Protein AF-A0A1M6FGX9-F1 (afdb_monomer_lite)

Radius of gyration: 89.73 Å; chains: 1; bounding box: 169×57×245 Å

Foldseek 3Di:
DKDKDFDDPVCLLVVLCVQLVVDDPPDDPPQPQFAPVCQVVKDFPLVPALNDSVRLNVLLVVVQVQAAEDPDPPAGFKMKMKFWFAPQFDPVCVVVLLNLLQQLVQVLAPVGPSQWSTWMWDFRGFDADPVRHFDADPVRHGHTRTMIITMGQRWDADDDDPSHRTHGDPCVSPPPVNVVVSQVSSVVSCVVVVTPTRSDDDDPDPPDFDPDDPVRQVVVCVVPVDHDPDGAHPVNVVVVVVVVVVVVVVVVVVVVVVVVVVVVVVVVVVVVVVVVVVVVVVVVVVVVVVVVVVVVVVVVVVVVVVVVVVVVVVVVVVVVVVVVVVVVVVVVVVVVVVVVVVVVVVVVVVVVVVVVVVVVVVVVVVVVVVVVVVVVVVVVVVVVVVVVVVVVVVVPPDDDDDDDDDDDDDDDDDDDDDDDDDDDDDDDD

Secondary structure (DSSP, 8-state):
-EEEEEE-HHHHHHHHHHHTT-PPTT---S-TTB-TTTGGG-EESSTTSS-SHHHHHHHHHHHGGGSB----TT---EEEEEEEPPTTS-GGGHHHHHHHHHHHHHHHSTTGGGGEEEEEEE--BB-B-TTSPBPB-TTSPBPB--EEEEEE--EEE-SSSTT-SEEE-HHHHS-HHHHHHHHHHHHHHHHHTT----S--PPPSS--B----HHHHHHHHHHHS---SSPPBHHHHHHHHHHHHHHHHHHHHHHHHHHHHHHHHHHHHHHHHHHHHHHHHHHHHHHHHHHHHHHHHHHHHHHHHHHHHHHHHHHHHHHHHHHHHHHHHHHHHHHHHHHHHHHHHHHHHHHHHHHHHHHHHHHHHHHHHHHHHHHHHHHHHHHHHHHHHHHHHHTTSS-------------------------------

Organism: NCBI:txid1121131

Structure (mmCIF, N/CA/C/O backbone):
data_AF-A0A1M6FGX9-F1
#
_entry.id   AF-A0A1M6FGX9-F1
#
loop_
_atom_site.group_PDB
_atom_site.id
_atom_site.type_symbol
_atom_site.label_atom_id
_atom_site.label_alt_id
_atom_site.label_comp_id
_atom_site.label_asym_id
_atom_site.label_entity_id
_atom_site.label_seq_id
_atom_site.pdbx_PDB_ins_code
_atom_site.Cartn_x
_atom_site.Cartn_y
_atom_site.Cartn_z
_atom_site.occupancy
_atom_site.B_iso_or_equiv
_atom_site.auth_seq_id
_atom_site.auth_comp_id
_atom_site.auth_asym_id
_atom_site.auth_atom_id
_atom_site.pdbx_PDB_model_num
ATOM 1 N N . MET A 1 1 ? -21.298 1.691 23.369 1.00 72.31 1 MET A N 1
ATOM 2 C CA . MET A 1 1 ? -20.827 0.720 24.398 1.00 72.31 1 MET A CA 1
ATOM 3 C C . MET A 1 1 ? -21.339 1.198 25.751 1.00 72.31 1 MET A C 1
ATOM 5 O O . MET A 1 1 ? -21.417 2.409 25.903 1.00 72.31 1 MET A O 1
ATOM 9 N N . ALA A 1 2 ? -21.702 0.314 26.689 1.00 86.81 2 ALA A N 1
ATOM 10 C CA . ALA A 1 2 ? -22.163 0.730 28.020 1.00 86.81 2 ALA A CA 1
ATOM 11 C C . ALA A 1 2 ? -21.261 0.222 29.161 1.00 86.81 2 ALA A C 1
ATOM 13 O O . ALA A 1 2 ? -20.915 -0.962 29.198 1.00 86.81 2 ALA A O 1
ATOM 14 N N . GLU A 1 3 ? -20.931 1.111 30.097 1.00 91.06 3 GLU A N 1
ATOM 15 C CA . GLU A 1 3 ? -20.174 0.844 31.327 1.00 91.06 3 GLU A CA 1
ATOM 16 C C . GLU A 1 3 ? -21.039 1.140 32.563 1.00 91.06 3 GLU A C 1
ATOM 18 O O . GLU A 1 3 ? -21.970 1.942 32.493 1.00 91.06 3 GLU A O 1
ATOM 23 N N . ILE A 1 4 ? -20.779 0.450 33.683 1.00 93.19 4 ILE A N 1
ATOM 24 C CA . ILE A 1 4 ? -21.537 0.619 34.930 1.00 93.19 4 ILE A CA 1
ATOM 25 C C . ILE A 1 4 ? -20.596 0.708 36.128 1.00 93.19 4 ILE A C 1
ATOM 27 O O . ILE A 1 4 ? -19.939 -0.278 36.481 1.00 93.19 4 ILE A O 1
ATOM 31 N N . THR A 1 5 ? -20.634 1.848 36.813 1.00 94.75 5 THR A N 1
ATOM 32 C CA . THR A 1 5 ? -19.782 2.157 37.968 1.00 94.75 5 THR A CA 1
ATOM 33 C C . THR A 1 5 ? -20.619 2.265 39.245 1.00 94.75 5 THR A C 1
ATOM 35 O O . THR A 1 5 ? -21.816 2.554 39.217 1.00 94.75 5 THR A O 1
ATOM 38 N N . LYS A 1 6 ? -20.014 1.951 40.395 1.00 95.88 6 LYS A N 1
ATOM 39 C CA . LYS A 1 6 ? -20.665 1.924 41.715 1.00 95.88 6 LYS A CA 1
ATOM 40 C C . LYS A 1 6 ? -19.880 2.795 42.679 1.00 95.88 6 LYS A C 1
ATOM 42 O O . LYS A 1 6 ? -18.701 2.531 42.884 1.00 95.88 6 LYS A O 1
ATOM 47 N N . PHE A 1 7 ? -20.552 3.738 43.331 1.00 95.31 7 PHE A N 1
ATOM 48 C CA . PHE A 1 7 ? -19.904 4.722 44.195 1.00 95.31 7 PHE A CA 1
ATOM 49 C C . PHE A 1 7 ? -20.358 4.626 45.649 1.00 95.31 7 PHE A C 1
ATOM 51 O O . PHE A 1 7 ? -21.548 4.501 45.956 1.00 95.31 7 PHE A O 1
ATOM 58 N N . SER A 1 8 ? -19.396 4.725 46.560 1.00 93.75 8 SER A N 1
ATOM 59 C CA . SER A 1 8 ? -19.616 4.997 47.980 1.00 93.75 8 SER A CA 1
ATOM 60 C C . SER A 1 8 ? -19.939 6.479 48.214 1.00 93.75 8 SER A C 1
ATOM 62 O O . SER A 1 8 ? -19.690 7.329 47.359 1.00 93.75 8 SER A O 1
ATOM 64 N N . ALA A 1 9 ? -20.476 6.814 49.393 1.00 89.06 9 ALA A N 1
ATOM 65 C CA . ALA A 1 9 ? -20.940 8.169 49.719 1.00 89.06 9 ALA A CA 1
ATOM 66 C C . ALA A 1 9 ? -19.892 9.284 49.514 1.00 89.06 9 ALA A C 1
ATOM 68 O O . ALA A 1 9 ? -20.265 10.415 49.201 1.00 89.06 9 ALA A O 1
ATOM 69 N N . SER A 1 10 ? -18.603 8.980 49.702 1.00 89.38 10 SER A N 1
ATOM 70 C CA . SER A 1 10 ? -17.493 9.928 49.534 1.00 89.38 10 SER A CA 1
ATOM 71 C C . SER A 1 10 ? -17.133 10.206 48.075 1.00 89.38 10 SER A C 1
ATOM 73 O O . SER A 1 10 ? -16.608 11.275 47.782 1.00 89.38 10 SER A O 1
ATOM 75 N N . GLU A 1 11 ? -17.410 9.269 47.168 1.00 91.06 11 GLU A N 1
ATOM 76 C CA . GLU A 1 11 ? -17.031 9.370 45.752 1.00 91.06 11 GLU A CA 1
ATOM 77 C C . GLU A 1 11 ? -18.085 10.144 44.948 1.00 91.06 11 GLU A C 1
ATOM 79 O O . GLU A 1 11 ? -17.731 10.939 44.080 1.00 91.06 11 GLU A O 1
ATOM 84 N N . VAL A 1 12 ? -19.376 9.993 45.283 1.00 92.44 12 VAL A N 1
ATOM 85 C CA . VAL A 1 12 ? -20.490 10.547 44.485 1.00 92.44 12 VAL A CA 1
ATOM 86 C C . VAL A 1 12 ? -20.333 12.044 44.190 1.00 92.44 12 VAL A C 1
ATOM 88 O O . VAL A 1 12 ? -20.498 12.473 43.055 1.00 92.44 12 VAL A O 1
ATOM 91 N N . ALA A 1 13 ? -19.979 12.855 45.192 1.00 90.81 13 ALA A N 1
ATOM 92 C CA . ALA A 1 13 ? -19.884 14.309 45.028 1.00 90.81 13 ALA A CA 1
ATOM 93 C C . ALA A 1 13 ? -18.703 14.766 44.147 1.00 90.81 13 ALA A C 1
ATOM 95 O O . ALA A 1 13 ? -18.704 15.907 43.688 1.00 90.81 13 ALA A O 1
ATOM 96 N N . TYR A 1 14 ? -17.700 13.909 43.929 1.00 89.12 14 TYR A N 1
ATOM 97 C CA . TYR A 1 14 ? -16.619 14.166 42.977 1.00 89.12 14 TYR A CA 1
ATOM 98 C C . TYR A 1 14 ? -17.060 13.836 41.546 1.00 89.12 14 TYR A C 1
ATOM 100 O O . TYR A 1 14 ? -16.832 14.642 40.648 1.00 89.12 14 TYR A O 1
ATOM 108 N N . HIS A 1 15 ? -17.749 12.706 41.355 1.00 90.00 15 HIS A N 1
ATOM 109 C CA . HIS A 1 15 ? -18.236 12.285 40.039 1.00 90.00 15 HIS A CA 1
ATOM 110 C C . HIS A 1 15 ? -19.342 13.200 39.497 1.00 90.00 15 HIS A C 1
ATOM 112 O O . HIS A 1 15 ? -19.201 13.683 38.384 1.00 90.00 15 HIS A O 1
ATOM 118 N N . ILE A 1 16 ? -20.323 13.610 40.315 1.00 92.38 16 ILE A N 1
ATOM 119 C CA . ILE A 1 16 ? -21.334 14.606 39.893 1.00 92.38 16 ILE A CA 1
ATOM 120 C C . ILE A 1 16 ? -20.676 15.873 39.305 1.00 92.38 16 ILE A C 1
ATOM 122 O O . ILE A 1 16 ? -21.154 16.414 38.314 1.00 92.38 16 ILE A O 1
ATOM 126 N N . LYS A 1 17 ? -19.570 16.354 39.895 1.00 90.25 17 LYS A N 1
ATOM 127 C CA . LYS A 1 17 ? -18.838 17.526 39.381 1.00 90.25 17 LYS A CA 1
ATOM 128 C C . LYS A 1 17 ? -18.118 17.256 38.064 1.00 90.25 17 LYS A C 1
ATOM 130 O O . LYS A 1 17 ? -17.980 18.170 37.261 1.00 90.25 17 LYS A O 1
ATOM 135 N N . HIS A 1 18 ? -17.645 16.029 37.860 1.00 87.56 18 HIS A N 1
ATOM 136 C CA . HIS A 1 18 ? -17.028 15.615 36.605 1.00 87.56 18 HIS A CA 1
ATOM 137 C C . HIS A 1 18 ? -18.043 15.598 35.464 1.00 87.56 18 HIS A C 1
ATOM 139 O O . HIS A 1 18 ? -17.746 16.092 34.374 1.00 87.56 18 HIS A O 1
ATOM 145 N N . ASP A 1 19 ? -19.236 15.085 35.743 1.00 89.06 19 ASP A N 1
ATOM 146 C CA . ASP A 1 19 ? -20.291 14.915 34.751 1.00 89.06 19 ASP A CA 1
ATOM 147 C C . ASP A 1 19 ? -20.931 16.276 34.426 1.00 89.06 19 ASP A C 1
ATOM 149 O O . ASP A 1 19 ? -20.982 16.690 33.279 1.00 89.06 19 ASP A O 1
ATOM 153 N N . LEU A 1 20 ? -21.267 17.086 35.436 1.00 90.00 20 LEU A N 1
ATOM 154 C CA . LEU A 1 20 ? -21.782 18.450 35.220 1.00 90.00 20 LEU A CA 1
ATOM 155 C C . LEU A 1 20 ? -20.690 19.483 34.858 1.00 90.00 20 LEU A C 1
ATOM 157 O O . LEU A 1 20 ? -20.951 20.683 34.843 1.00 90.00 20 LEU A O 1
ATOM 161 N N . ARG A 1 21 ? -19.447 19.040 34.608 1.00 87.06 21 ARG A N 1
ATOM 162 C CA . ARG A 1 21 ? -18.263 19.873 34.299 1.00 87.06 21 ARG A CA 1
ATOM 163 C C . ARG A 1 21 ? -17.975 21.011 35.316 1.00 87.06 21 ARG A C 1
ATOM 165 O O . ARG A 1 21 ? -17.214 21.932 35.020 1.00 87.06 21 ARG A O 1
ATOM 172 N N . GLU A 1 22 ? -18.491 20.921 36.545 1.00 83.81 22 GLU A N 1
ATOM 173 C CA . GLU A 1 22 ? -18.315 21.893 37.642 1.00 83.81 22 GLU A CA 1
ATOM 174 C C . GLU A 1 22 ? -16.980 21.721 38.398 1.00 83.81 22 GLU A C 1
ATOM 176 O O . GLU A 1 22 ? -16.915 21.364 39.586 1.00 83.81 22 GLU A O 1
ATOM 181 N N . ILE A 1 23 ? -15.877 21.992 37.702 1.00 69.50 23 ILE A N 1
ATOM 182 C CA . ILE A 1 23 ? -14.528 21.951 38.278 1.00 69.50 23 ILE A CA 1
ATOM 183 C C . ILE A 1 23 ? -14.242 23.242 39.066 1.00 69.50 23 ILE A C 1
ATOM 185 O O . ILE A 1 23 ? -14.502 24.328 38.556 1.00 69.50 23 ILE A O 1
ATOM 189 N N . PRO A 1 24 ? -13.641 23.176 40.271 1.00 62.91 24 PRO A N 1
ATOM 190 C CA . PRO A 1 24 ? -13.050 24.355 40.904 1.00 62.91 24 PRO A CA 1
ATOM 191 C C . PRO A 1 24 ? -11.959 24.989 40.029 1.00 62.91 24 PRO A C 1
ATOM 193 O O . PRO A 1 24 ? -11.134 24.267 39.459 1.00 62.91 24 PRO A O 1
ATOM 196 N N . ASP A 1 25 ? -11.910 26.323 39.996 1.00 51.41 25 ASP A N 1
ATOM 197 C CA . ASP A 1 25 ? -10.925 27.090 39.225 1.00 51.41 25 ASP A CA 1
ATOM 198 C C . ASP A 1 25 ? -9.483 26.601 39.436 1.00 51.41 25 ASP A C 1
ATOM 200 O O . ASP A 1 25 ? -9.044 26.303 40.551 1.00 51.41 25 ASP A O 1
ATOM 204 N N . GLY A 1 26 ? -8.731 26.519 38.336 1.00 55.38 26 GLY A N 1
ATOM 205 C CA . GLY A 1 26 ? -7.331 26.089 38.340 1.00 55.38 26 GLY A CA 1
ATOM 206 C C . GLY A 1 26 ? -7.103 24.578 38.469 1.00 55.38 26 GLY A C 1
ATOM 207 O O . GLY A 1 26 ? -5.949 24.157 38.542 1.00 55.38 26 GLY A O 1
ATOM 208 N N . LYS A 1 27 ? -8.155 23.747 38.474 1.00 58.41 27 LYS A N 1
ATOM 209 C CA . LYS A 1 27 ? -8.030 22.285 38.355 1.00 58.41 27 LYS A CA 1
ATOM 210 C C . LYS A 1 27 ? -8.425 21.788 36.965 1.00 58.41 27 LYS A C 1
ATOM 212 O O . LYS A 1 27 ? -9.177 22.423 36.224 1.00 58.41 27 LYS A O 1
ATOM 217 N N . ASP A 1 28 ? -7.894 20.625 36.622 1.00 57.09 28 ASP A N 1
ATOM 218 C CA . ASP A 1 28 ? -8.209 19.897 35.400 1.00 57.09 28 ASP A CA 1
ATOM 219 C C . ASP A 1 28 ? -8.372 18.413 35.736 1.00 57.09 28 ASP A C 1
ATOM 221 O O . ASP A 1 28 ? -7.719 17.918 36.658 1.00 57.09 28 ASP A O 1
ATOM 225 N N . TYR A 1 29 ? -9.228 17.693 35.008 1.00 54.34 29 TYR A N 1
ATOM 226 C CA . TYR A 1 29 ? -9.453 16.262 35.265 1.00 54.34 29 TYR A CA 1
ATOM 227 C C . TYR A 1 29 ? -8.314 15.365 34.759 1.00 54.34 29 TYR A C 1
ATOM 229 O O . TYR A 1 29 ? -8.380 14.147 34.905 1.00 54.34 29 TYR A O 1
ATOM 237 N N . GLY A 1 30 ? -7.276 15.943 34.143 1.00 50.12 30 GLY A N 1
ATOM 238 C CA . GLY A 1 30 ? -6.172 15.204 33.524 1.00 50.12 30 GLY A CA 1
ATOM 239 C C . GLY A 1 30 ? -6.577 14.423 32.267 1.00 50.12 30 GLY A C 1
ATOM 240 O O . GLY A 1 30 ? -5.734 13.772 31.656 1.00 50.12 30 GLY A O 1
ATOM 241 N N . ASN A 1 31 ? -7.849 14.486 31.860 1.00 59.56 31 ASN A N 1
ATOM 242 C CA . ASN A 1 31 ? -8.331 13.902 30.618 1.00 59.56 31 ASN A CA 1
ATOM 243 C C . ASN A 1 31 ? -8.095 14.888 29.469 1.00 59.56 31 ASN A C 1
ATOM 245 O O . ASN A 1 31 ? -8.950 15.712 29.148 1.00 59.56 31 ASN A O 1
ATOM 249 N N . GLU A 1 32 ? -6.945 14.757 28.808 1.00 57.75 32 GLU A N 1
ATOM 250 C CA . GLU A 1 32 ? -6.561 15.558 27.637 1.00 57.75 32 GLU A CA 1
ATOM 251 C C . GLU A 1 32 ? -7.524 15.447 26.430 1.00 57.75 32 GLU A C 1
ATOM 253 O O . GLU A 1 32 ? -7.261 16.033 25.376 1.00 57.75 32 GLU A O 1
ATOM 258 N N . SER A 1 33 ? -8.571 14.620 26.526 1.00 60.06 33 SER A N 1
ATOM 259 C CA . SER A 1 33 ? -9.569 14.381 25.477 1.00 60.06 33 SER A CA 1
ATOM 260 C C . SER A 1 33 ? -10.750 15.359 25.529 1.00 60.06 33 SER A C 1
ATOM 262 O O . SER A 1 33 ? -11.494 15.427 24.550 1.00 60.06 33 SER A O 1
ATOM 264 N N . ILE A 1 34 ? -10.931 16.093 26.637 1.00 70.50 34 ILE A N 1
ATOM 265 C CA . ILE A 1 34 ? -12.016 17.072 26.817 1.00 70.50 34 ILE A CA 1
ATOM 266 C C . ILE A 1 34 ? -11.656 18.371 26.090 1.00 70.50 34 ILE A C 1
ATOM 268 O O . ILE A 1 34 ? -10.699 19.060 26.450 1.00 70.50 34 ILE A O 1
ATOM 272 N N . ASN A 1 35 ? -12.452 18.752 25.093 1.00 69.62 35 ASN A N 1
ATOM 273 C CA . ASN A 1 35 ? -12.319 20.038 24.424 1.00 69.62 35 ASN A CA 1
ATOM 274 C C . ASN A 1 35 ? -13.221 21.092 25.086 1.00 69.62 35 ASN A C 1
ATOM 276 O O . ASN A 1 35 ? -14.404 21.201 24.770 1.00 69.62 35 ASN A O 1
ATOM 280 N N . ARG A 1 36 ? -12.638 21.914 25.968 1.00 72.00 36 ARG A N 1
ATOM 281 C CA . ARG A 1 36 ? -13.355 22.927 26.768 1.00 72.00 36 ARG A CA 1
ATOM 282 C C . ARG A 1 36 ? -14.178 23.936 25.951 1.00 72.00 36 ARG A C 1
ATOM 284 O O . ARG A 1 36 ? -15.127 24.494 26.489 1.00 72.00 36 ARG A O 1
ATOM 291 N N . SER A 1 37 ? -13.860 24.174 24.673 1.00 71.62 37 SER A N 1
ATOM 292 C CA . SER A 1 37 ? -14.674 25.054 23.812 1.00 71.62 37 SER A CA 1
ATOM 293 C C . SER A 1 37 ? -16.004 24.431 23.372 1.00 71.62 37 SER A C 1
ATOM 295 O O . SER A 1 37 ? -16.869 25.141 22.867 1.00 71.62 37 SER A O 1
ATOM 297 N N . LEU A 1 38 ? -16.174 23.121 23.572 1.00 73.69 38 LEU A N 1
ATOM 298 C CA . LEU A 1 38 ? -17.368 22.358 23.215 1.00 73.69 38 LEU A CA 1
ATOM 299 C C . LEU A 1 38 ? -18.198 21.930 24.427 1.00 73.69 38 LEU A C 1
ATOM 301 O O . LEU A 1 38 ? -19.329 21.503 24.235 1.00 73.69 38 LEU A O 1
ATOM 305 N N . SER A 1 39 ? -17.692 22.077 25.657 1.00 78.25 39 SER A N 1
ATOM 306 C CA . SER A 1 39 ? -18.433 21.713 26.876 1.00 78.25 39 SER A CA 1
ATOM 307 C C . SER A 1 39 ? -19.732 22.511 27.052 1.00 78.25 39 SER A C 1
ATOM 309 O O . SER A 1 39 ? -20.656 22.025 27.689 1.00 78.25 39 SER A O 1
ATOM 311 N N . GLY A 1 40 ? -19.850 23.692 26.431 1.00 78.44 40 GLY A N 1
ATOM 312 C CA . GLY A 1 40 ? -21.108 24.452 26.354 1.00 78.44 40 GLY A CA 1
ATOM 313 C C . GLY A 1 40 ? -22.179 23.848 25.432 1.00 78.44 40 GLY A C 1
ATOM 314 O O . GLY A 1 40 ? -23.296 24.352 25.410 1.00 78.44 40 GLY A O 1
ATOM 315 N N . ASN A 1 41 ? -21.850 22.790 24.681 1.00 84.25 41 ASN A N 1
ATOM 316 C CA . ASN A 1 41 ? -22.796 21.999 23.889 1.00 84.25 41 ASN A CA 1
ATOM 317 C C . ASN A 1 41 ? -23.239 20.715 24.617 1.00 84.25 41 ASN A C 1
ATOM 319 O O . ASN A 1 41 ? -24.059 19.975 24.075 1.00 84.25 41 ASN A O 1
ATOM 323 N N . ASN A 1 42 ? -22.685 20.419 25.801 1.00 90.50 42 ASN A N 1
ATOM 324 C CA . ASN A 1 42 ? -23.196 19.346 26.654 1.00 90.50 42 ASN A CA 1
ATOM 325 C C . ASN A 1 42 ? -24.602 19.723 27.144 1.00 90.50 42 ASN A C 1
ATOM 327 O O . ASN A 1 42 ? -24.921 20.911 27.261 1.00 90.50 42 ASN A O 1
ATOM 331 N N . TYR A 1 43 ? -25.451 18.729 27.402 1.00 93.19 43 TYR A N 1
ATOM 332 C CA . TYR A 1 43 ? -26.829 18.992 27.808 1.00 93.19 43 TYR A CA 1
ATOM 333 C C . TYR A 1 43 ? -27.420 17.934 28.740 1.00 93.19 43 TYR A C 1
ATOM 335 O O . TYR A 1 43 ? -27.154 16.734 28.631 1.00 93.19 43 TYR A O 1
ATOM 343 N N . SER A 1 44 ? -28.322 18.402 29.604 1.00 95.06 44 SER A N 1
ATOM 344 C CA . SER A 1 44 ? -28.987 17.584 30.612 1.00 95.06 44 SER A CA 1
ATOM 345 C C . SER A 1 44 ? -30.364 17.099 30.167 1.00 95.06 44 SER A C 1
ATOM 347 O O . SER A 1 44 ? -31.208 17.881 29.726 1.00 95.06 44 SER A O 1
ATOM 349 N N . LEU A 1 45 ? -30.648 15.815 30.382 1.00 96.19 45 LEU A N 1
ATOM 350 C CA . LEU A 1 45 ? -31.956 15.199 30.128 1.00 96.19 45 LEU A CA 1
ATOM 351 C C . LEU A 1 45 ? -32.933 15.331 31.317 1.00 96.19 45 LEU A C 1
ATOM 353 O O . LEU A 1 45 ? -34.098 14.949 31.210 1.00 96.19 45 LEU A O 1
ATOM 357 N N . LEU A 1 46 ? -32.507 15.915 32.447 1.00 92.50 46 LEU A N 1
ATOM 358 C CA . LEU A 1 46 ? -33.294 16.007 33.693 1.00 92.50 46 LEU A CA 1
ATOM 359 C C . LEU A 1 46 ? -34.383 17.101 33.724 1.00 92.50 46 LEU A C 1
ATOM 361 O O . LEU A 1 46 ? -34.901 17.418 34.799 1.00 92.50 46 LEU A O 1
ATOM 365 N N . LYS A 1 47 ? -34.748 17.680 32.571 1.00 86.88 47 LYS A N 1
ATOM 366 C CA . LYS A 1 47 ? -35.857 18.651 32.409 1.00 86.88 47 LYS A CA 1
ATOM 367 C C . LYS A 1 47 ? -35.841 19.782 33.458 1.00 86.88 47 LYS A C 1
ATOM 369 O O . LYS A 1 47 ? -36.870 20.119 34.040 1.00 86.88 47 LYS A O 1
ATOM 374 N N . GLY A 1 48 ? -34.660 20.349 33.719 1.00 82.94 48 GLY A N 1
ATOM 375 C CA . GLY A 1 48 ? -34.464 21.468 34.650 1.00 82.94 48 GLY A CA 1
ATOM 376 C C . GLY A 1 48 ? -34.292 21.094 36.129 1.00 82.94 48 GLY A C 1
ATOM 377 O O . GLY A 1 48 ? -34.190 21.990 36.963 1.00 82.94 48 GLY A O 1
ATOM 378 N N . ARG A 1 49 ? -34.238 19.803 36.491 1.00 91.44 49 ARG A N 1
ATOM 379 C CA . ARG A 1 49 ? -33.803 19.361 37.832 1.00 91.44 49 ARG A CA 1
ATOM 380 C C . ARG A 1 49 ? -32.283 19.202 37.879 1.00 91.44 49 ARG A C 1
ATOM 382 O O . ARG A 1 49 ? -31.683 18.839 36.873 1.00 91.44 49 ARG A O 1
ATOM 389 N N . CYS A 1 50 ? -31.693 19.348 39.069 1.00 92.06 50 CYS A N 1
ATOM 390 C CA . CYS A 1 50 ? -30.299 18.966 39.349 1.00 92.06 50 CYS A CA 1
ATOM 391 C C . CYS A 1 50 ? -29.289 19.602 38.374 1.00 92.06 50 CYS A C 1
ATOM 393 O O . CYS A 1 50 ? -28.428 18.910 37.842 1.00 92.06 50 CYS A O 1
ATOM 395 N N . GLN A 1 51 ? -29.432 20.903 38.110 1.00 90.31 51 GLN A N 1
ATOM 396 C CA . GLN A 1 51 ? -28.642 21.613 37.097 1.00 90.31 51 GLN A CA 1
ATOM 397 C C . GLN A 1 51 ? -27.224 21.950 37.579 1.00 90.31 51 GLN A C 1
ATOM 399 O O . GLN A 1 51 ? -26.366 22.269 36.766 1.00 90.31 51 GLN A O 1
ATOM 404 N N . THR A 1 52 ? -26.979 21.864 38.890 1.00 92.56 52 THR A N 1
ATOM 405 C CA . THR A 1 52 ? -25.656 22.047 39.505 1.00 92.56 52 THR A CA 1
ATOM 406 C C . THR A 1 52 ? -25.252 20.841 40.346 1.00 92.56 52 THR A C 1
ATOM 408 O O . THR A 1 52 ? -26.102 20.072 40.817 1.00 92.56 52 THR A O 1
ATOM 411 N N . ALA A 1 53 ? -23.955 20.674 40.618 1.00 92.19 53 ALA A N 1
ATOM 412 C CA . ALA A 1 53 ? -23.478 19.553 41.425 1.00 92.19 53 ALA A CA 1
ATOM 413 C C . ALA A 1 53 ? -23.907 19.658 42.894 1.00 92.19 53 ALA A C 1
ATOM 415 O O . ALA A 1 53 ? -24.030 18.639 43.585 1.00 92.19 53 ALA A O 1
ATOM 416 N N . GLU A 1 54 ? -24.162 20.876 43.382 1.00 93.38 54 GLU A N 1
ATOM 417 C CA . GLU A 1 54 ? -24.776 21.086 44.690 1.00 93.38 54 GLU A CA 1
ATOM 418 C C . GLU A 1 54 ? -26.236 20.615 44.703 1.00 93.38 54 GLU A C 1
ATOM 420 O O . GLU A 1 54 ? -26.600 19.822 45.577 1.00 93.38 54 GLU A O 1
ATOM 425 N N . GLU A 1 55 ? -27.047 21.015 43.717 1.00 95.44 55 GLU A N 1
ATOM 426 C CA . GLU A 1 55 ? -28.441 20.573 43.588 1.00 95.44 55 GLU A CA 1
ATOM 427 C C . GLU A 1 55 ? -28.558 19.055 43.444 1.00 95.44 55 GLU A C 1
ATOM 429 O O . GLU A 1 55 ? -29.303 18.430 44.199 1.00 95.44 55 GLU A O 1
ATOM 434 N N . ALA A 1 56 ? -27.797 18.447 42.531 1.00 95.88 56 ALA A N 1
ATOM 435 C CA . ALA A 1 56 ? -27.800 17.005 42.293 1.00 95.88 56 ALA A CA 1
ATOM 436 C C . ALA A 1 56 ? -27.439 16.215 43.566 1.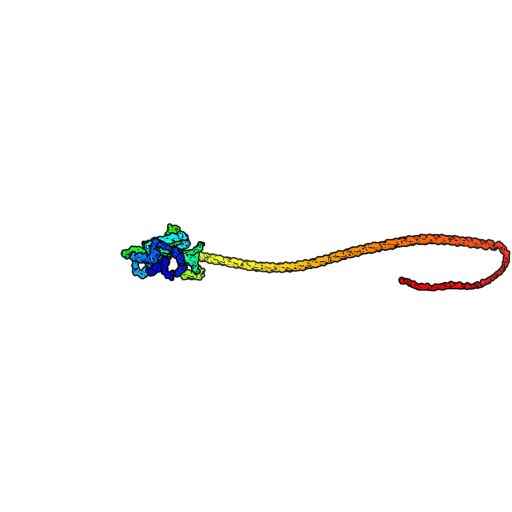00 95.88 56 ALA A C 1
ATOM 438 O O . ALA A 1 56 ? -28.126 15.269 43.964 1.00 95.88 56 ALA A O 1
ATOM 439 N N . ASN A 1 57 ? -26.386 16.642 44.273 1.00 95.25 57 ASN A N 1
ATOM 440 C CA . ASN A 1 57 ? -25.949 16.004 45.514 1.00 95.25 57 ASN A CA 1
ATOM 441 C C . ASN A 1 57 ? -26.924 16.250 46.680 1.00 95.25 57 ASN A C 1
ATOM 443 O O . ASN A 1 57 ? -27.063 15.386 47.551 1.00 95.25 57 ASN A O 1
ATOM 447 N N . LYS A 1 58 ? -27.602 17.405 46.718 1.00 96.00 58 LYS A N 1
ATOM 448 C CA . LYS A 1 58 ? -28.665 17.706 47.686 1.00 96.00 58 LYS A CA 1
ATOM 449 C C . LYS A 1 58 ? -29.893 16.833 47.432 1.00 96.00 58 LYS A C 1
ATOM 451 O O . LYS A 1 58 ? -30.320 16.143 48.354 1.00 96.00 58 LYS A O 1
ATOM 456 N N . TYR A 1 59 ? -30.385 16.788 46.194 1.00 96.56 59 TYR A N 1
ATOM 457 C CA . TYR A 1 59 ? -31.524 15.971 45.773 1.00 96.56 59 TYR A CA 1
ATOM 458 C C . TYR A 1 59 ? -31.305 14.493 46.115 1.00 96.56 59 TYR A C 1
ATOM 460 O O . TYR A 1 59 ? -32.135 13.877 46.783 1.00 96.56 59 TYR A O 1
ATOM 468 N N . ARG A 1 60 ? -30.124 13.950 45.781 1.00 95.62 60 ARG A N 1
ATOM 469 C CA . ARG A 1 60 ? -29.703 12.600 46.182 1.00 95.62 60 ARG A CA 1
ATOM 470 C C . ARG A 1 60 ? -29.792 12.382 47.698 1.00 95.62 60 ARG A C 1
ATOM 472 O O . ARG A 1 60 ? -30.355 11.385 48.139 1.00 95.62 60 ARG A O 1
ATOM 479 N N . LYS A 1 61 ? -29.235 13.296 48.504 1.00 95.38 61 LYS A N 1
ATOM 480 C CA . LYS A 1 61 ? -29.247 13.205 49.979 1.00 95.38 61 LYS A CA 1
ATOM 481 C C . LYS A 1 61 ? -30.643 13.342 50.580 1.00 95.38 61 LYS A C 1
ATOM 483 O O . LYS A 1 61 ? -30.871 12.837 51.675 1.00 95.38 61 LYS A O 1
ATOM 488 N N . GLU A 1 62 ? -31.545 14.069 49.932 1.00 96.38 62 GLU A N 1
ATOM 489 C CA . GLU A 1 62 ? -32.939 14.200 50.357 1.00 96.38 62 GLU A CA 1
ATOM 490 C C . GLU A 1 62 ? -33.709 12.915 50.049 1.00 96.38 62 GLU A C 1
ATOM 492 O O . GLU A 1 62 ? -34.274 12.330 50.971 1.00 96.38 62 GLU A O 1
ATOM 497 N N . LEU A 1 63 ? -33.590 12.392 48.826 1.00 95.94 63 LEU A N 1
ATOM 498 C CA . LEU A 1 63 ? -34.166 11.108 48.429 1.00 95.94 63 LEU A CA 1
ATOM 499 C C . LEU A 1 63 ? -33.652 9.942 49.296 1.00 95.94 63 LEU A C 1
ATOM 501 O O . LEU A 1 63 ? -34.419 9.075 49.705 1.00 95.94 63 LEU A O 1
ATOM 505 N N . GLU A 1 64 ? -32.362 9.935 49.645 1.00 94.69 64 GLU A N 1
ATOM 506 C CA . GLU A 1 64 ? -31.766 8.930 50.535 1.00 94.69 64 GLU A CA 1
ATOM 507 C C . GLU A 1 64 ? -32.373 8.909 51.952 1.00 94.69 64 GLU A C 1
ATOM 509 O O . GLU A 1 64 ? -32.276 7.879 52.618 1.00 94.69 64 GLU A O 1
ATOM 514 N N . LYS A 1 65 ? -33.022 9.986 52.425 1.00 94.69 65 LYS A N 1
ATOM 515 C CA . LYS A 1 65 ? -33.741 9.988 53.719 1.00 94.69 65 LYS A CA 1
ATOM 516 C C . LYS A 1 65 ? -35.074 9.238 53.649 1.00 94.69 65 LYS A C 1
ATOM 518 O O . LYS A 1 65 ? -35.541 8.745 54.669 1.00 94.69 65 LYS A O 1
ATOM 523 N N . GLU A 1 66 ? -35.674 9.145 52.463 1.00 94.88 66 GLU A N 1
ATOM 524 C CA . GLU A 1 66 ? -36.941 8.442 52.214 1.00 94.88 66 GLU A CA 1
ATOM 525 C C . GLU A 1 66 ? -36.755 6.932 51.971 1.00 94.88 66 GLU A C 1
ATOM 527 O O . GLU A 1 66 ? -37.724 6.191 51.795 1.00 94.88 66 GLU A O 1
ATOM 532 N N . ILE A 1 67 ? -35.505 6.467 51.923 1.00 94.88 67 ILE A N 1
ATOM 533 C CA . ILE A 1 67 ? -35.116 5.116 51.517 1.00 94.88 67 ILE A CA 1
ATOM 534 C C . ILE A 1 67 ? -34.432 4.416 52.694 1.00 94.88 67 ILE A C 1
ATOM 536 O O . ILE A 1 67 ? -33.554 4.981 53.345 1.00 94.88 67 ILE A O 1
ATOM 540 N N . HIS A 1 68 ? -34.761 3.147 52.938 1.00 96.31 68 HIS A N 1
ATOM 541 C CA . HIS A 1 68 ? -34.076 2.364 53.958 1.00 96.31 68 HIS A CA 1
ATOM 542 C C . HIS A 1 68 ? -32.593 2.160 53.598 1.00 96.31 68 HIS A C 1
ATOM 544 O O . HIS A 1 68 ? -32.252 1.575 52.561 1.00 96.31 68 HIS A O 1
ATOM 550 N N . GLN A 1 69 ? -31.703 2.579 54.500 1.00 94.19 69 GLN A N 1
ATOM 551 C CA . GLN A 1 69 ? -30.254 2.435 54.363 1.00 94.19 69 GLN A CA 1
ATOM 552 C C . GLN A 1 69 ? -29.682 1.415 55.354 1.00 94.19 69 GLN A C 1
ATOM 554 O O . GLN A 1 69 ? -29.822 1.539 56.572 1.00 94.19 69 GLN A O 1
ATOM 559 N N . TYR A 1 70 ? -28.946 0.435 54.829 1.00 90.31 70 TYR A N 1
ATOM 560 C CA . TYR A 1 70 ? -28.226 -0.540 55.644 1.00 90.31 70 TYR A CA 1
ATOM 561 C C . TYR A 1 70 ? -27.007 0.091 56.329 1.00 90.31 70 TYR A C 1
ATOM 563 O O . TYR A 1 70 ? -26.127 0.628 55.658 1.00 90.31 70 TYR A O 1
ATOM 571 N N . LYS A 1 71 ? -26.886 -0.073 57.652 1.00 88.31 71 LYS A N 1
ATOM 572 C CA . LYS A 1 71 ? -25.732 0.383 58.451 1.00 88.31 71 LYS A CA 1
ATOM 573 C C . LYS A 1 71 ? -24.469 -0.455 58.169 1.00 88.31 71 LYS A C 1
ATOM 575 O O . LYS A 1 71 ? -24.078 -1.292 58.977 1.00 88.31 71 LYS A O 1
ATOM 580 N N . ARG A 1 72 ? -23.834 -0.255 57.007 1.00 87.12 72 ARG A N 1
ATOM 581 C CA . ARG A 1 72 ? -22.597 -0.942 56.584 1.00 87.12 72 ARG A CA 1
ATOM 582 C C . ARG A 1 72 ? -21.602 0.024 55.938 1.00 87.12 72 ARG A C 1
ATOM 584 O O . ARG A 1 72 ? -22.003 0.915 55.202 1.00 87.12 72 ARG A O 1
ATOM 591 N N . LYS A 1 73 ? -20.301 -0.206 56.156 1.00 83.88 73 LYS A N 1
ATOM 592 C CA . LYS A 1 73 ? -19.212 0.665 55.668 1.00 83.88 73 LYS A CA 1
ATOM 593 C C . LYS A 1 73 ? -19.160 0.793 54.137 1.00 83.88 73 LYS A C 1
ATOM 595 O O . LYS A 1 73 ? -18.901 1.872 53.626 1.00 83.88 73 LYS A O 1
ATOM 600 N N . ASN A 1 74 ? -19.443 -0.295 53.419 1.00 87.38 74 ASN A N 1
ATOM 601 C CA . ASN A 1 74 ? -19.325 -0.370 51.958 1.00 87.38 74 ASN A CA 1
ATOM 602 C C . ASN A 1 74 ? -20.713 -0.286 51.291 1.00 87.38 74 ASN A C 1
ATOM 604 O O . ASN A 1 74 ? -21.106 -1.165 50.519 1.00 87.38 74 ASN A O 1
ATOM 608 N N . LEU A 1 75 ? -21.517 0.710 51.674 1.00 92.56 75 LEU A N 1
ATOM 609 C CA . LEU A 1 75 ? -22.808 0.981 51.039 1.00 92.56 75 LEU A CA 1
ATOM 610 C C . LEU A 1 75 ? -22.581 1.726 49.709 1.00 92.56 75 LEU A C 1
ATOM 612 O O . LEU A 1 75 ? -21.744 2.621 49.634 1.00 92.56 75 LEU A O 1
ATOM 616 N N . VAL A 1 76 ? -23.303 1.333 48.656 1.00 95.75 76 VAL A N 1
ATOM 617 C CA . VAL A 1 76 ? -23.195 1.925 47.310 1.00 95.75 76 VAL A CA 1
ATOM 618 C C . VAL A 1 76 ? -24.317 2.942 47.147 1.00 95.75 76 VAL A C 1
ATOM 620 O O . VAL A 1 76 ? -25.454 2.543 46.914 1.00 95.75 76 VAL A O 1
ATOM 623 N N . HIS A 1 77 ? -24.007 4.225 47.314 1.00 95.94 77 HIS A N 1
ATOM 624 C CA . HIS A 1 77 ? -24.986 5.318 47.325 1.00 95.94 77 HIS A CA 1
ATOM 625 C C . HIS A 1 77 ? -25.443 5.729 45.926 1.00 95.94 77 HIS A C 1
ATOM 627 O O . HIS A 1 77 ? -26.581 6.155 45.753 1.00 95.94 77 HIS A O 1
ATOM 633 N N . ALA A 1 78 ? -24.586 5.539 44.925 1.00 97.38 78 ALA A N 1
ATOM 634 C CA . ALA A 1 78 ? -24.919 5.800 43.537 1.00 97.38 78 ALA A CA 1
ATOM 635 C C . ALA A 1 78 ? -24.459 4.659 42.632 1.00 97.38 78 ALA A C 1
ATOM 637 O O . ALA A 1 78 ? -23.439 4.008 42.884 1.00 97.38 78 ALA A O 1
ATOM 638 N N . VAL A 1 79 ? -25.222 4.435 41.570 1.00 97.50 79 VAL A N 1
ATOM 639 C CA . VAL A 1 79 ? -24.798 3.662 40.406 1.00 97.50 79 VAL A CA 1
ATOM 640 C C . VAL A 1 79 ? -24.869 4.591 39.209 1.00 97.50 79 VAL A C 1
ATOM 642 O O . VAL A 1 79 ? -25.827 5.344 39.058 1.00 97.50 79 VAL A O 1
ATOM 645 N N . GLU A 1 80 ? -23.843 4.531 38.382 1.00 97.44 80 GLU A N 1
ATOM 646 C CA . GLU A 1 80 ? -23.745 5.269 37.135 1.00 97.44 80 GLU A CA 1
ATOM 647 C C . GLU A 1 80 ? -23.765 4.287 35.973 1.00 97.44 80 GLU A C 1
ATOM 649 O O . GLU A 1 80 ? -23.159 3.216 36.053 1.00 97.44 80 GLU A O 1
ATOM 654 N N . VAL A 1 81 ? -24.470 4.650 34.907 1.00 97.00 81 VAL A N 1
ATOM 655 C CA . VAL A 1 81 ? -24.455 3.954 33.623 1.00 97.00 81 VAL A CA 1
ATOM 656 C C . VAL A 1 81 ? -23.985 4.959 32.583 1.00 97.00 81 VAL A C 1
ATOM 658 O O . VAL A 1 81 ? -24.674 5.948 32.339 1.00 97.00 81 VAL A O 1
ATOM 661 N N . VAL A 1 82 ? -22.829 4.702 31.976 1.00 95.19 82 VAL A N 1
ATOM 662 C CA . VAL A 1 82 ? -22.297 5.522 30.883 1.00 95.19 82 VAL A CA 1
ATOM 663 C C . VAL A 1 82 ? -22.574 4.802 29.572 1.00 95.19 82 VAL A C 1
ATOM 665 O O . VAL A 1 82 ? -22.120 3.671 29.394 1.00 95.19 82 VAL A O 1
ATOM 668 N N . VAL A 1 83 ? -23.318 5.422 28.652 1.00 95.12 83 VAL A N 1
ATOM 669 C CA . VAL A 1 83 ? -23.640 4.839 27.338 1.00 95.12 83 VAL A CA 1
ATOM 670 C C . VAL A 1 83 ? -23.076 5.702 26.219 1.00 95.12 83 VAL A C 1
ATOM 672 O O . VAL A 1 83 ? -23.557 6.799 25.950 1.00 95.12 83 VAL A O 1
ATOM 675 N N . GLN A 1 84 ? -22.071 5.171 25.527 1.00 92.31 84 GLN A N 1
ATOM 676 C CA . GLN A 1 84 ? -21.488 5.791 24.342 1.00 92.31 84 GLN A CA 1
ATOM 677 C C . GLN A 1 84 ? -22.323 5.496 23.090 1.00 92.31 84 GLN A C 1
ATOM 679 O O . GLN A 1 84 ? -22.619 4.323 22.809 1.00 92.31 84 GLN A O 1
ATOM 684 N N . CYS A 1 85 ? -22.610 6.550 22.324 1.00 91.38 85 CYS A N 1
ATOM 685 C CA . CYS A 1 85 ? -23.289 6.499 21.035 1.00 91.38 85 CYS A CA 1
ATOM 686 C C . CYS A 1 85 ? -22.497 5.655 20.011 1.00 91.38 85 CYS A C 1
ATOM 688 O O . CYS A 1 85 ? -21.282 5.842 19.871 1.00 91.38 85 CYS A O 1
ATOM 690 N N . PRO A 1 86 ? -23.130 4.684 19.324 1.00 89.31 86 PRO A N 1
ATOM 691 C CA . PRO A 1 86 ? -22.496 3.915 18.258 1.00 89.31 86 PRO A CA 1
ATOM 692 C C . PRO A 1 86 ? -22.074 4.777 17.061 1.00 89.31 86 PRO A C 1
ATOM 694 O O . PRO A 1 86 ? -22.787 5.689 16.657 1.00 89.31 86 PRO A O 1
ATOM 697 N N . ALA A 1 87 ? -20.946 4.432 16.434 1.00 84.44 87 ALA A N 1
ATOM 698 C CA . ALA A 1 87 ? -20.440 5.137 15.252 1.00 84.44 87 ALA A CA 1
ATOM 699 C C . ALA A 1 87 ? -21.327 4.979 13.998 1.00 84.44 87 ALA A C 1
ATOM 701 O O . ALA A 1 87 ? -21.153 5.719 13.038 1.00 84.44 87 ALA A O 1
ATOM 702 N N . ASP A 1 88 ? -22.263 4.022 13.992 1.00 87.38 88 ASP A N 1
ATOM 703 C CA . ASP A 1 88 ? -23.252 3.836 12.925 1.00 87.38 88 ASP A CA 1
ATOM 704 C C . ASP A 1 88 ? -24.572 4.595 13.159 1.00 87.38 88 ASP A C 1
ATOM 706 O O . ASP A 1 88 ? -25.466 4.509 12.313 1.00 87.38 88 ASP A O 1
ATOM 710 N N . CYS A 1 89 ? -24.678 5.353 14.262 1.00 90.31 89 CYS A N 1
ATOM 711 C CA . CYS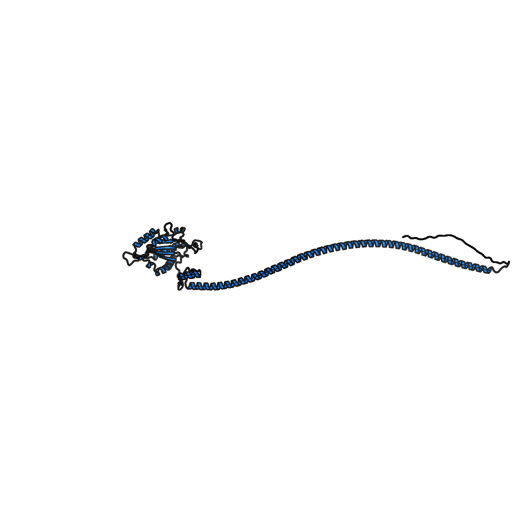 A 1 89 ? -25.785 6.270 14.522 1.00 90.31 89 CYS A CA 1
ATOM 712 C C . CYS A 1 89 ? -25.692 7.511 13.616 1.00 90.31 89 CYS A C 1
ATOM 714 O O . CYS A 1 89 ? -24.699 8.242 13.709 1.00 90.31 89 CYS A O 1
ATOM 716 N N . PRO A 1 90 ? -26.711 7.804 12.783 1.00 90.44 90 PRO A N 1
ATOM 717 C CA . PRO A 1 90 ? -26.745 9.030 11.995 1.00 90.44 90 PRO A CA 1
ATOM 718 C C . PRO A 1 90 ? -26.653 10.283 12.887 1.00 90.44 90 PRO A C 1
ATOM 720 O O . PRO A 1 90 ? -27.256 10.287 13.969 1.00 90.44 90 PRO A O 1
ATOM 723 N N . PRO A 1 91 ? -25.932 11.346 12.476 1.00 88.31 91 PRO A N 1
ATOM 724 C CA . PRO A 1 91 ? -25.795 12.575 13.260 1.00 88.31 91 PRO A CA 1
ATOM 725 C C . PRO A 1 91 ? -27.136 13.178 13.696 1.00 88.31 91 PRO A C 1
ATOM 727 O O . PRO A 1 91 ? -27.286 13.565 14.851 1.00 88.31 91 PRO A O 1
ATOM 730 N N . GLU A 1 92 ? -28.126 13.179 12.805 1.00 90.69 92 GLU A N 1
ATOM 731 C CA . GLU A 1 92 ? -29.482 13.684 13.029 1.00 90.69 92 GLU A CA 1
ATOM 732 C C . GLU A 1 92 ? -30.323 12.830 13.994 1.00 90.69 92 GLU A C 1
ATOM 734 O O . GLU A 1 92 ? -31.368 13.276 14.461 1.00 90.69 92 GLU A O 1
ATOM 739 N N . GLN A 1 93 ? -29.875 11.611 14.317 1.00 94.56 93 GLN A N 1
ATOM 740 C CA . GLN A 1 93 ? -30.539 10.716 15.269 1.00 94.56 93 GLN A CA 1
ATOM 741 C C . GLN A 1 93 ? -29.864 10.679 16.650 1.00 94.56 93 GLN A C 1
ATOM 743 O O . GLN A 1 93 ? -30.391 10.025 17.549 1.00 94.56 93 GLN A O 1
ATOM 748 N N . LYS A 1 94 ? -28.736 11.375 16.864 1.00 92.50 94 LYS A N 1
ATOM 749 C CA . LYS A 1 94 ? -27.980 11.314 18.133 1.00 92.50 94 LYS A CA 1
ATOM 750 C C . LYS A 1 94 ? -28.797 11.750 19.350 1.00 92.50 94 LYS A C 1
ATOM 752 O O . LYS A 1 94 ? -28.806 11.048 20.359 1.00 92.50 94 LYS A O 1
ATOM 757 N N . ASP A 1 95 ? -29.537 12.850 19.245 1.00 93.69 95 ASP A N 1
ATOM 758 C CA . ASP A 1 95 ? -30.365 13.335 20.356 1.00 93.69 95 ASP A CA 1
ATOM 759 C C . ASP A 1 95 ? -31.520 12.368 20.655 1.00 93.69 95 ASP A C 1
ATOM 761 O O . ASP A 1 95 ? -31.825 12.088 21.816 1.00 93.69 95 ASP A O 1
ATOM 765 N N . ALA A 1 96 ? -32.124 11.775 19.619 1.00 96.88 96 ALA A N 1
ATOM 766 C CA . ALA A 1 96 ? -33.135 10.731 19.782 1.00 96.88 96 ALA A CA 1
ATOM 767 C C . ALA A 1 96 ? -32.546 9.467 20.439 1.00 96.88 96 ALA A C 1
ATOM 769 O O . ALA A 1 96 ? -33.157 8.908 21.350 1.00 96.88 96 ALA A O 1
ATOM 770 N N . PHE A 1 97 ? -31.336 9.056 20.039 1.00 97.19 97 PHE A N 1
ATOM 771 C CA . PHE A 1 97 ? -30.603 7.936 20.635 1.00 97.19 97 PHE A CA 1
ATOM 772 C C . PHE A 1 97 ? -30.387 8.136 22.141 1.00 97.19 97 PHE A C 1
ATOM 774 O O . PHE A 1 97 ? -30.647 7.214 22.919 1.00 97.19 97 PHE A O 1
ATOM 781 N N . PHE A 1 98 ? -29.953 9.324 22.574 1.00 97.62 98 PHE A N 1
ATOM 782 C CA . PHE A 1 98 ? -29.741 9.597 23.997 1.00 97.62 98 PHE A CA 1
ATOM 783 C C . PHE A 1 98 ? -31.050 9.666 24.786 1.00 97.62 98 PHE A C 1
ATOM 785 O O . PHE A 1 98 ? -31.113 9.089 25.871 1.00 97.62 98 PHE A O 1
ATOM 792 N N . ASN A 1 99 ? -32.109 10.267 24.232 1.00 97.62 99 ASN A N 1
ATOM 793 C CA . ASN A 1 99 ? -33.429 10.278 24.868 1.00 97.62 99 ASN A CA 1
ATOM 794 C C . ASN A 1 99 ? -33.988 8.856 25.057 1.00 97.62 99 ASN A C 1
ATOM 796 O O . ASN A 1 99 ? -34.326 8.484 26.179 1.00 97.62 99 ASN A O 1
ATOM 800 N N . VAL A 1 100 ? -33.995 8.017 24.014 1.00 98.12 100 VAL A N 1
ATOM 801 C CA . VAL A 1 100 ? -34.475 6.623 24.120 1.00 98.12 100 VAL A CA 1
ATOM 802 C C . VAL A 1 100 ? -33.581 5.781 25.034 1.00 98.12 100 VAL A C 1
ATOM 804 O O . VAL A 1 100 ? -34.079 4.949 25.792 1.00 98.12 100 VAL A O 1
ATOM 807 N N . THR A 1 101 ? -32.267 6.020 25.040 1.00 98.06 101 THR A N 1
ATOM 808 C CA . THR A 1 101 ? -31.345 5.363 25.983 1.00 98.06 101 THR A CA 1
ATOM 809 C C . THR A 1 101 ? -31.648 5.742 27.432 1.00 98.06 101 THR A C 1
ATOM 811 O O . THR A 1 101 ? -31.678 4.870 28.303 1.00 98.06 101 THR A O 1
ATOM 814 N N . TYR A 1 102 ? -31.907 7.022 27.697 1.00 98.19 102 TYR A N 1
ATOM 815 C CA . TYR A 1 102 ? -32.276 7.530 29.013 1.00 98.19 102 TYR A CA 1
ATOM 816 C C . TYR A 1 102 ? -33.616 6.962 29.493 1.00 98.19 102 TYR A C 1
ATOM 818 O O . TYR A 1 102 ? -33.685 6.379 30.577 1.00 98.19 102 TYR A O 1
ATOM 826 N N . GLU A 1 103 ? -34.657 7.040 28.661 1.00 97.75 103 GLU A N 1
ATOM 827 C CA . GLU A 1 103 ? -35.975 6.465 28.946 1.00 97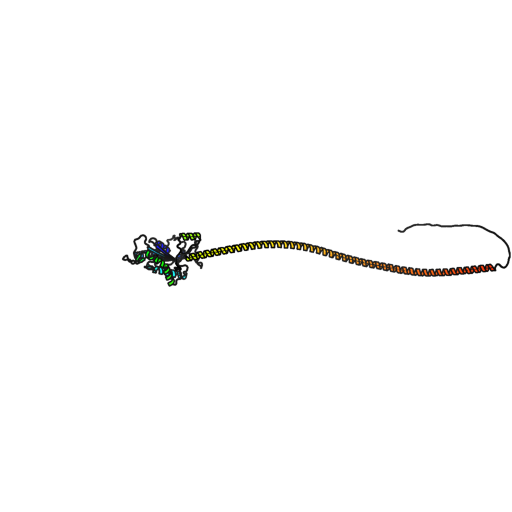.75 103 GLU A CA 1
ATOM 828 C C . GLU A 1 103 ? -35.892 4.953 29.191 1.00 97.75 103 GLU A C 1
ATOM 830 O O . GLU A 1 103 ? -36.477 4.446 30.154 1.00 97.75 103 GLU A O 1
ATOM 835 N N . HIS A 1 104 ? -35.093 4.233 28.393 1.00 97.56 104 HIS A N 1
ATOM 836 C CA . HIS A 1 104 ? -34.833 2.815 28.609 1.00 97.56 104 HIS A CA 1
ATOM 837 C C . HIS A 1 104 ? -34.186 2.567 29.977 1.00 97.56 104 HIS A C 1
ATOM 839 O O . HIS A 1 104 ? -34.703 1.751 30.742 1.00 97.56 104 HIS A O 1
ATOM 845 N N . ILE A 1 105 ? -33.115 3.289 30.333 1.00 97.19 105 ILE A N 1
ATOM 846 C CA . ILE A 1 105 ? -32.471 3.165 31.651 1.00 97.19 105 ILE A CA 1
ATOM 847 C C . ILE A 1 105 ? -33.500 3.399 32.761 1.00 97.19 105 ILE A C 1
ATOM 849 O O . ILE A 1 105 ? -33.672 2.515 33.604 1.00 97.19 105 ILE A O 1
ATOM 853 N N . CYS A 1 106 ? -34.246 4.508 32.724 1.00 97.19 106 CYS A N 1
ATOM 854 C CA . CYS A 1 106 ? -35.290 4.819 33.702 1.00 97.19 106 CYS A CA 1
ATOM 855 C C . CYS A 1 106 ? -36.358 3.719 33.809 1.00 97.19 106 CYS A C 1
ATOM 857 O O . CYS A 1 106 ? -36.762 3.388 34.922 1.00 97.19 106 CYS A O 1
ATOM 859 N N . SER A 1 107 ? -36.762 3.094 32.697 1.00 96.25 107 SER A N 1
ATOM 860 C CA . SER A 1 107 ? -37.739 1.991 32.697 1.00 96.25 107 SER A CA 1
ATOM 861 C C . SER A 1 107 ? -37.254 0.732 33.437 1.00 96.25 107 SER A C 1
ATOM 863 O O . SER A 1 107 ? -38.065 -0.043 33.946 1.00 96.25 107 SER A O 1
ATOM 865 N N . THR A 1 108 ? -35.934 0.526 33.554 1.00 94.75 108 THR A N 1
ATOM 866 C CA . THR A 1 108 ? -35.351 -0.616 34.290 1.00 94.75 108 THR A CA 1
ATOM 867 C C . THR A 1 108 ? -35.235 -0.390 35.805 1.00 94.75 108 THR A C 1
ATOM 869 O O . THR A 1 108 ? -34.997 -1.351 36.561 1.00 94.75 108 THR A O 1
ATOM 872 N N . LEU A 1 109 ? -35.397 0.862 36.256 1.00 96.62 109 LEU A N 1
ATOM 873 C CA . LEU A 1 109 ? -35.260 1.288 37.649 1.00 96.62 109 LEU A CA 1
ATOM 874 C C . LEU A 1 109 ? -36.619 1.210 38.367 1.00 96.62 109 LEU A C 1
ATOM 876 O O . LEU A 1 109 ? -37.574 1.841 37.923 1.00 96.62 109 LEU A O 1
ATOM 880 N N . PRO A 1 110 ? -36.742 0.513 39.514 1.00 96.19 110 PRO A N 1
ATOM 881 C CA . PRO A 1 110 ? -38.026 0.383 40.210 1.00 96.19 110 PRO A CA 1
ATOM 882 C C . PRO A 1 110 ? -38.638 1.698 40.715 1.00 96.19 110 PRO A C 1
ATOM 884 O O . PRO A 1 110 ? -39.846 1.762 40.902 1.00 96.19 110 PRO A O 1
ATOM 887 N N . MET A 1 111 ? -37.817 2.725 40.956 1.00 96.25 111 MET A N 1
ATOM 888 C CA . MET A 1 111 ? -38.259 4.080 41.324 1.00 96.25 111 MET A CA 1
ATOM 889 C C . MET A 1 111 ? -38.413 5.004 40.089 1.00 96.25 111 MET A C 1
ATOM 891 O O . MET A 1 111 ? -38.784 6.169 40.225 1.00 96.25 111 MET A O 1
ATOM 895 N N . GLY A 1 112 ? -38.148 4.494 38.881 1.00 96.19 112 GLY A N 1
ATOM 896 C CA . GLY A 1 112 ? -38.197 5.246 37.628 1.00 96.19 112 GLY A CA 1
ATOM 897 C C . GLY A 1 112 ? -37.220 6.425 37.588 1.00 96.19 112 GLY A C 1
ATOM 898 O O . GLY A 1 112 ? -36.175 6.420 38.237 1.00 96.19 112 GLY A O 1
ATOM 899 N N . GLU A 1 113 ? -37.598 7.473 36.854 1.00 96.25 113 GLU A N 1
ATOM 900 C CA . GLU A 1 113 ? -36.828 8.719 36.692 1.00 96.25 113 GLU A CA 1
ATOM 901 C C . GLU A 1 113 ? -36.484 9.417 38.025 1.00 96.25 113 GLU A C 1
ATOM 903 O O . GLU A 1 113 ? -35.488 10.134 38.132 1.00 96.25 113 GLU A O 1
ATOM 908 N N . ARG A 1 114 ? -37.294 9.201 39.072 1.00 95.69 114 ARG A N 1
ATOM 909 C CA . ARG A 1 114 ? -37.167 9.897 40.360 1.00 95.69 114 ARG A CA 1
ATOM 910 C C . ARG A 1 114 ? -35.867 9.570 41.098 1.00 95.69 114 ARG A C 1
ATOM 912 O O . ARG A 1 114 ? -35.383 10.416 41.841 1.00 95.69 114 ARG A O 1
ATOM 919 N N . CYS A 1 115 ? -35.284 8.382 40.917 1.00 96.81 115 CYS A N 1
ATOM 920 C CA . CYS A 1 115 ? -33.991 8.087 41.543 1.00 96.81 115 CYS A CA 1
ATOM 921 C C . CYS A 1 115 ? -32.781 8.611 40.763 1.00 96.81 115 CYS A C 1
ATOM 923 O O . CYS A 1 115 ? -31.668 8.534 41.289 1.00 96.81 115 CYS A O 1
ATOM 925 N N . VAL A 1 116 ? -32.978 9.160 39.561 1.00 98.00 116 VAL A N 1
ATOM 926 C CA . VAL A 1 116 ? -31.916 9.755 38.745 1.00 98.00 116 VAL A CA 1
ATOM 927 C C . VAL A 1 116 ? -31.665 11.205 39.166 1.00 98.00 116 VAL A C 1
ATOM 929 O O . VAL A 1 116 ? -32.604 11.993 39.335 1.00 98.00 116 VAL A O 1
ATOM 932 N N . PHE A 1 117 ? -30.385 11.544 39.333 1.00 97.06 117 PHE A N 1
ATOM 933 C CA . PHE A 1 117 ? -29.915 12.872 39.743 1.00 97.06 117 PHE A CA 1
ATOM 934 C C . PHE A 1 117 ? -28.759 13.424 38.886 1.00 97.06 117 PHE A C 1
ATOM 936 O O . PHE A 1 117 ? -28.400 14.583 39.063 1.00 97.06 117 PHE A O 1
ATOM 943 N N . VAL A 1 118 ? -28.219 12.639 37.944 1.00 97.38 118 VAL A N 1
ATOM 944 C CA . VAL A 1 118 ? -27.441 13.120 36.782 1.00 97.38 118 VAL A CA 1
ATOM 945 C C . VAL A 1 118 ? -27.942 12.381 35.539 1.00 97.38 118 VAL A C 1
ATOM 947 O O . VAL A 1 118 ? -28.128 11.164 35.599 1.00 97.38 118 VAL A O 1
ATOM 950 N N . ALA A 1 119 ? -28.164 13.097 34.437 1.00 97.44 119 ALA A N 1
ATOM 951 C CA . ALA A 1 119 ? -28.433 12.527 33.115 1.00 97.44 119 ALA A CA 1
ATOM 952 C C . ALA A 1 119 ? -27.829 13.446 32.040 1.00 97.44 119 ALA A C 1
ATOM 954 O O . ALA A 1 119 ? -28.557 14.184 31.380 1.00 97.44 119 ALA A O 1
ATOM 955 N N . GLU A 1 120 ? -26.501 13.455 31.939 1.00 95.88 120 GLU A N 1
ATOM 956 C CA . GLU A 1 120 ? -25.743 14.452 31.173 1.00 95.88 120 GLU A CA 1
ATOM 957 C C . GLU A 1 120 ? -25.149 13.852 29.896 1.00 95.88 120 GLU A C 1
ATOM 959 O O . GLU A 1 120 ? -24.507 12.800 29.938 1.00 95.88 120 GLU A O 1
ATOM 964 N N . VAL A 1 121 ? -25.365 14.509 28.755 1.00 95.44 121 VAL A N 1
ATOM 965 C CA . VAL A 1 121 ? -24.775 14.127 27.468 1.00 95.44 121 VAL A CA 1
ATOM 966 C C . VAL A 1 121 ? -23.513 14.948 27.230 1.00 95.44 121 VAL A C 1
ATOM 968 O O . VAL A 1 121 ? -23.571 16.163 27.053 1.00 95.44 121 VAL A O 1
ATOM 971 N N . HIS A 1 122 ? -22.370 14.270 27.177 1.00 91.88 122 HIS A N 1
ATOM 972 C CA . HIS A 1 122 ? -21.097 14.853 26.777 1.00 91.88 122 HIS A CA 1
ATOM 973 C C . HIS A 1 122 ? -20.909 14.745 25.265 1.00 91.88 122 HIS A C 1
ATOM 975 O O . HIS A 1 122 ? -20.902 13.643 24.711 1.00 91.88 122 HIS A O 1
ATOM 981 N N . VAL A 1 123 ? -20.674 15.887 24.617 1.00 88.19 123 VAL A N 1
ATOM 982 C CA . VAL A 1 123 ? -20.286 15.999 23.196 1.00 88.19 123 VAL A CA 1
ATOM 983 C C . VAL A 1 123 ? -18.926 16.690 23.022 1.00 88.19 123 VAL A C 1
ATOM 985 O O . VAL A 1 123 ? -18.505 17.018 21.907 1.00 88.19 123 VAL A O 1
ATOM 988 N N . ASP A 1 124 ? -18.223 16.927 24.133 1.00 81.38 124 ASP A N 1
ATOM 989 C CA . ASP A 1 124 ? -16.947 17.641 24.218 1.00 81.38 124 ASP A CA 1
ATOM 990 C C . ASP A 1 124 ? -15.707 16.733 24.143 1.00 81.38 124 ASP A C 1
ATOM 992 O O . ASP A 1 124 ? -14.596 17.227 23.942 1.00 81.38 124 ASP A O 1
ATOM 996 N N . GLU A 1 125 ? -15.872 15.410 24.223 1.00 79.25 125 GLU A N 1
ATOM 997 C CA . GLU A 1 125 ? -14.760 14.454 24.199 1.00 79.25 125 GLU A CA 1
ATOM 998 C C . GLU A 1 125 ? -14.400 13.977 22.785 1.00 79.25 125 GLU A C 1
ATOM 1000 O O . GLU A 1 125 ? -15.256 13.570 21.996 1.00 79.25 125 GLU A O 1
ATOM 1005 N N . ARG A 1 126 ? -13.106 14.010 22.444 1.00 76.50 126 ARG A N 1
ATOM 1006 C CA . ARG A 1 126 ? -12.594 13.648 21.110 1.00 76.50 126 ARG A CA 1
ATOM 1007 C C . ARG A 1 126 ? -11.754 12.377 21.106 1.00 76.50 126 ARG A C 1
ATOM 1009 O O . ARG A 1 126 ? -11.020 12.082 22.047 1.00 76.50 126 ARG A O 1
ATOM 1016 N N . VAL A 1 127 ? -11.847 11.615 20.015 1.00 70.12 127 VAL A N 1
ATOM 1017 C CA . VAL A 1 127 ? -10.995 10.443 19.785 1.00 70.12 127 VAL A CA 1
ATOM 1018 C C . VAL A 1 127 ? -9.608 10.909 19.338 1.00 70.12 127 VAL A C 1
ATOM 1020 O O . VAL A 1 127 ? -9.489 11.679 18.386 1.00 70.12 127 VAL A O 1
ATOM 1023 N N . LYS A 1 128 ? -8.562 10.413 20.005 1.00 72.81 128 LYS A N 1
ATOM 1024 C CA . LYS A 1 128 ? -7.158 10.595 19.619 1.00 72.81 128 LYS A CA 1
ATOM 1025 C C . LYS A 1 128 ? -6.557 9.287 19.097 1.00 72.81 128 LYS A C 1
ATOM 1027 O O . LYS A 1 128 ? -6.964 8.208 19.535 1.00 72.81 128 LYS A O 1
ATOM 1032 N N . ASP A 1 129 ? -5.591 9.388 18.192 1.00 72.56 129 ASP A N 1
ATOM 1033 C CA . ASP A 1 129 ? -4.748 8.274 17.752 1.00 72.56 129 ASP A CA 1
ATOM 1034 C C . ASP A 1 129 ? -3.602 7.978 18.746 1.00 72.56 129 ASP A C 1
ATOM 1036 O O . ASP A 1 129 ? -3.540 8.525 19.850 1.00 72.56 129 ASP A O 1
ATOM 1040 N N . HIS A 1 130 ? -2.691 7.072 18.374 1.00 63.47 130 HIS A N 1
ATOM 1041 C CA . HIS A 1 130 ? -1.551 6.687 19.214 1.00 63.47 130 HIS A CA 1
ATOM 1042 C C . HIS A 1 130 ? -0.447 7.755 19.319 1.00 63.47 130 HIS A C 1
ATOM 1044 O O . HIS A 1 130 ? 0.447 7.607 20.148 1.00 63.47 130 HIS A O 1
ATOM 1050 N N . GLU A 1 131 ? -0.492 8.800 18.490 1.00 69.06 131 GLU A N 1
ATOM 1051 C CA . GLU A 1 131 ? 0.380 9.982 18.548 1.00 69.06 131 GLU A CA 1
ATOM 1052 C C . GLU A 1 131 ? -0.290 11.150 19.298 1.00 69.06 131 GLU A C 1
ATOM 1054 O O . GLU A 1 131 ? 0.314 12.206 19.476 1.00 69.06 131 GLU A O 1
ATOM 1059 N N . GLY A 1 132 ? -1.524 10.963 19.785 1.00 66.94 132 GLY A N 1
ATOM 1060 C CA . GLY A 1 132 ? -2.289 11.975 20.514 1.00 66.94 132 GLY A CA 1
ATOM 1061 C C . GLY A 1 132 ? -3.021 12.975 19.612 1.00 66.94 132 GLY A C 1
ATOM 1062 O O . GLY A 1 132 ? -3.614 13.932 20.119 1.00 66.94 132 GLY A O 1
ATOM 1063 N N . LYS A 1 133 ? -3.020 12.767 18.292 1.00 75.56 133 LYS A N 1
ATOM 1064 C CA . LYS A 1 133 ? -3.699 13.632 17.325 1.00 75.56 133 LYS A CA 1
ATOM 1065 C C . LYS A 1 133 ? -5.175 13.255 17.220 1.00 75.56 133 LYS A C 1
ATOM 1067 O O . LYS A 1 133 ? -5.540 12.084 17.273 1.00 75.56 133 LYS A O 1
ATOM 1072 N N . ILE A 1 134 ? -6.038 14.260 17.076 1.00 75.00 134 ILE A N 1
ATOM 1073 C CA . ILE A 1 134 ? -7.484 14.067 16.914 1.00 75.00 134 ILE A CA 1
ATOM 1074 C C . ILE A 1 134 ? -7.765 13.309 15.608 1.00 75.00 134 ILE A C 1
ATOM 1076 O O . ILE A 1 134 ? -7.335 13.736 14.534 1.00 75.00 134 ILE A O 1
ATOM 1080 N N . ILE A 1 135 ? -8.511 12.208 15.712 1.00 73.44 135 ILE A N 1
ATOM 1081 C CA . ILE A 1 135 ? -9.009 11.441 14.566 1.00 73.44 135 ILE A CA 1
ATOM 1082 C C . ILE A 1 135 ? -10.168 12.210 13.928 1.00 73.44 135 ILE A C 1
ATOM 1084 O O . ILE A 1 135 ? -11.006 12.771 14.636 1.00 73.44 135 ILE A O 1
ATOM 1088 N N . LEU A 1 136 ? -10.218 12.236 12.597 1.00 74.25 136 LEU A N 1
ATOM 1089 C CA . LEU A 1 136 ? -11.300 12.855 11.831 1.00 74.25 136 LEU A CA 1
ATOM 1090 C C . LEU A 1 136 ? -12.248 11.786 11.268 1.00 74.25 136 LEU A C 1
ATOM 1092 O O . LEU A 1 136 ? -11.831 10.652 11.027 1.00 74.25 136 LEU A O 1
ATOM 1096 N N . ASP A 1 137 ? -13.510 12.153 11.065 1.00 65.50 137 ASP A N 1
ATOM 1097 C CA . ASP A 1 137 ? -14.483 11.373 10.301 1.00 65.50 137 ASP A CA 1
ATOM 1098 C C . ASP A 1 137 ? -14.249 11.489 8.779 1.00 65.50 137 ASP A C 1
ATOM 1100 O O . ASP A 1 137 ? -13.347 12.188 8.309 1.00 65.50 137 ASP A O 1
ATOM 1104 N N . GLU A 1 138 ? -15.072 10.791 7.992 1.00 70.00 138 GLU A N 1
ATOM 1105 C CA . GLU A 1 138 ? -14.998 10.780 6.522 1.00 70.00 138 GLU A CA 1
ATOM 1106 C C . GLU A 1 138 ? -15.287 12.147 5.861 1.00 70.00 138 GLU A C 1
ATOM 1108 O O . GLU A 1 138 ? -14.967 12.339 4.689 1.00 70.00 138 GLU A O 1
ATOM 1113 N N . TYR A 1 139 ? -15.825 13.112 6.617 1.00 65.81 139 TYR A N 1
ATOM 1114 C CA . TYR A 1 139 ? -16.104 14.487 6.188 1.00 65.81 139 TYR A CA 1
ATOM 1115 C C . TYR A 1 139 ? -15.040 15.487 6.679 1.00 65.81 139 TYR A C 1
ATOM 1117 O O . TYR A 1 139 ? -15.129 16.679 6.382 1.00 65.81 139 TYR A O 1
ATOM 1125 N N . GLY A 1 140 ? -14.023 15.021 7.415 1.00 68.44 140 GLY A N 1
ATOM 1126 C CA . GLY A 1 140 ? -12.946 15.845 7.966 1.00 68.44 140 GLY A CA 1
ATOM 1127 C C . GLY A 1 140 ? -13.254 16.496 9.320 1.00 68.44 140 GLY A C 1
ATOM 1128 O O . GLY A 1 140 ? -12.463 17.324 9.775 1.00 68.44 140 GLY A O 1
ATOM 1129 N N . ASN A 1 141 ? -14.352 16.136 9.993 1.00 65.44 141 ASN A N 1
ATOM 1130 C CA . ASN A 1 141 ? -14.680 16.667 11.318 1.00 65.44 141 ASN A CA 1
ATOM 1131 C C . ASN A 1 141 ? -14.038 15.826 12.434 1.00 65.44 141 ASN A C 1
ATOM 1133 O O . ASN A 1 141 ? -13.975 14.605 12.321 1.00 65.44 141 ASN A O 1
ATOM 1137 N N . PRO A 1 142 ? -13.617 16.430 13.559 1.00 67.62 142 PRO A N 1
ATOM 1138 C CA . PRO A 1 142 ? -13.173 15.708 14.752 1.00 67.62 142 PRO A CA 1
ATOM 1139 C C . PRO A 1 142 ? -14.150 14.626 15.237 1.00 67.62 142 PRO A C 1
ATOM 1141 O O . PRO A 1 142 ? -15.246 14.942 15.706 1.00 67.62 142 PRO A O 1
ATOM 1144 N N . LEU A 1 143 ? -13.713 13.364 15.213 1.00 69.12 143 LEU A N 1
ATOM 1145 C CA . LEU A 1 143 ? -14.488 12.215 15.670 1.00 69.12 143 LEU A CA 1
ATOM 1146 C C . LEU A 1 143 ? -14.770 12.340 17.175 1.00 69.12 143 LEU A C 1
ATOM 1148 O O . LEU A 1 143 ? -13.855 12.349 18.008 1.00 69.12 143 LEU A O 1
ATOM 1152 N N . SER A 1 144 ? -16.051 12.460 17.518 1.00 69.00 144 SER A N 1
ATOM 1153 C CA . SER A 1 144 ? -16.519 12.645 18.892 1.00 69.00 144 SER A CA 1
ATOM 1154 C C . SER A 1 144 ? -16.844 11.316 19.566 1.00 69.00 144 SER A C 1
ATOM 1156 O O . SER A 1 144 ? -17.323 10.380 18.923 1.00 69.00 144 SER A O 1
ATOM 1158 N N . LYS A 1 145 ? -16.616 11.233 20.879 1.00 77.50 145 LYS A N 1
ATOM 1159 C CA . LYS A 1 145 ? -17.102 10.129 21.714 1.00 77.50 145 LYS A CA 1
ATOM 1160 C C . LYS A 1 145 ? -18.400 10.534 22.405 1.00 77.50 145 LYS A C 1
ATOM 1162 O O . LYS A 1 145 ? -18.436 10.517 23.626 1.00 77.50 145 LYS A O 1
ATOM 1167 N N . ASP A 1 146 ? -19.444 10.902 21.671 1.00 90.25 146 ASP A N 1
ATOM 1168 C CA . ASP A 1 146 ? -20.678 11.366 22.320 1.00 90.25 146 ASP A CA 1
ATOM 1169 C C . ASP A 1 146 ? -21.228 10.275 23.261 1.00 90.25 146 ASP A C 1
ATOM 1171 O O . ASP A 1 146 ? -21.393 9.115 22.855 1.00 90.25 146 ASP A O 1
ATOM 1175 N N . HIS A 1 147 ? -21.467 10.614 24.528 1.00 93.75 147 HIS A N 1
ATOM 1176 C CA . HIS A 1 147 ? -21.886 9.652 25.550 1.00 93.75 147 HIS A CA 1
ATOM 1177 C C . HIS A 1 147 ? -22.777 10.281 26.622 1.00 93.75 147 HIS A C 1
ATOM 1179 O O . HIS A 1 147 ? -22.632 11.447 26.967 1.00 93.75 147 HIS A O 1
ATOM 1185 N N . LEU A 1 148 ? -23.690 9.473 27.158 1.00 96.56 148 LEU A N 1
ATOM 1186 C CA . LEU A 1 148 ? -24.630 9.849 28.211 1.00 96.56 148 LEU A CA 1
ATOM 1187 C C . LEU A 1 148 ? -24.192 9.246 29.550 1.00 96.56 148 LEU A C 1
ATOM 1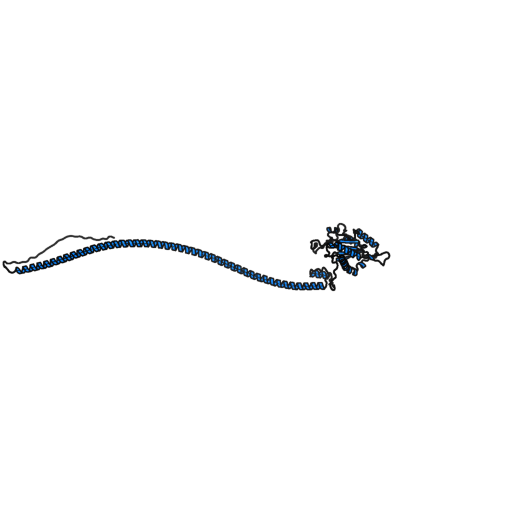189 O O . LEU A 1 148 ? -24.076 8.023 29.654 1.00 96.56 148 LEU A O 1
ATOM 1193 N N . HIS A 1 149 ? -24.021 10.087 30.568 1.00 96.88 149 HIS A N 1
ATOM 1194 C CA . HIS A 1 149 ? -23.859 9.714 31.974 1.00 96.88 149 HIS A CA 1
ATOM 1195 C C . HIS A 1 149 ? -25.218 9.699 32.676 1.00 96.88 149 HIS A C 1
ATOM 1197 O O . HIS A 1 149 ? -25.822 10.755 32.844 1.00 96.88 149 HIS A O 1
ATOM 1203 N N . VAL A 1 150 ? -25.695 8.538 33.139 1.00 97.94 150 VAL A N 1
ATOM 1204 C CA . VAL A 1 150 ? -26.903 8.444 33.984 1.00 97.94 150 VAL A CA 1
ATOM 1205 C C . VAL A 1 150 ? -26.536 7.965 35.383 1.00 97.94 150 VAL A C 1
ATOM 1207 O O . VAL A 1 150 ? -26.273 6.776 35.575 1.00 97.94 150 VAL A O 1
ATOM 1210 N N . MET A 1 151 ? -26.566 8.859 36.375 1.00 98.00 151 MET A N 1
ATOM 1211 C CA . MET A 1 151 ? -26.299 8.524 37.778 1.00 98.00 151 MET A CA 1
ATOM 1212 C C . MET A 1 151 ? -27.577 8.537 38.624 1.00 98.00 151 MET A C 1
ATOM 1214 O O . MET A 1 151 ? -28.336 9.511 38.639 1.00 98.00 151 MET A O 1
ATOM 1218 N N . TYR A 1 152 ? -27.807 7.442 39.353 1.00 98.19 152 TYR A N 1
ATOM 1219 C CA . TYR A 1 152 ? -29.018 7.226 40.142 1.00 98.19 152 TYR A CA 1
ATOM 1220 C C . TYR A 1 152 ? -28.763 6.590 41.513 1.00 98.19 152 TYR A C 1
ATOM 1222 O O . TYR A 1 152 ? -27.810 5.834 41.724 1.00 98.19 152 TYR A O 1
ATOM 1230 N N . VAL A 1 153 ? -29.667 6.861 42.459 1.00 97.88 153 VAL A N 1
ATOM 1231 C CA . VAL A 1 153 ? -29.730 6.154 43.746 1.00 97.88 153 VAL A CA 1
ATOM 1232 C C . VAL A 1 153 ? -30.270 4.746 43.486 1.00 97.88 153 VAL A C 1
ATOM 1234 O O . VAL A 1 153 ? -31.350 4.614 42.904 1.00 97.88 153 VAL A O 1
ATOM 1237 N N . PRO A 1 154 ? -29.583 3.669 43.910 1.00 97.06 154 PRO A N 1
ATOM 1238 C CA . PRO A 1 154 ? -29.989 2.298 43.613 1.00 97.06 154 PRO A CA 1
ATOM 1239 C C . PRO A 1 154 ? -31.134 1.825 44.526 1.00 97.06 154 PRO A C 1
ATOM 1241 O O . PRO A 1 154 ? -30.980 0.907 45.337 1.00 97.06 154 PRO A O 1
ATOM 1244 N N . ALA A 1 155 ? -32.281 2.485 44.399 1.00 97.19 155 ALA A N 1
ATOM 1245 C CA . ALA A 1 155 ? -33.511 2.208 45.118 1.00 97.19 155 ALA A CA 1
ATOM 1246 C C . ALA A 1 155 ? -34.227 0.988 44.520 1.00 97.19 155 ALA A C 1
ATOM 1248 O O . ALA A 1 155 ? -34.542 0.946 43.330 1.00 97.19 155 ALA A O 1
ATOM 1249 N N . VAL A 1 156 ? -34.516 -0.004 45.361 1.00 96.12 156 VAL A N 1
ATOM 1250 C CA . VAL A 1 156 ? -35.357 -1.164 45.023 1.00 96.12 156 VAL A CA 1
ATOM 1251 C C . VAL A 1 156 ? -36.505 -1.273 46.022 1.00 96.12 156 VAL A C 1
ATOM 1253 O O . VAL A 1 156 ? -36.333 -0.803 47.150 1.00 96.12 156 VAL A O 1
ATOM 1256 N N . PRO A 1 157 ? -37.649 -1.886 45.669 1.00 96.62 157 PRO A N 1
ATOM 1257 C CA . PRO A 1 157 ? -38.779 -1.996 46.579 1.00 96.62 157 PRO A CA 1
ATOM 1258 C C . PRO A 1 157 ? -38.375 -2.696 47.875 1.00 96.62 157 PRO A C 1
ATOM 1260 O O . PRO A 1 157 ? -37.608 -3.672 47.869 1.00 96.62 157 PRO A O 1
ATOM 1263 N N . ASP A 1 158 ? -38.879 -2.186 48.992 1.00 94.81 158 ASP A N 1
ATOM 1264 C CA . ASP A 1 158 ? -38.689 -2.810 50.288 1.00 94.81 158 ASP A CA 1
ATOM 1265 C C . ASP A 1 158 ? -39.940 -3.543 50.764 1.00 94.81 158 ASP A C 1
ATOM 1267 O O . ASP A 1 158 ? -41.072 -3.159 50.501 1.00 94.81 158 ASP A O 1
ATOM 1271 N N . THR A 1 159 ? -39.691 -4.654 51.442 1.00 91.88 159 THR A N 1
ATOM 1272 C CA . THR A 1 159 ? -40.690 -5.588 51.970 1.00 91.88 159 THR A CA 1
ATOM 1273 C C . THR A 1 159 ? -40.293 -6.089 53.362 1.00 91.88 159 THR A C 1
ATOM 1275 O O . THR A 1 159 ? -40.840 -7.080 53.839 1.00 91.88 159 THR A O 1
ATOM 1278 N N . LYS A 1 160 ? -39.268 -5.474 53.979 1.00 92.31 160 LYS A N 1
ATOM 1279 C CA . LYS A 1 160 ? -38.633 -5.956 55.217 1.00 92.31 160 LYS A CA 1
ATOM 1280 C C . LYS A 1 160 ? -38.504 -4.921 56.331 1.00 92.31 160 LYS A C 1
ATOM 1282 O O . LYS A 1 160 ? -38.201 -5.320 57.451 1.00 92.31 160 LYS A O 1
ATOM 1287 N N . HIS A 1 161 ? -38.662 -3.633 56.039 1.00 92.31 161 HIS A N 1
ATOM 1288 C CA . HIS A 1 161 ? -38.490 -2.571 57.027 1.00 92.31 161 HIS A CA 1
ATOM 1289 C C . HIS A 1 161 ? -39.694 -1.635 56.969 1.00 92.31 161 HIS A C 1
ATOM 1291 O O . HIS A 1 161 ? -39.909 -0.945 55.972 1.00 92.31 161 HIS A O 1
ATOM 1297 N N . ASP A 1 162 ? -40.481 -1.637 58.041 1.00 88.81 162 ASP A N 1
ATOM 1298 C CA . ASP A 1 162 ? -41.707 -0.851 58.126 1.00 88.81 162 ASP A CA 1
ATOM 1299 C C . ASP A 1 162 ? -41.417 0.652 58.004 1.00 88.81 162 ASP A C 1
ATOM 1301 O O . ASP A 1 162 ? -40.382 1.152 58.453 1.00 88.81 162 ASP A O 1
ATOM 1305 N N . GLY A 1 163 ? -42.337 1.376 57.364 1.00 90.19 163 GLY A N 1
ATOM 1306 C CA . GLY A 1 163 ? -42.208 2.811 57.093 1.00 90.19 163 GLY A CA 1
ATOM 1307 C C . GLY A 1 163 ? -41.411 3.179 55.833 1.00 90.19 163 GLY A C 1
ATOM 1308 O O . GLY A 1 163 ? -41.448 4.341 55.439 1.00 90.19 163 GLY A O 1
ATOM 1309 N N . TYR A 1 164 ? -40.755 2.226 55.159 1.00 93.81 164 TYR A N 1
ATOM 1310 C CA . TYR A 1 164 ? -40.010 2.474 53.918 1.00 93.81 164 TYR A CA 1
ATOM 1311 C C . TYR A 1 164 ? -40.605 1.712 52.728 1.00 93.81 164 TYR A C 1
ATOM 1313 O O . TYR A 1 164 ? -40.737 0.493 52.761 1.00 93.81 164 TYR A O 1
ATOM 1321 N N . GLN A 1 165 ? -40.907 2.422 51.636 1.00 95.44 165 GLN A N 1
ATOM 1322 C CA . GLN A 1 165 ? -41.326 1.796 50.369 1.00 95.44 165 GLN A CA 1
ATOM 1323 C C . GLN A 1 165 ? -40.141 1.223 49.572 1.00 95.44 165 GLN A C 1
ATOM 1325 O O . GLN A 1 165 ? -40.308 0.307 48.767 1.00 95.44 165 GLN A O 1
ATOM 1330 N N . TYR A 1 166 ? -38.940 1.768 49.783 1.00 97.62 166 TYR A N 1
ATOM 1331 C CA . TYR A 1 166 ? -37.730 1.423 49.042 1.00 97.62 166 TYR A CA 1
ATOM 1332 C C . TYR A 1 166 ? -36.532 1.279 49.976 1.00 97.62 166 TYR A C 1
ATOM 1334 O O . TYR A 1 166 ? -36.453 1.927 51.018 1.00 97.62 166 TYR A O 1
ATOM 1342 N N . LYS A 1 167 ? -35.552 0.485 49.544 1.00 96.38 167 LYS A N 1
ATOM 1343 C CA . LYS A 1 167 ? -34.238 0.329 50.174 1.00 96.38 167 LYS A CA 1
ATOM 1344 C C . LYS A 1 167 ? -33.112 0.498 49.175 1.00 96.38 167 LYS A C 1
ATOM 1346 O O . LYS A 1 167 ? -33.263 0.247 47.980 1.00 96.38 167 LYS A O 1
ATOM 1351 N N . LEU A 1 168 ? -31.947 0.840 49.698 1.00 95.44 168 LEU A N 1
ATOM 1352 C CA . LEU A 1 168 ? -30.743 1.064 48.917 1.00 95.44 168 LEU A CA 1
ATOM 1353 C C . LEU A 1 168 ? -30.008 -0.271 48.667 1.00 95.44 168 LEU A C 1
ATOM 1355 O O . LEU A 1 168 ? -29.447 -0.879 49.585 1.00 95.44 168 LEU A O 1
ATOM 1359 N N . CYS A 1 169 ? -30.034 -0.769 47.423 1.00 95.12 169 CYS A N 1
ATOM 1360 C CA . CYS A 1 169 ? -29.502 -2.089 47.060 1.00 95.12 169 CYS A CA 1
ATOM 1361 C C . CYS A 1 169 ? -28.982 -2.193 45.607 1.00 95.12 169 CYS A C 1
ATOM 1363 O O . CYS A 1 169 ? -29.584 -2.842 44.750 1.00 95.12 169 CYS A O 1
ATOM 1365 N N . ALA A 1 170 ? -27.789 -1.644 45.346 1.00 94.94 170 ALA A N 1
ATOM 1366 C CA . ALA A 1 170 ? -27.129 -1.727 44.033 1.00 94.94 170 ALA A CA 1
ATOM 1367 C C . ALA A 1 170 ? -26.936 -3.158 43.495 1.00 94.94 170 ALA A C 1
ATOM 1369 O O . ALA A 1 170 ? -26.949 -3.355 42.282 1.00 94.94 170 ALA A O 1
ATOM 1370 N N . ASP A 1 171 ? -26.767 -4.163 44.365 1.00 93.38 171 ASP A N 1
ATOM 1371 C CA . ASP A 1 171 ? -26.601 -5.563 43.947 1.00 93.38 171 ASP A CA 1
ATOM 1372 C C . ASP A 1 171 ? -27.774 -6.044 43.085 1.00 93.38 171 ASP A C 1
ATOM 1374 O O . ASP A 1 171 ? -27.552 -6.551 41.991 1.00 93.38 171 ASP A O 1
ATOM 1378 N N . GLN A 1 172 ? -29.016 -5.815 43.525 1.00 93.00 172 GLN A N 1
ATOM 1379 C CA . GLN A 1 172 ? -30.206 -6.288 42.813 1.00 93.00 172 GLN A CA 1
ATOM 1380 C C . GLN A 1 172 ? -30.342 -5.687 41.411 1.00 93.00 172 GLN A C 1
ATOM 1382 O O . GLN A 1 172 ? -30.754 -6.395 40.495 1.00 93.00 172 GLN A O 1
ATOM 1387 N N . LEU A 1 173 ? -29.953 -4.422 41.231 1.00 94.06 173 LEU A N 1
ATOM 1388 C CA . LEU A 1 173 ? -30.000 -3.740 39.935 1.00 94.06 173 LEU A CA 1
ATOM 1389 C C . LEU A 1 173 ? -28.856 -4.163 39.002 1.00 94.06 173 LEU A C 1
ATOM 1391 O O . LEU A 1 173 ? -29.031 -4.176 37.789 1.00 94.06 173 LEU A O 1
ATOM 1395 N N . THR A 1 174 ? -27.714 -4.580 39.556 1.00 93.69 174 THR A N 1
ATOM 1396 C CA . THR A 1 174 ? -26.471 -4.842 38.803 1.00 93.69 174 THR A CA 1
ATOM 1397 C C . THR A 1 174 ? -26.072 -6.323 38.743 1.00 93.69 174 THR A C 1
ATOM 1399 O O . THR A 1 174 ? -24.919 -6.657 38.460 1.00 93.69 174 THR A O 1
ATOM 1402 N N . LYS A 1 175 ? -27.011 -7.247 38.989 1.00 93.25 175 LYS A N 1
ATOM 1403 C CA . LYS A 1 175 ? -26.760 -8.690 38.829 1.00 93.25 175 LYS A CA 1
ATOM 1404 C C . LYS A 1 175 ? -26.452 -9.0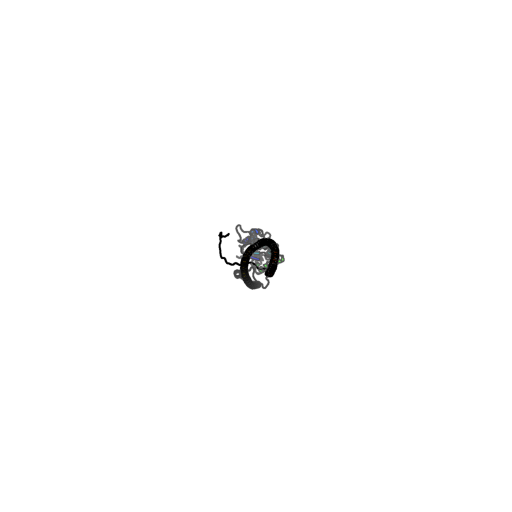34 37.376 1.00 93.25 175 LYS A C 1
ATOM 1406 O O . LYS A 1 175 ? -27.131 -8.574 36.463 1.00 93.25 175 LYS A O 1
ATOM 1411 N N . ARG A 1 176 ? -25.511 -9.963 37.166 1.00 88.75 176 ARG A N 1
ATOM 1412 C CA . ARG A 1 176 ? -25.087 -10.435 35.833 1.00 88.75 176 ARG A CA 1
ATOM 1413 C C . ARG A 1 176 ? -26.243 -10.857 34.913 1.00 88.75 176 ARG A C 1
ATOM 1415 O O . ARG A 1 176 ? -26.101 -10.722 33.706 1.00 88.75 176 ARG A O 1
ATOM 1422 N N . ALA A 1 177 ? -27.350 -11.373 35.457 1.00 89.31 177 ALA A N 1
ATOM 1423 C CA . ALA A 1 177 ? -28.548 -11.695 34.677 1.00 89.31 177 ALA A CA 1
ATOM 1424 C C . ALA A 1 177 ? -29.150 -10.436 34.019 1.00 89.31 177 ALA A C 1
ATOM 1426 O O . ALA A 1 177 ? -29.141 -10.345 32.797 1.00 89.31 177 ALA A O 1
ATOM 1427 N N . ARG A 1 178 ? -29.511 -9.418 34.816 1.00 89.12 178 ARG A N 1
ATOM 1428 C CA . ARG A 1 178 ? -29.997 -8.117 34.319 1.00 89.12 178 ARG A CA 1
ATOM 1429 C C . ARG A 1 178 ? -29.006 -7.438 33.371 1.00 89.12 178 ARG A C 1
ATOM 1431 O O . ARG A 1 178 ? -29.390 -6.947 32.318 1.00 89.12 178 ARG A O 1
ATOM 1438 N N . LEU A 1 179 ? -27.711 -7.458 33.696 1.00 90.12 179 LEU A N 1
ATOM 1439 C CA . LEU A 1 179 ? -26.695 -6.809 32.853 1.00 90.12 179 LEU A CA 1
ATOM 1440 C C . LEU A 1 179 ? -26.514 -7.476 31.477 1.00 90.12 179 LEU A C 1
ATOM 1442 O O . LEU A 1 179 ? -26.099 -6.813 30.529 1.00 90.12 179 LEU A O 1
ATOM 1446 N N . LYS A 1 180 ? -26.842 -8.770 31.338 1.00 89.19 180 LYS A N 1
ATOM 1447 C CA . LYS A 1 180 ? -26.893 -9.442 30.026 1.00 89.19 180 LYS A CA 1
ATOM 1448 C C . LYS A 1 180 ? -28.087 -8.995 29.180 1.00 89.19 180 LYS A C 1
ATOM 1450 O O . LYS A 1 180 ? -27.989 -9.050 27.959 1.00 89.19 180 LYS A O 1
ATOM 1455 N N . GLU A 1 181 ? -29.188 -8.600 29.813 1.00 91.81 181 GLU A N 1
ATOM 1456 C CA . GLU A 1 181 ? -30.437 -8.200 29.151 1.00 91.81 181 GLU A CA 1
ATOM 1457 C C . GLU A 1 181 ? -30.409 -6.736 28.694 1.00 91.81 181 GLU A C 1
ATOM 1459 O O . GLU A 1 181 ? -31.062 -6.413 27.707 1.00 91.81 181 GLU A O 1
ATOM 1464 N N . PHE A 1 182 ? -29.595 -5.882 29.332 1.00 93.12 182 PHE A N 1
ATOM 1465 C CA . PHE A 1 182 ? -29.482 -4.450 29.020 1.00 93.12 182 PHE A CA 1
ATOM 1466 C C . PHE A 1 182 ? -29.253 -4.156 27.529 1.00 93.12 182 PHE A C 1
ATOM 1468 O O . PHE A 1 182 ? -30.046 -3.456 26.914 1.00 93.12 182 PHE A O 1
ATOM 1475 N N . HIS A 1 183 ? -28.199 -4.710 26.918 1.00 93.38 183 HIS A N 1
ATOM 1476 C CA . HIS A 1 183 ? -27.878 -4.411 25.516 1.00 93.38 183 HIS A CA 1
ATOM 1477 C C . HIS A 1 183 ? -28.942 -4.949 24.527 1.00 93.38 183 HIS A C 1
ATOM 1479 O O . HIS A 1 183 ? -29.359 -4.180 23.664 1.00 93.38 183 HIS A O 1
ATOM 1485 N N . PRO A 1 184 ? -29.433 -6.206 24.634 1.00 94.69 184 PRO A N 1
ATOM 1486 C CA . PRO A 1 184 ? -30.566 -6.679 23.832 1.00 94.69 184 PRO A CA 1
ATOM 1487 C C . PRO A 1 184 ? -31.841 -5.839 23.981 1.00 94.69 184 PRO A C 1
ATOM 1489 O O . PRO A 1 184 ? -32.512 -5.574 22.987 1.00 94.69 184 PRO A O 1
ATOM 1492 N N . ALA A 1 185 ? -32.187 -5.430 25.206 1.00 95.62 185 ALA A N 1
ATOM 1493 C CA . ALA A 1 185 ? -33.406 -4.674 25.472 1.00 95.62 185 ALA A CA 1
ATOM 1494 C C . ALA A 1 185 ? -33.297 -3.215 25.001 1.00 95.62 185 ALA A C 1
ATOM 1496 O O . ALA A 1 185 ? -34.255 -2.696 24.432 1.00 95.62 185 ALA A O 1
ATOM 1497 N N . LEU A 1 186 ? -32.125 -2.589 25.155 1.00 96.31 186 LEU A N 1
ATOM 1498 C CA . LEU A 1 186 ? -31.838 -1.265 24.606 1.00 96.31 186 LEU A CA 1
ATOM 1499 C C . LEU A 1 186 ? -31.851 -1.281 23.073 1.00 96.31 186 LEU A C 1
ATOM 1501 O O . LEU A 1 186 ? -32.438 -0.388 22.478 1.00 96.31 186 LEU A O 1
ATOM 1505 N N . GLN A 1 187 ? -31.275 -2.305 22.428 1.00 96.38 187 GLN A N 1
ATOM 1506 C CA . GLN A 1 187 ? -31.367 -2.447 20.970 1.00 96.38 187 GLN A CA 1
ATOM 1507 C C . GLN A 1 187 ? -32.825 -2.531 20.526 1.00 96.38 187 GLN A C 1
ATOM 1509 O O . GLN A 1 187 ? -33.222 -1.773 19.654 1.00 96.38 187 GLN A O 1
ATOM 1514 N N . LYS A 1 188 ? -33.644 -3.362 21.186 1.00 96.69 188 LYS A N 1
ATOM 1515 C CA . LYS A 1 188 ? -35.078 -3.429 20.885 1.00 96.69 188 LYS A CA 1
ATOM 1516 C C . LYS A 1 188 ? -35.765 -2.066 21.056 1.00 96.69 188 LYS A C 1
ATOM 1518 O O . LYS A 1 188 ? -36.568 -1.704 20.211 1.00 96.69 188 LYS A O 1
ATOM 1523 N N . ALA A 1 189 ? -35.451 -1.310 22.110 1.00 97.12 189 ALA A N 1
ATOM 1524 C CA . ALA A 1 189 ? -36.030 0.018 22.328 1.00 97.12 189 ALA A CA 1
ATOM 1525 C C . ALA A 1 189 ? -35.637 1.026 21.229 1.00 97.12 189 ALA A C 1
ATOM 1527 O O . ALA A 1 189 ? -36.471 1.819 20.804 1.00 97.12 189 ALA A O 1
ATOM 1528 N N . LEU A 1 190 ? -34.393 0.968 20.740 1.00 97.56 190 LEU A N 1
ATOM 1529 C CA . LEU A 1 190 ? -33.922 1.777 19.610 1.00 97.56 190 LEU A CA 1
ATOM 1530 C C . LEU A 1 190 ? -34.596 1.352 18.295 1.00 97.56 190 LEU A C 1
ATOM 1532 O O . LEU A 1 190 ? -35.082 2.210 17.561 1.00 97.56 190 LEU A O 1
ATOM 1536 N N . ASP A 1 191 ? -34.693 0.044 18.039 1.00 96.81 191 ASP A N 1
ATOM 1537 C CA . ASP A 1 191 ? -35.350 -0.527 16.858 1.00 96.81 191 ASP A CA 1
ATOM 1538 C C . ASP A 1 191 ? -36.852 -0.167 16.826 1.00 96.81 191 ASP A C 1
ATOM 1540 O O . ASP A 1 191 ? -37.356 0.291 15.800 1.00 96.81 191 ASP A O 1
ATOM 1544 N N . ASP A 1 192 ? -37.559 -0.313 17.958 1.00 97.44 192 ASP A N 1
ATOM 1545 C CA . ASP A 1 192 ? -38.972 0.067 18.130 1.00 97.44 192 ASP A CA 1
ATOM 1546 C C . ASP A 1 192 ? -39.190 1.580 17.904 1.00 97.44 192 ASP A C 1
ATOM 1548 O O . ASP A 1 192 ? -40.243 1.988 17.413 1.00 97.44 192 ASP A O 1
ATOM 1552 N N . ALA A 1 193 ? -38.199 2.412 18.248 1.00 96.75 193 ALA A N 1
ATOM 1553 C CA . ALA A 1 193 ? -38.207 3.862 18.037 1.00 96.75 193 ALA A CA 1
ATOM 1554 C C . ALA A 1 193 ? -37.737 4.293 16.629 1.00 96.75 193 ALA A C 1
ATOM 1556 O O . ALA A 1 193 ? -37.717 5.487 16.330 1.00 96.75 193 ALA A O 1
ATOM 1557 N N . GLY A 1 194 ? -37.343 3.354 15.759 1.00 96.62 194 GLY A N 1
ATOM 1558 C CA . GLY A 1 194 ? -36.823 3.649 14.418 1.00 96.62 194 GLY A CA 1
ATOM 1559 C C . GLY A 1 194 ? -35.420 4.277 14.397 1.00 96.62 194 GLY A C 1
ATOM 1560 O O . GLY A 1 194 ? -35.028 4.875 13.391 1.00 96.62 194 GLY A O 1
ATOM 1561 N N . ILE A 1 195 ? -34.662 4.158 15.491 1.00 96.38 195 ILE A N 1
ATOM 1562 C CA . ILE A 1 195 ? -33.318 4.726 15.637 1.00 96.38 195 ILE A CA 1
ATOM 1563 C C . ILE A 1 195 ? -32.282 3.717 15.146 1.00 96.38 195 ILE A C 1
ATOM 1565 O O . ILE A 1 195 ? -32.107 2.632 15.702 1.00 96.38 195 ILE A O 1
ATOM 1569 N N . LYS A 1 196 ? -31.536 4.099 14.113 1.00 94.00 196 LYS A N 1
ATOM 1570 C CA . LYS A 1 196 ? -30.489 3.281 13.507 1.00 94.00 196 LYS A CA 1
ATOM 1571 C C . LYS A 1 196 ? -29.198 3.404 14.318 1.00 94.00 196 LYS A C 1
ATOM 1573 O O . LYS A 1 196 ? -28.334 4.193 13.968 1.00 94.00 196 LYS A O 1
ATOM 1578 N N . ALA A 1 197 ? -29.037 2.614 15.376 1.00 92.19 197 ALA A N 1
ATOM 1579 C CA . ALA A 1 197 ? -27.792 2.567 16.147 1.00 92.19 197 ALA A CA 1
ATOM 1580 C C . ALA A 1 197 ? -27.509 1.145 16.658 1.00 92.19 197 ALA A C 1
ATOM 1582 O O . ALA A 1 197 ? -28.344 0.560 17.351 1.00 92.19 197 ALA A O 1
ATOM 1583 N N . THR A 1 198 ? -26.333 0.572 16.358 1.00 92.00 198 THR A N 1
ATOM 1584 C CA . THR A 1 198 ? -26.009 -0.790 16.820 1.00 92.00 198 THR A CA 1
ATOM 1585 C C . THR A 1 198 ? -25.392 -0.775 18.226 1.00 92.00 198 THR A C 1
ATOM 1587 O O . THR A 1 198 ? -24.181 -0.612 18.393 1.00 92.00 198 THR A O 1
ATOM 1590 N N . VAL A 1 199 ? -26.197 -1.057 19.252 1.00 90.75 199 VAL A N 1
ATOM 1591 C CA . VAL A 1 199 ? -25.729 -1.327 20.629 1.00 90.75 199 VAL A CA 1
ATOM 1592 C C . VAL A 1 199 ? -25.602 -2.823 20.942 1.00 90.75 199 VAL A C 1
ATOM 1594 O O . VAL A 1 199 ? -24.847 -3.200 21.841 1.00 90.75 199 VAL A O 1
ATOM 1597 N N . TYR A 1 200 ? -26.289 -3.695 20.199 1.00 89.94 200 TYR A N 1
ATOM 1598 C CA . TYR A 1 200 ? -26.227 -5.148 20.362 1.00 89.94 200 TYR A CA 1
ATOM 1599 C C . TYR A 1 200 ? -26.185 -5.866 19.012 1.00 89.94 200 TYR A C 1
ATOM 1601 O O . TYR A 1 200 ? -27.036 -5.666 18.153 1.00 89.94 200 TYR A O 1
ATOM 1609 N N . ARG A 1 201 ? -25.232 -6.791 18.856 1.00 80.94 201 ARG A N 1
ATOM 1610 C CA . ARG A 1 201 ? -25.257 -7.799 17.787 1.00 80.94 201 ARG A CA 1
ATOM 1611 C C . ARG A 1 201 ? -25.384 -9.177 18.411 1.00 80.94 201 ARG A C 1
ATOM 1613 O O . ARG A 1 201 ? -24.520 -9.598 19.186 1.00 80.94 201 ARG A O 1
ATOM 1620 N N . LYS A 1 202 ? -26.452 -9.892 18.055 1.00 70.56 202 LYS A N 1
ATOM 1621 C CA . LYS A 1 202 ? -26.585 -11.319 18.355 1.00 70.56 202 LYS A CA 1
ATOM 1622 C C . LYS A 1 202 ? -25.442 -12.049 17.643 1.00 70.56 202 LYS A C 1
ATOM 1624 O O . LYS A 1 202 ? -25.259 -11.873 16.444 1.00 70.56 202 LYS A O 1
ATOM 1629 N N . LYS A 1 203 ? -24.646 -12.827 18.381 1.00 62.66 203 LYS A N 1
ATOM 1630 C CA . LYS A 1 203 ? -23.571 -13.626 17.778 1.00 62.66 203 LYS A CA 1
ATOM 1631 C C . LYS A 1 203 ? -24.183 -14.774 16.978 1.00 62.66 203 LYS A C 1
ATOM 1633 O O . LYS A 1 203 ? -25.065 -15.462 17.489 1.00 62.66 203 LYS A O 1
ATOM 1638 N N . GLU A 1 204 ? -23.697 -14.974 15.761 1.00 50.62 204 GLU A N 1
ATOM 1639 C CA . GLU A 1 204 ? -23.973 -16.175 14.973 1.00 50.62 204 GLU A CA 1
ATOM 1640 C C . GLU A 1 204 ? -23.043 -17.322 15.414 1.00 50.62 204 GLU A C 1
ATOM 1642 O O . GLU A 1 204 ? -21.947 -17.085 15.932 1.00 50.62 204 GLU A O 1
ATOM 1647 N N . GLY A 1 205 ? -23.498 -18.567 15.243 1.00 58.25 205 GLY A N 1
ATOM 1648 C CA . GLY A 1 205 ? -22.779 -19.775 15.667 1.00 58.25 205 GLY A CA 1
ATOM 1649 C C . GLY A 1 205 ? -22.851 -20.083 17.172 1.00 58.25 205 GLY A C 1
ATOM 1650 O O . GLY A 1 205 ? -23.524 -19.405 17.947 1.00 58.25 205 GLY A O 1
ATOM 1651 N N . ASP A 1 206 ? -22.113 -21.113 17.603 1.00 56.88 206 ASP A N 1
ATOM 1652 C CA . ASP A 1 206 ? -22.062 -21.606 18.998 1.00 56.88 206 ASP A CA 1
ATOM 1653 C C . ASP A 1 206 ? -21.348 -20.629 19.969 1.00 56.88 206 ASP A C 1
ATOM 1655 O O . ASP A 1 206 ? -21.130 -20.916 21.145 1.00 56.88 206 ASP A O 1
ATOM 1659 N N . GLY A 1 207 ? -20.956 -19.443 19.484 1.00 57.31 207 GLY A N 1
ATOM 1660 C CA . GLY A 1 207 ? -20.611 -18.270 20.294 1.00 57.31 207 GLY A CA 1
ATOM 1661 C C . GLY A 1 207 ? -19.355 -18.376 21.167 1.00 57.31 207 GLY A C 1
ATOM 1662 O O . GLY A 1 207 ? -19.032 -17.411 21.868 1.00 57.31 207 GLY A O 1
ATOM 1663 N N . LYS A 1 208 ? -18.640 -19.509 21.131 1.00 66.00 208 LYS A N 1
ATOM 1664 C CA . LYS A 1 208 ? -17.421 -19.786 21.904 1.00 66.00 208 LYS A CA 1
ATOM 1665 C C . LYS A 1 208 ? -16.287 -18.852 21.478 1.00 66.00 208 LYS A C 1
ATOM 1667 O O . LYS A 1 208 ? -15.494 -19.134 20.583 1.00 66.00 208 LYS A O 1
ATOM 1672 N N . THR A 1 209 ? -16.218 -17.711 22.155 1.00 72.69 209 THR A N 1
ATOM 1673 C CA . THR A 1 209 ? -15.071 -16.803 22.128 1.00 72.69 209 THR A CA 1
ATOM 1674 C C . THR A 1 209 ? -13.844 -17.492 22.690 1.00 72.69 209 THR A C 1
ATOM 1676 O O . THR A 1 209 ? -13.923 -18.145 23.733 1.00 72.69 209 THR A O 1
ATOM 1679 N N . ILE A 1 210 ? -12.698 -17.271 22.059 1.00 78.88 210 ILE A N 1
ATOM 1680 C CA . ILE A 1 210 ? -11.424 -17.777 22.555 1.00 78.88 210 ILE A CA 1
ATOM 1681 C C . ILE A 1 210 ? -11.058 -16.969 23.805 1.00 78.88 210 ILE A C 1
ATOM 1683 O O . ILE A 1 210 ? -10.838 -15.759 23.744 1.00 78.88 210 ILE A O 1
ATOM 1687 N N . GLY A 1 211 ? -11.040 -17.641 24.957 1.00 76.94 211 GLY A N 1
ATOM 1688 C CA . GLY A 1 211 ? -10.763 -17.041 26.262 1.00 76.94 211 GLY A CA 1
ATOM 1689 C C . GLY A 1 211 ? -9.290 -16.677 26.441 1.00 76.94 211 GLY A C 1
ATOM 1690 O O . GLY A 1 211 ? -8.571 -17.359 27.166 1.00 76.94 211 GLY A O 1
ATOM 1691 N N . LEU A 1 212 ? -8.841 -15.608 25.784 1.00 82.25 212 LEU A N 1
ATOM 1692 C CA . LEU A 1 212 ? -7.495 -15.062 25.945 1.00 82.25 212 LEU A CA 1
ATOM 1693 C C . LEU A 1 212 ? -7.446 -14.102 27.138 1.00 82.25 212 LEU A C 1
ATOM 1695 O O . LEU A 1 212 ? -8.197 -13.130 27.211 1.00 82.25 212 LEU A O 1
ATOM 1699 N N . SER A 1 213 ? -6.524 -14.350 28.065 1.00 81.44 213 SER A N 1
ATOM 1700 C CA . SER A 1 213 ? -6.212 -13.407 29.142 1.00 81.44 213 SER A CA 1
ATOM 1701 C C . SER A 1 213 ? -5.552 -12.134 28.599 1.00 81.44 213 SER A C 1
ATOM 1703 O O . SER A 1 213 ? -4.886 -12.152 27.563 1.00 81.44 213 SER A O 1
ATOM 1705 N N . VAL A 1 214 ? -5.634 -11.031 29.352 1.00 74.25 214 VAL A N 1
ATOM 1706 C CA . VAL A 1 214 ? -4.953 -9.764 29.011 1.00 74.25 214 VAL A CA 1
ATOM 1707 C C . VAL A 1 214 ? -3.442 -9.960 28.808 1.00 74.25 214 VAL A C 1
ATOM 1709 O O . VAL A 1 214 ? -2.850 -9.308 27.951 1.00 74.25 214 VAL A O 1
ATOM 1712 N N . LYS A 1 215 ? -2.813 -10.894 29.540 1.00 82.88 215 LYS A N 1
ATOM 1713 C CA . LYS A 1 215 ? -1.400 -11.254 29.344 1.00 82.88 215 LYS A CA 1
ATOM 1714 C C . LYS A 1 215 ? -1.163 -11.869 27.960 1.00 82.88 215 LYS A C 1
ATOM 1716 O O . LYS A 1 215 ? -0.256 -11.427 27.264 1.00 82.88 215 LYS A O 1
ATOM 1721 N N . GLN A 1 216 ? -1.994 -12.826 27.544 1.00 85.38 216 GLN A N 1
ATOM 1722 C CA . GLN A 1 21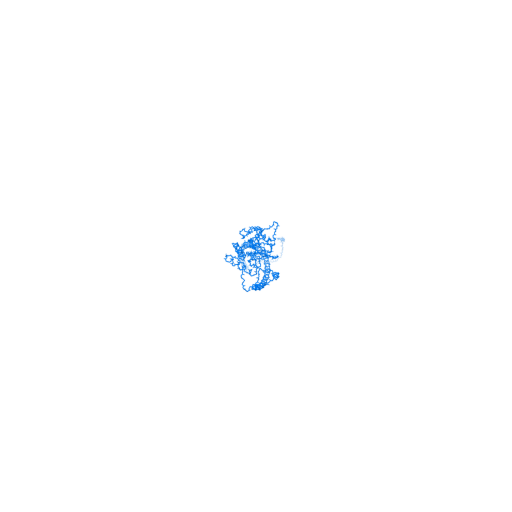6 ? -1.900 -13.451 26.217 1.00 85.38 216 GLN A CA 1
ATOM 1723 C C . GLN A 1 216 ? -2.200 -12.452 25.093 1.00 85.38 216 GLN A C 1
ATOM 1725 O O . GLN A 1 216 ? -1.493 -12.446 24.094 1.00 85.38 216 GLN A O 1
ATOM 1730 N N . LEU A 1 217 ? -3.185 -11.562 25.263 1.00 80.50 217 LEU A N 1
ATOM 1731 C CA . LEU A 1 217 ? -3.475 -10.502 24.288 1.00 80.50 217 LEU A CA 1
ATOM 1732 C C . LEU A 1 217 ? -2.284 -9.546 24.114 1.00 80.50 217 LEU A C 1
ATOM 1734 O O . LEU A 1 217 ? -1.905 -9.243 22.981 1.00 80.50 217 LEU A O 1
ATOM 1738 N N . LYS A 1 218 ? -1.645 -9.124 25.216 1.00 79.69 218 LYS A N 1
ATOM 1739 C CA . LYS A 1 218 ? -0.408 -8.323 25.180 1.00 79.69 218 LYS A CA 1
ATOM 1740 C C . LYS A 1 218 ? 0.745 -9.074 24.509 1.00 79.69 218 LYS A C 1
ATOM 1742 O O . LYS A 1 218 ? 1.455 -8.481 23.706 1.00 79.69 218 LYS A O 1
ATOM 1747 N N . GLU A 1 219 ? 0.913 -10.364 24.794 1.00 87.25 219 GLU A N 1
ATOM 1748 C CA . GLU A 1 219 ? 1.968 -11.189 24.193 1.00 87.25 219 GLU A CA 1
ATOM 1749 C C . GLU A 1 219 ? 1.764 -11.399 22.684 1.00 87.25 219 GLU A C 1
ATOM 1751 O O . GLU A 1 219 ? 2.719 -11.281 21.919 1.00 87.25 219 GLU A O 1
ATOM 1756 N N . ILE A 1 220 ? 0.527 -11.650 22.239 1.00 83.56 220 ILE A N 1
ATOM 1757 C CA . ILE A 1 220 ? 0.200 -11.745 20.810 1.00 83.56 220 ILE A CA 1
ATOM 1758 C C . ILE A 1 220 ? 0.457 -10.398 20.132 1.00 83.56 220 ILE A C 1
ATOM 1760 O O . ILE A 1 220 ? 1.167 -10.369 19.133 1.00 83.56 220 ILE A O 1
ATOM 1764 N N . THR A 1 221 ? -0.015 -9.290 20.719 1.00 82.00 221 THR A N 1
ATOM 1765 C CA . THR A 1 221 ? 0.232 -7.934 20.193 1.00 82.00 221 THR A CA 1
ATOM 1766 C C . THR A 1 221 ? 1.732 -7.656 20.054 1.00 82.00 221 THR A C 1
ATOM 1768 O O . THR A 1 221 ? 2.166 -7.148 19.028 1.00 82.00 221 THR A O 1
ATOM 1771 N N . ALA A 1 222 ? 2.549 -8.032 21.045 1.00 82.50 222 ALA A N 1
ATOM 1772 C CA . ALA A 1 222 ? 4.000 -7.850 20.994 1.00 82.50 222 ALA A CA 1
ATOM 1773 C C . ALA A 1 222 ? 4.690 -8.716 19.921 1.00 82.50 222 ALA A C 1
ATOM 1775 O O . ALA A 1 222 ? 5.713 -8.312 19.377 1.00 82.50 222 ALA A O 1
ATOM 1776 N N . LYS A 1 223 ? 4.142 -9.899 19.607 1.00 86.25 223 LYS A N 1
ATOM 1777 C CA . LYS A 1 223 ? 4.686 -10.824 18.597 1.00 86.25 223 LYS A CA 1
ATOM 1778 C C . LYS A 1 223 ? 4.218 -10.536 17.167 1.00 86.25 223 LYS A C 1
ATOM 1780 O O . LYS A 1 223 ? 4.916 -10.920 16.235 1.00 86.25 223 LYS A O 1
ATOM 1785 N N . THR A 1 224 ? 3.047 -9.925 16.981 1.00 81.56 224 THR A N 1
ATOM 1786 C CA . THR A 1 224 ? 2.425 -9.739 15.653 1.00 81.56 224 THR A CA 1
ATOM 1787 C C . THR A 1 224 ? 2.196 -8.280 15.263 1.00 81.56 224 THR A C 1
ATOM 1789 O O . THR A 1 224 ? 1.903 -8.015 14.103 1.00 81.56 224 THR A O 1
ATOM 1792 N N . GLY A 1 225 ? 2.263 -7.341 16.211 1.00 81.25 225 GLY A N 1
ATOM 1793 C CA . GLY A 1 225 ? 1.809 -5.955 16.043 1.00 81.25 225 GLY A CA 1
ATOM 1794 C C . GLY A 1 225 ? 0.281 -5.781 16.068 1.00 81.25 225 GLY A C 1
ATOM 1795 O O . GLY A 1 225 ? -0.204 -4.656 16.160 1.00 81.25 225 GLY A O 1
ATOM 1796 N N . ILE A 1 226 ? -0.495 -6.871 16.025 1.00 78.81 226 ILE A N 1
ATOM 1797 C CA . ILE A 1 226 ? -1.953 -6.834 15.860 1.00 78.81 226 ILE A CA 1
ATOM 1798 C C . ILE A 1 226 ? -2.639 -6.733 17.226 1.00 78.81 226 ILE A C 1
ATOM 1800 O O . ILE A 1 226 ? -2.505 -7.625 18.066 1.00 78.81 226 ILE A O 1
ATOM 1804 N N . LYS A 1 227 ? -3.434 -5.675 17.421 1.00 77.94 227 LYS A N 1
ATOM 1805 C CA . LYS A 1 227 ? -4.380 -5.551 18.540 1.00 77.94 227 LYS A CA 1
ATOM 1806 C C . LYS A 1 227 ? -5.743 -6.111 18.131 1.00 77.94 227 LYS A C 1
ATOM 1808 O O . LYS A 1 227 ? -6.251 -5.785 17.065 1.00 77.94 227 LYS A O 1
ATOM 1813 N N . PHE A 1 228 ? -6.360 -6.908 19.000 1.00 73.88 228 PHE A N 1
ATOM 1814 C CA . PHE A 1 228 ? -7.751 -7.332 18.829 1.00 73.88 228 PHE A CA 1
ATOM 1815 C C . PHE A 1 228 ? -8.691 -6.329 19.504 1.00 73.88 228 PHE A C 1
ATOM 1817 O O . PHE A 1 228 ? -8.690 -6.211 20.727 1.00 73.88 228 PHE A O 1
ATOM 1824 N N . GLU A 1 229 ? -9.508 -5.635 18.715 1.00 68.88 229 GLU A N 1
ATOM 1825 C CA . GLU A 1 229 ? -10.501 -4.664 19.209 1.00 68.88 229 GLU A CA 1
ATOM 1826 C C . GLU A 1 229 ? -11.729 -5.334 19.848 1.00 68.88 229 GLU A C 1
ATOM 1828 O O . GLU A 1 229 ? -12.409 -4.748 20.687 1.00 68.88 229 GLU A O 1
ATOM 1833 N N . LYS A 1 230 ? -12.008 -6.586 19.466 1.00 74.75 230 LYS A N 1
ATOM 1834 C CA . LYS A 1 230 ? -13.135 -7.389 19.953 1.00 74.75 230 LYS A CA 1
ATOM 1835 C C . LYS A 1 230 ? -12.703 -8.816 20.296 1.00 74.75 230 LYS A C 1
ATOM 1837 O O . LYS A 1 230 ? -11.691 -9.313 19.807 1.00 74.75 230 LYS A O 1
ATOM 1842 N N . SER A 1 231 ? -13.513 -9.506 21.101 1.00 75.75 231 SER A N 1
ATOM 1843 C CA . SER A 1 231 ? -13.343 -10.941 21.366 1.00 75.75 231 SER A CA 1
ATOM 1844 C C . SER A 1 231 ? -13.491 -11.752 20.074 1.00 75.75 231 SER A C 1
ATOM 1846 O O . SER A 1 231 ? -14.565 -11.706 19.472 1.00 75.75 231 SER A O 1
ATOM 1848 N N . VAL A 1 232 ? -12.470 -12.523 19.701 1.00 80.62 232 VAL A N 1
ATOM 1849 C CA . VAL A 1 232 ? -12.467 -13.369 18.495 1.00 80.62 232 VAL A CA 1
ATOM 1850 C C . VAL A 1 232 ? -13.119 -14.730 18.789 1.00 80.62 232 VAL A C 1
ATOM 1852 O O . VAL A 1 232 ? -12.885 -15.323 19.850 1.00 80.62 232 VAL A O 1
ATOM 1855 N N . THR A 1 233 ? -13.961 -15.225 17.881 1.00 83.88 233 THR A N 1
ATOM 1856 C CA . THR A 1 233 ? -14.531 -16.586 17.933 1.00 83.88 233 THR A CA 1
ATOM 1857 C C . THR A 1 233 ? -13.600 -17.628 17.305 1.00 83.88 233 THR A C 1
ATOM 1859 O O . THR A 1 233 ? -12.644 -17.293 16.608 1.00 83.88 233 THR A O 1
ATOM 1862 N N . VAL A 1 234 ? -13.864 -18.918 17.547 1.00 82.50 234 VAL A N 1
ATOM 1863 C CA . VAL A 1 234 ? -13.111 -20.007 16.893 1.00 82.50 234 VAL A CA 1
ATOM 1864 C C . VAL A 1 234 ? -13.222 -19.924 15.366 1.00 82.50 234 VAL A C 1
ATOM 1866 O O . VAL A 1 234 ? -12.210 -20.068 14.684 1.00 82.50 234 VAL A O 1
ATOM 1869 N N . ASP A 1 235 ? -14.408 -19.614 14.839 1.00 80.69 235 ASP A N 1
ATOM 1870 C CA . ASP A 1 235 ? -14.653 -19.519 13.395 1.00 80.69 235 ASP A CA 1
ATOM 1871 C C . ASP A 1 235 ? -13.947 -18.305 12.770 1.00 80.69 235 ASP A C 1
ATOM 1873 O O . ASP A 1 235 ? -13.282 -18.434 11.743 1.00 80.69 235 ASP A O 1
ATOM 1877 N N . GLU A 1 236 ? -13.994 -17.138 13.429 1.00 82.06 236 GLU A N 1
ATOM 1878 C CA . GLU A 1 236 ? -13.226 -15.957 13.011 1.00 82.06 236 GLU A CA 1
ATOM 1879 C C . GLU A 1 236 ? -11.717 -16.246 13.005 1.00 82.06 236 GLU A C 1
ATOM 1881 O O . GLU A 1 236 ? -11.025 -15.876 12.055 1.00 82.06 236 GLU A O 1
ATOM 1886 N N . LEU A 1 237 ? -11.194 -16.952 14.019 1.00 84.56 237 LEU A N 1
ATOM 1887 C CA . LEU A 1 237 ? -9.785 -17.349 14.033 1.00 84.56 237 LEU A CA 1
ATOM 1888 C C . LEU A 1 237 ? -9.462 -18.341 12.906 1.00 84.56 237 LEU A C 1
ATOM 1890 O O . LEU A 1 237 ? -8.414 -18.207 12.278 1.00 84.56 237 LEU A O 1
ATOM 1894 N N . ALA A 1 238 ? -10.333 -19.312 12.623 1.00 86.50 238 ALA A N 1
ATOM 1895 C CA . ALA A 1 238 ? -10.131 -20.269 11.537 1.00 86.50 238 ALA A CA 1
ATOM 1896 C C . ALA A 1 238 ? -10.057 -19.567 10.168 1.00 86.50 238 ALA A C 1
ATOM 1898 O O . ALA A 1 238 ? -9.163 -19.866 9.373 1.00 86.50 238 ALA A O 1
ATOM 1899 N N . VAL A 1 239 ? -10.924 -18.575 9.927 1.00 86.06 239 VAL A N 1
ATOM 1900 C CA . VAL A 1 239 ? -10.866 -17.715 8.734 1.00 86.06 239 VAL A CA 1
ATOM 1901 C C . VAL A 1 239 ? -9.554 -16.925 8.693 1.00 86.06 239 VAL A C 1
ATOM 1903 O O . VAL A 1 239 ? -8.856 -16.971 7.684 1.00 86.06 239 VAL A O 1
ATOM 1906 N N . ILE A 1 240 ? -9.160 -16.266 9.790 1.00 86.19 240 ILE A N 1
ATOM 1907 C CA . ILE A 1 240 ? -7.893 -15.514 9.874 1.00 86.19 240 ILE A CA 1
ATOM 1908 C C . ILE A 1 240 ? -6.683 -16.418 9.589 1.00 86.19 240 ILE A C 1
ATOM 1910 O O . ILE A 1 240 ? -5.766 -16.014 8.872 1.00 86.19 240 ILE A O 1
ATOM 1914 N N . LEU A 1 241 ? -6.656 -17.640 10.127 1.00 87.88 241 LEU A N 1
ATOM 1915 C CA . LEU A 1 241 ? -5.571 -18.599 9.903 1.00 87.88 241 LEU A CA 1
ATOM 1916 C C . LEU A 1 241 ? -5.520 -19.074 8.447 1.00 87.88 241 LEU A C 1
ATOM 1918 O O . LEU A 1 241 ? -4.429 -19.120 7.877 1.00 87.88 241 LEU A O 1
ATOM 1922 N N . LYS A 1 242 ? -6.675 -19.367 7.835 1.00 92.50 242 LYS A N 1
ATOM 1923 C CA . LYS A 1 242 ? -6.758 -19.750 6.421 1.00 92.50 242 LYS A CA 1
ATOM 1924 C C . LYS A 1 242 ? -6.270 -18.620 5.512 1.00 92.50 242 LYS A C 1
ATOM 1926 O O . LYS A 1 242 ? -5.343 -18.831 4.739 1.00 92.50 242 LYS A O 1
ATOM 1931 N N . THR A 1 243 ? -6.799 -17.407 5.669 1.00 90.69 243 THR A N 1
ATOM 1932 C CA . THR A 1 243 ? -6.392 -16.248 4.858 1.00 90.69 243 THR A CA 1
ATOM 1933 C C . THR A 1 243 ? -4.895 -15.957 4.997 1.00 90.69 243 THR A C 1
ATOM 1935 O O . THR A 1 243 ? -4.225 -15.692 4.004 1.00 90.69 243 THR A O 1
ATOM 1938 N N . ASN A 1 244 ? -4.324 -16.077 6.202 1.00 89.25 244 ASN A N 1
ATOM 1939 C CA . ASN A 1 244 ? -2.877 -15.935 6.406 1.00 89.25 244 ASN A CA 1
ATOM 1940 C C . ASN A 1 244 ? -2.045 -17.060 5.763 1.00 89.25 244 ASN A C 1
ATOM 1942 O O . ASN A 1 244 ? -0.884 -16.832 5.419 1.00 89.25 244 ASN A O 1
ATOM 1946 N N . HIS A 1 245 ? -2.591 -18.269 5.618 1.00 91.81 245 HIS A N 1
ATOM 1947 C CA . HIS A 1 245 ? -1.941 -19.345 4.870 1.00 91.81 245 HIS A CA 1
ATOM 1948 C C . HIS A 1 245 ? -1.963 -19.048 3.366 1.00 91.81 245 HIS A C 1
ATOM 1950 O O . HIS A 1 245 ? -0.907 -19.040 2.733 1.00 91.81 245 HIS A O 1
ATOM 1956 N N . ASP A 1 246 ? -3.134 -18.708 2.826 1.00 92.50 246 ASP A N 1
ATOM 1957 C CA . ASP A 1 246 ? -3.329 -18.395 1.407 1.00 92.50 246 ASP A CA 1
ATOM 1958 C C . ASP A 1 246 ? -2.457 -17.193 0.978 1.00 92.50 246 ASP A C 1
ATOM 1960 O O . ASP A 1 246 ? -1.763 -17.252 -0.041 1.00 92.50 246 ASP A O 1
ATOM 1964 N N . LEU A 1 247 ? -2.371 -16.147 1.813 1.00 94.62 247 LEU A N 1
ATOM 1965 C CA . LEU A 1 247 ? -1.472 -15.002 1.606 1.00 94.62 247 LEU A CA 1
ATOM 1966 C C . LEU A 1 247 ? 0.013 -15.396 1.576 1.00 94.62 247 LEU A C 1
ATOM 1968 O O . LEU A 1 247 ? 0.759 -14.857 0.762 1.00 94.62 247 LEU A O 1
ATOM 1972 N N . LYS A 1 248 ? 0.461 -16.343 2.413 1.00 94.06 248 LYS A N 1
ATOM 1973 C CA . LYS A 1 248 ? 1.854 -16.838 2.387 1.00 94.06 248 LYS A CA 1
ATOM 1974 C C . LYS A 1 248 ? 2.164 -17.641 1.126 1.00 94.06 248 LYS A C 1
ATOM 1976 O O . LYS A 1 248 ? 3.275 -17.544 0.607 1.00 94.06 248 LYS A O 1
ATOM 1981 N N . VAL A 1 249 ? 1.207 -18.427 0.632 1.00 94.56 249 VAL A N 1
ATOM 1982 C CA . VAL A 1 249 ? 1.349 -19.151 -0.642 1.00 94.56 249 VAL A CA 1
ATOM 1983 C C . VAL A 1 249 ? 1.456 -18.155 -1.801 1.00 94.56 249 VAL A C 1
ATOM 1985 O O . VAL A 1 249 ? 2.351 -18.282 -2.638 1.00 94.56 249 VAL A O 1
ATOM 1988 N N . TYR A 1 250 ? 0.608 -17.125 -1.808 1.00 94.69 250 TYR A N 1
ATOM 1989 C CA . TYR A 1 250 ? 0.614 -16.079 -2.831 1.00 94.69 250 TYR A CA 1
ATOM 1990 C C . TYR A 1 250 ? 1.888 -15.212 -2.804 1.00 94.69 250 TYR A C 1
ATOM 1992 O O . TYR A 1 250 ? 2.498 -14.989 -3.848 1.00 94.69 250 TYR A O 1
ATOM 2000 N N . ASP A 1 251 ? 2.353 -14.793 -1.622 1.00 95.06 251 ASP A N 1
ATOM 2001 C CA . ASP A 1 251 ? 3.622 -14.071 -1.436 1.00 95.06 251 ASP A CA 1
ATOM 2002 C C . ASP A 1 251 ? 4.831 -14.884 -1.933 1.00 95.06 251 ASP A C 1
ATOM 2004 O O . ASP A 1 251 ? 5.708 -14.342 -2.611 1.00 95.06 251 ASP A O 1
ATOM 2008 N N . LYS A 1 252 ? 4.857 -16.202 -1.682 1.00 95.81 252 LYS A N 1
ATOM 2009 C CA . LYS A 1 252 ? 5.898 -17.082 -2.231 1.00 95.81 252 LYS A CA 1
ATOM 2010 C C . LYS A 1 252 ? 5.879 -17.082 -3.766 1.00 95.81 252 LYS A C 1
ATOM 2012 O O . LYS A 1 252 ? 6.930 -16.897 -4.375 1.00 95.81 252 LYS A O 1
ATOM 2017 N N . ALA A 1 253 ? 4.705 -17.248 -4.379 1.00 95.50 253 ALA A N 1
ATOM 2018 C CA . ALA A 1 253 ? 4.561 -17.258 -5.837 1.00 95.50 253 ALA A CA 1
ATOM 2019 C C . ALA A 1 253 ? 4.943 -15.908 -6.477 1.00 95.50 253 ALA A C 1
ATOM 2021 O O . ALA A 1 253 ? 5.609 -15.877 -7.512 1.00 95.50 253 ALA A O 1
ATOM 2022 N N . LEU A 1 254 ? 4.589 -14.784 -5.840 1.00 96.19 254 LEU A N 1
ATOM 2023 C CA . LEU A 1 254 ? 5.014 -13.449 -6.271 1.00 96.19 254 LEU A CA 1
ATOM 2024 C C . LEU A 1 254 ? 6.536 -13.276 -6.215 1.00 96.19 254 LEU A C 1
ATOM 2026 O O . LEU A 1 254 ? 7.117 -12.747 -7.159 1.00 96.19 254 LEU A O 1
ATOM 2030 N N . LYS A 1 255 ? 7.191 -13.738 -5.143 1.00 96.81 255 LYS A N 1
ATOM 2031 C CA . LYS A 1 255 ? 8.657 -13.673 -4.998 1.00 96.81 255 LYS A CA 1
ATOM 2032 C C . LYS A 1 255 ? 9.392 -14.515 -6.036 1.00 96.81 255 LYS A C 1
ATOM 2034 O O . LYS A 1 255 ? 10.456 -14.114 -6.497 1.00 96.81 255 LYS A O 1
ATOM 2039 N N . GLU A 1 256 ? 8.835 -15.660 -6.411 1.00 96.50 256 GLU A N 1
ATOM 2040 C CA . GLU A 1 256 ? 9.387 -16.521 -7.460 1.00 96.50 256 GLU A CA 1
ATOM 2041 C C . GLU A 1 256 ? 9.284 -15.835 -8.833 1.00 96.50 256 GLU A C 1
ATOM 2043 O O . GLU A 1 256 ? 10.296 -15.649 -9.506 1.00 96.50 256 GLU A O 1
ATOM 2048 N N . ARG A 1 257 ? 8.107 -15.291 -9.168 1.00 96.50 257 ARG A N 1
ATOM 2049 C CA . ARG A 1 257 ? 7.884 -14.513 -10.400 1.00 96.50 257 ARG A CA 1
ATOM 2050 C C . ARG A 1 257 ? 8.699 -13.213 -10.468 1.00 96.50 257 ARG A C 1
ATOM 2052 O O . ARG A 1 257 ? 9.069 -12.771 -11.555 1.00 96.50 257 ARG A O 1
ATOM 2059 N N . LEU A 1 258 ? 8.990 -12.590 -9.324 1.00 97.06 258 LEU A N 1
ATOM 2060 C CA . LEU A 1 258 ? 9.878 -11.428 -9.251 1.00 97.06 258 LEU A CA 1
ATOM 2061 C C . LEU A 1 258 ? 11.312 -11.811 -9.644 1.00 97.06 258 LEU A C 1
ATOM 2063 O O . LEU A 1 258 ? 11.894 -11.141 -10.490 1.00 97.06 258 LEU A O 1
ATOM 2067 N N . ARG A 1 259 ? 11.840 -12.927 -9.120 1.00 96.62 259 ARG A N 1
ATOM 2068 C CA . ARG A 1 259 ? 13.178 -13.438 -9.476 1.00 96.62 259 ARG A CA 1
ATOM 2069 C C . ARG A 1 259 ? 13.304 -13.786 -10.958 1.00 96.62 259 ARG A C 1
ATOM 2071 O O . ARG A 1 259 ? 14.331 -13.494 -11.564 1.00 96.62 259 ARG A O 1
ATOM 2078 N N . GLU A 1 260 ? 12.266 -14.377 -11.553 1.00 97.00 260 GLU A N 1
ATOM 2079 C CA . GLU A 1 260 ? 12.215 -14.621 -13.004 1.00 97.00 260 GLU A CA 1
ATOM 2080 C C . GLU A 1 260 ? 12.377 -13.312 -13.790 1.00 97.00 260 GLU A C 1
ATOM 2082 O O . GLU A 1 260 ? 13.180 -13.236 -14.722 1.00 97.00 260 GLU A O 1
ATOM 2087 N N . LYS A 1 261 ? 11.664 -12.253 -13.382 1.00 96.25 261 LYS A N 1
ATOM 2088 C CA . LYS A 1 261 ? 11.733 -10.939 -14.033 1.00 96.25 261 LYS A CA 1
ATOM 2089 C C . LYS A 1 261 ? 13.048 -10.205 -13.772 1.00 96.25 261 LYS A C 1
ATOM 2091 O O . LYS A 1 261 ? 13.552 -9.555 -14.683 1.00 96.25 261 LYS A O 1
ATOM 2096 N N . GLU A 1 262 ? 13.648 -10.346 -12.593 1.00 97.38 262 GLU A N 1
ATOM 2097 C CA . GLU A 1 262 ? 15.002 -9.848 -12.307 1.00 97.38 262 GLU A CA 1
ATOM 2098 C C . GLU A 1 262 ? 16.050 -10.518 -13.213 1.00 97.38 262 GLU A C 1
ATOM 2100 O O . GLU A 1 262 ? 16.918 -9.839 -13.769 1.00 97.38 262 GLU A O 1
ATOM 2105 N N . HIS A 1 263 ? 15.939 -11.833 -13.433 1.00 96.44 263 HIS A N 1
ATOM 2106 C CA . HIS A 1 263 ? 16.808 -12.570 -14.353 1.00 96.44 263 HIS A CA 1
ATOM 2107 C C . HIS A 1 263 ? 16.604 -12.135 -15.816 1.00 96.44 263 HIS A C 1
ATOM 2109 O O . HIS A 1 263 ? 17.577 -11.898 -16.535 1.00 96.44 263 HIS A O 1
ATOM 2115 N N . GLU A 1 264 ? 15.354 -11.966 -16.255 1.00 97.50 264 GLU A N 1
ATOM 2116 C CA . GLU A 1 264 ? 15.021 -11.457 -17.592 1.00 97.50 264 GLU A CA 1
ATOM 2117 C C . GLU A 1 264 ? 15.606 -10.052 -17.821 1.00 97.50 264 GLU A C 1
ATOM 2119 O O . GLU A 1 264 ? 16.316 -9.840 -18.803 1.00 97.50 264 GLU A O 1
ATOM 2124 N N . VAL A 1 265 ? 15.428 -9.124 -16.873 1.00 97.50 265 VAL A N 1
ATOM 2125 C CA . VAL A 1 265 ? 16.021 -7.775 -16.926 1.00 97.50 265 VAL A CA 1
ATOM 2126 C C . VAL A 1 265 ? 17.552 -7.827 -16.967 1.00 97.50 265 VAL A C 1
ATOM 2128 O O . VAL A 1 265 ? 18.163 -7.092 -17.744 1.00 97.50 265 VAL A O 1
ATOM 2131 N N . SER A 1 266 ? 18.183 -8.708 -16.185 1.00 96.81 266 SER A N 1
ATOM 2132 C CA . SER A 1 266 ? 19.639 -8.896 -16.201 1.00 96.81 266 SER A CA 1
ATOM 2133 C C . SER A 1 266 ? 20.139 -9.359 -17.577 1.00 96.81 266 SER A C 1
ATOM 2135 O O . SER A 1 266 ? 21.043 -8.752 -18.152 1.00 96.81 266 SER A O 1
ATOM 2137 N N . SER A 1 267 ? 19.491 -10.371 -18.164 1.00 97.12 267 SER A N 1
ATOM 2138 C CA . SER A 1 267 ? 19.850 -10.882 -19.495 1.00 97.12 267 SER A CA 1
ATOM 2139 C C . SER A 1 267 ? 19.606 -9.868 -20.625 1.00 97.12 267 SER A C 1
ATOM 2141 O O . SER A 1 267 ? 20.464 -9.703 -21.495 1.00 97.12 267 SER A O 1
ATOM 2143 N N . LEU A 1 268 ? 18.507 -9.103 -20.573 1.00 97.25 268 LEU A N 1
ATOM 2144 C CA . LEU A 1 268 ? 18.246 -7.996 -21.502 1.00 97.25 268 LEU A CA 1
ATOM 2145 C C . LEU A 1 268 ? 19.295 -6.880 -21.384 1.00 97.25 268 LEU A C 1
ATOM 2147 O O . LEU A 1 268 ? 19.702 -6.313 -22.399 1.00 97.25 268 LEU A O 1
ATOM 2151 N N . LYS A 1 269 ? 19.772 -6.583 -20.168 1.00 97.44 269 LYS A N 1
ATOM 2152 C CA . LYS A 1 269 ? 20.822 -5.583 -19.930 1.00 97.44 269 LYS A CA 1
ATOM 2153 C C . LYS A 1 269 ? 22.153 -5.991 -20.568 1.00 97.44 269 LYS A C 1
ATOM 2155 O O . LYS A 1 269 ? 22.777 -5.158 -21.225 1.00 97.44 269 LYS A O 1
ATOM 2160 N N . THR A 1 270 ? 22.556 -7.257 -20.442 1.00 97.06 270 THR A N 1
ATOM 2161 C CA . THR A 1 270 ? 23.754 -7.792 -21.118 1.00 97.06 270 THR A CA 1
ATOM 2162 C C . THR A 1 270 ? 23.629 -7.674 -22.638 1.00 97.06 270 THR A C 1
ATOM 2164 O O . THR A 1 270 ? 24.503 -7.095 -23.281 1.00 97.06 270 THR A O 1
ATOM 2167 N N . ALA A 1 271 ? 22.496 -8.103 -23.206 1.00 97.06 271 ALA A N 1
ATOM 2168 C CA . ALA A 1 271 ? 22.238 -8.009 -24.644 1.00 97.06 271 ALA A CA 1
ATOM 2169 C C . ALA A 1 271 ? 22.172 -6.556 -25.168 1.00 97.06 271 ALA A C 1
ATOM 2171 O O . ALA A 1 271 ? 22.445 -6.312 -26.344 1.00 97.06 271 ALA A O 1
ATOM 2172 N N . SER A 1 272 ? 21.813 -5.580 -24.323 1.00 97.00 272 SER A N 1
ATOM 2173 C CA . SER A 1 272 ? 21.929 -4.154 -24.662 1.00 97.00 272 SER A CA 1
ATOM 2174 C C . SER A 1 272 ? 23.394 -3.725 -24.736 1.00 97.00 272 SER A C 1
ATOM 2176 O O . SER A 1 272 ? 23.804 -3.174 -25.751 1.00 97.00 272 SER A O 1
ATOM 2178 N N . SER A 1 273 ? 24.201 -4.066 -23.725 1.00 96.44 273 SER A N 1
ATOM 2179 C CA . SER A 1 273 ? 25.635 -3.735 -23.689 1.00 96.44 273 SER A CA 1
ATOM 2180 C C . SER A 1 273 ? 26.394 -4.302 -24.896 1.00 96.44 273 SER A C 1
ATOM 2182 O O . SER A 1 273 ? 27.245 -3.628 -25.471 1.00 96.44 273 SER A O 1
ATOM 2184 N N . GLU A 1 274 ? 26.069 -5.524 -25.327 1.00 97.19 274 GLU A N 1
ATOM 2185 C CA . GLU A 1 274 ? 26.629 -6.130 -26.545 1.00 97.19 274 GLU A CA 1
ATOM 2186 C C . GLU A 1 274 ? 26.278 -5.332 -27.812 1.00 97.19 274 GLU A C 1
ATOM 2188 O O . GLU A 1 274 ? 27.132 -5.125 -28.680 1.00 97.19 274 GLU A O 1
ATOM 2193 N N . LYS A 1 275 ? 25.037 -4.837 -27.915 1.00 96.81 275 LYS A N 1
ATOM 2194 C CA . LYS A 1 275 ? 24.602 -3.976 -29.025 1.00 96.81 275 LYS A CA 1
ATOM 2195 C C . LYS A 1 275 ? 25.290 -2.616 -28.988 1.00 96.81 275 LYS A C 1
ATOM 2197 O O . LYS A 1 275 ? 25.714 -2.154 -30.043 1.00 96.81 275 LYS A O 1
ATOM 2202 N N . ASP A 1 276 ? 25.472 -2.022 -27.812 1.00 97.62 276 ASP A N 1
ATOM 2203 C CA . ASP A 1 276 ? 26.184 -0.751 -27.647 1.00 97.62 276 ASP A CA 1
ATOM 2204 C C . ASP A 1 276 ? 27.653 -0.879 -28.092 1.00 97.62 276 ASP A C 1
ATOM 2206 O O . ASP A 1 276 ? 28.140 -0.074 -28.890 1.00 97.62 276 ASP A O 1
ATOM 2210 N N . HIS A 1 277 ? 28.340 -1.961 -27.700 1.00 96.12 277 HIS A N 1
ATOM 2211 C CA . HIS A 1 277 ? 29.680 -2.279 -28.210 1.00 96.12 277 HIS A CA 1
ATOM 2212 C C . HIS A 1 277 ? 29.698 -2.486 -29.734 1.00 96.12 277 HIS A C 1
ATOM 2214 O O . HIS A 1 277 ? 30.628 -2.036 -30.412 1.00 96.12 277 HIS A O 1
ATOM 2220 N N . ARG A 1 278 ? 28.671 -3.133 -30.303 1.00 97.75 278 ARG A N 1
ATOM 2221 C CA . ARG A 1 278 ? 28.569 -3.319 -31.758 1.00 97.75 278 ARG A CA 1
ATOM 2222 C C . ARG A 1 278 ? 28.329 -2.000 -32.497 1.00 97.75 278 ARG A C 1
ATOM 2224 O O . ARG A 1 278 ? 28.915 -1.810 -33.561 1.00 97.75 278 ARG A O 1
ATOM 2231 N N . ILE A 1 279 ? 27.523 -1.098 -31.942 1.00 97.88 279 ILE A N 1
ATOM 2232 C CA . ILE A 1 279 ? 27.279 0.243 -32.487 1.00 97.88 279 ILE A CA 1
ATOM 2233 C C . ILE A 1 279 ? 28.580 1.052 -32.500 1.00 97.88 279 ILE A C 1
ATOM 2235 O O . ILE A 1 279 ? 28.931 1.600 -33.544 1.00 97.88 279 ILE A O 1
ATOM 2239 N N . GLU A 1 280 ? 29.345 1.068 -31.404 1.00 97.44 280 GLU A N 1
ATOM 2240 C CA . GLU A 1 280 ? 30.613 1.811 -31.354 1.00 97.44 280 GLU A CA 1
ATOM 2241 C C . GLU A 1 280 ? 31.668 1.216 -32.311 1.00 97.44 280 GLU A C 1
ATOM 2243 O O . GLU A 1 280 ? 32.391 1.951 -32.984 1.00 97.44 280 GLU A O 1
ATOM 2248 N N . SER A 1 281 ? 31.708 -0.113 -32.467 1.00 97.38 281 SER A N 1
ATOM 2249 C CA . SER A 1 281 ? 32.535 -0.784 -33.484 1.00 97.38 281 SER A CA 1
ATOM 2250 C C . SER A 1 281 ? 32.165 -0.360 -34.915 1.00 97.38 281 SER A C 1
ATOM 2252 O O . SER A 1 281 ? 33.053 -0.031 -35.703 1.00 97.38 281 SER A O 1
ATOM 2254 N N . LEU A 1 282 ? 30.871 -0.325 -35.252 1.00 97.44 282 LEU A N 1
ATOM 2255 C CA . LEU A 1 282 ? 30.400 0.099 -36.576 1.00 97.44 282 LEU A CA 1
ATOM 2256 C C . LEU A 1 282 ? 30.670 1.586 -36.837 1.00 97.44 282 LEU A C 1
ATOM 2258 O O . LEU A 1 282 ? 31.081 1.949 -37.933 1.00 97.44 282 LEU A O 1
ATOM 2262 N N . LYS A 1 283 ? 30.494 2.438 -35.827 1.00 97.81 283 LYS A N 1
ATOM 2263 C CA . LYS A 1 283 ? 30.749 3.882 -35.891 1.00 97.81 283 LYS A CA 1
ATOM 2264 C C . LYS A 1 283 ? 32.223 4.206 -36.156 1.00 97.81 283 LYS A C 1
ATOM 2266 O O . LYS A 1 283 ? 32.509 5.081 -36.969 1.00 97.81 283 LYS A O 1
ATOM 2271 N N . ASN A 1 284 ? 33.150 3.470 -35.537 1.00 96.12 284 ASN A N 1
ATOM 2272 C CA . ASN A 1 284 ? 34.574 3.574 -35.865 1.00 96.12 284 ASN A CA 1
ATOM 2273 C C . ASN A 1 284 ? 34.846 3.138 -37.313 1.00 96.12 284 ASN A C 1
ATOM 2275 O O . ASN A 1 284 ? 35.505 3.865 -38.047 1.00 96.12 284 ASN A O 1
ATOM 2279 N N . HIS A 1 285 ? 34.250 2.031 -37.770 1.00 96.88 285 HIS A N 1
ATOM 2280 C CA . HIS A 1 285 ? 34.420 1.595 -39.157 1.00 96.88 285 HIS A CA 1
ATOM 2281 C C . HIS A 1 285 ? 33.878 2.612 -40.179 1.00 96.88 285 HIS A C 1
ATOM 2283 O O . HIS A 1 285 ? 34.522 2.845 -41.197 1.00 96.88 285 HIS A O 1
ATOM 2289 N N . VAL A 1 286 ? 32.742 3.266 -39.904 1.00 97.38 286 VAL A N 1
ATOM 2290 C CA . VAL A 1 286 ? 32.221 4.365 -40.744 1.00 97.38 286 VAL A CA 1
ATOM 2291 C C . VAL A 1 286 ? 33.233 5.510 -40.828 1.00 97.38 286 VAL A C 1
ATOM 2293 O O . VAL A 1 286 ? 33.574 5.926 -41.929 1.00 97.38 286 VAL A O 1
ATOM 2296 N N . LYS A 1 287 ? 33.811 5.936 -39.698 1.00 96.94 287 LYS A N 1
ATOM 2297 C CA . LYS A 1 287 ? 34.858 6.972 -39.660 1.00 96.94 287 LYS A CA 1
ATOM 2298 C C . LYS A 1 287 ? 36.107 6.591 -40.478 1.00 96.94 287 LYS A C 1
ATOM 2300 O O . LYS A 1 287 ? 36.670 7.430 -41.185 1.00 96.94 287 LYS A O 1
ATOM 2305 N N . ASP A 1 288 ? 36.517 5.324 -40.437 1.00 96.56 288 ASP A N 1
ATOM 2306 C CA . ASP A 1 288 ? 37.638 4.808 -41.238 1.00 96.56 288 ASP A CA 1
ATOM 2307 C C . ASP A 1 288 ? 37.308 4.744 -42.745 1.00 96.56 288 ASP A C 1
ATOM 2309 O O . ASP A 1 288 ? 38.203 4.789 -43.590 1.00 96.56 288 ASP A O 1
ATOM 2313 N N . ARG A 1 289 ? 36.025 4.628 -43.118 1.00 96.25 289 ARG A N 1
ATOM 2314 C CA . ARG A 1 289 ? 35.568 4.750 -44.514 1.00 96.25 289 ARG A CA 1
ATOM 2315 C C . ARG A 1 289 ? 35.470 6.208 -44.957 1.00 96.25 289 ARG A C 1
ATOM 2317 O O . ARG A 1 289 ? 35.903 6.509 -46.063 1.00 96.25 289 ARG A O 1
ATOM 2324 N N . ASP A 1 290 ? 34.990 7.110 -44.105 1.00 97.44 290 ASP A N 1
ATOM 2325 C CA . ASP A 1 290 ? 34.910 8.544 -44.413 1.00 97.44 290 ASP A CA 1
ATOM 2326 C C . ASP A 1 290 ? 36.300 9.136 -44.701 1.00 97.44 290 ASP A C 1
ATOM 2328 O O . ASP A 1 290 ? 36.487 9.812 -45.711 1.00 97.44 290 ASP A O 1
ATOM 2332 N N . THR A 1 291 ? 37.306 8.804 -43.883 1.00 96.25 291 THR A N 1
ATOM 2333 C CA . THR A 1 291 ? 38.696 9.249 -44.112 1.00 96.25 291 THR A CA 1
ATOM 2334 C C . THR A 1 291 ? 39.314 8.670 -45.392 1.00 96.25 291 THR A C 1
ATOM 2336 O O . THR A 1 291 ? 40.026 9.378 -46.104 1.00 96.25 291 THR A O 1
ATOM 2339 N N . GLU A 1 292 ? 39.014 7.417 -45.758 1.00 97.12 292 GLU A N 1
ATOM 2340 C CA . GLU A 1 292 ? 39.428 6.862 -47.056 1.00 97.12 292 GLU A CA 1
ATOM 2341 C C . GLU A 1 292 ? 38.728 7.572 -48.228 1.00 97.12 292 GLU A C 1
ATOM 2343 O O . GLU A 1 292 ? 39.372 7.883 -49.230 1.00 97.12 292 GLU A O 1
ATOM 2348 N N . ILE A 1 293 ? 37.437 7.893 -48.098 1.00 97.06 293 ILE A N 1
ATOM 2349 C CA . ILE A 1 293 ? 36.680 8.648 -49.108 1.00 97.06 293 ILE A CA 1
ATOM 2350 C C . ILE A 1 293 ? 37.267 10.055 -49.295 1.00 97.06 293 ILE A C 1
ATOM 2352 O O . ILE A 1 293 ? 37.382 10.510 -50.434 1.00 97.06 293 ILE A O 1
ATOM 2356 N N . GLU A 1 294 ? 37.668 10.744 -48.224 1.00 96.56 294 GLU A N 1
ATOM 2357 C CA . GLU A 1 294 ? 38.361 12.038 -48.321 1.00 96.56 294 GLU A CA 1
ATOM 2358 C C . GLU A 1 294 ? 39.713 11.915 -49.040 1.00 96.56 294 GLU A C 1
ATOM 2360 O O . GLU A 1 294 ? 39.984 12.686 -49.968 1.00 96.56 294 GLU A O 1
ATOM 2365 N N . ASN A 1 295 ? 40.518 10.904 -48.696 1.00 95.88 295 ASN A N 1
ATOM 2366 C CA . ASN A 1 295 ? 41.796 10.635 -49.360 1.00 95.88 295 ASN A CA 1
ATOM 2367 C C . ASN A 1 295 ? 41.604 10.364 -50.862 1.00 95.88 295 ASN A C 1
ATOM 2369 O O . ASN A 1 295 ? 42.223 11.034 -51.692 1.00 95.88 295 ASN A O 1
ATOM 2373 N N . LEU A 1 296 ? 40.685 9.464 -51.230 1.00 96.56 296 LEU A N 1
ATOM 2374 C CA . LEU A 1 296 ? 40.372 9.142 -52.626 1.00 96.56 296 LEU A CA 1
ATOM 2375 C C . LEU A 1 296 ? 39.847 10.360 -53.402 1.00 96.56 296 LEU A C 1
ATOM 2377 O O . LEU A 1 296 ? 40.235 10.567 -54.551 1.00 96.56 296 LEU A O 1
ATOM 2381 N N . ARG A 1 297 ? 39.018 11.215 -52.785 1.00 97.00 297 ARG A N 1
ATOM 2382 C CA . ARG A 1 297 ? 38.580 12.486 -53.395 1.00 97.00 297 ARG A CA 1
ATOM 2383 C C . ARG A 1 297 ? 39.752 13.432 -53.656 1.00 97.00 297 ARG A C 1
ATOM 2385 O O . ARG A 1 297 ? 39.772 14.091 -54.696 1.00 97.00 297 ARG A O 1
ATOM 2392 N N . SER A 1 298 ? 40.728 13.492 -52.749 1.00 95.06 298 SER A N 1
ATOM 2393 C CA . SER A 1 298 ? 41.933 14.308 -52.936 1.00 95.06 298 SER A CA 1
ATOM 2394 C C . SER A 1 298 ? 42.807 13.788 -54.088 1.00 95.06 298 SER A C 1
ATOM 2396 O O . SER A 1 298 ? 43.245 14.579 -54.926 1.00 95.06 298 SER A O 1
ATOM 2398 N N . GLU A 1 299 ? 42.964 12.464 -54.210 1.00 96.00 299 GLU A N 1
ATOM 2399 C CA . GLU A 1 299 ? 43.670 11.832 -55.328 1.00 96.00 299 GLU A CA 1
ATOM 2400 C C . GLU A 1 299 ? 42.978 12.061 -56.672 1.00 96.00 299 GLU A C 1
ATOM 2402 O O . GLU A 1 299 ? 43.648 12.368 -57.659 1.00 96.00 299 GLU A O 1
ATOM 2407 N N . VAL A 1 300 ? 41.649 11.907 -56.730 1.00 96.12 300 VAL A N 1
ATOM 2408 C CA . VAL A 1 300 ? 40.868 12.156 -57.951 1.00 96.12 300 VAL A CA 1
ATOM 2409 C C . VAL A 1 300 ? 41.060 13.601 -58.398 1.00 96.12 300 VAL A C 1
ATOM 2411 O O . VAL A 1 300 ? 41.431 13.825 -59.546 1.00 96.12 300 VAL A O 1
ATOM 2414 N N . LYS A 1 301 ? 40.940 14.570 -57.483 1.00 95.88 301 LYS A N 1
ATOM 2415 C CA . LYS A 1 301 ? 41.160 15.992 -57.784 1.00 95.88 301 LYS A CA 1
ATOM 2416 C C . LYS A 1 301 ? 42.582 16.281 -58.288 1.00 95.88 301 LYS A C 1
ATOM 2418 O O . LYS A 1 301 ? 42.758 17.098 -59.191 1.00 95.88 301 LYS A O 1
ATOM 2423 N N . ALA A 1 302 ? 43.598 15.617 -57.733 1.00 94.25 302 ALA A N 1
ATOM 2424 C CA . ALA A 1 302 ? 44.975 15.738 -58.212 1.00 94.25 302 ALA A CA 1
ATOM 2425 C C . ALA A 1 302 ? 45.136 15.163 -59.633 1.00 94.25 302 ALA A C 1
ATOM 2427 O O . ALA A 1 302 ? 45.687 15.829 -60.508 1.00 94.25 302 ALA A O 1
ATOM 2428 N N . LYS A 1 303 ? 44.588 13.967 -59.891 1.00 94.19 303 LYS A N 1
ATOM 2429 C CA . LYS A 1 303 ? 44.601 13.321 -61.215 1.00 94.19 303 LYS A CA 1
ATOM 2430 C C . LYS A 1 303 ? 43.829 14.138 -62.258 1.00 94.19 303 LYS A C 1
ATOM 2432 O O . LYS A 1 303 ? 44.311 14.285 -63.376 1.00 94.19 303 LYS A O 1
ATOM 2437 N N . GLU A 1 304 ? 42.689 14.728 -61.901 1.00 95.62 304 GLU A N 1
ATOM 2438 C CA . GLU A 1 304 ? 41.934 15.656 -62.756 1.00 95.62 304 GLU A CA 1
ATOM 2439 C C . GLU A 1 304 ? 42.759 16.894 -63.132 1.00 95.62 304 GLU A C 1
ATOM 2441 O O . GLU A 1 304 ? 42.776 17.284 -64.300 1.00 95.62 304 GLU A O 1
ATOM 2446 N N . ALA A 1 305 ? 43.487 17.487 -62.179 1.00 93.38 305 ALA A N 1
ATOM 2447 C CA . ALA A 1 305 ? 44.380 18.610 -62.457 1.00 93.38 305 ALA A CA 1
ATOM 2448 C C . ALA A 1 305 ? 45.503 18.218 -63.435 1.00 93.38 305 ALA A C 1
ATOM 2450 O O . ALA A 1 305 ? 45.730 18.932 -64.413 1.00 93.38 305 ALA A O 1
ATOM 2451 N N . THR A 1 306 ? 46.144 17.059 -63.239 1.00 94.75 306 THR A N 1
ATOM 2452 C CA . THR A 1 306 ? 47.161 16.534 -64.167 1.00 94.75 306 THR A CA 1
ATOM 2453 C C . THR A 1 306 ? 46.588 16.242 -65.556 1.00 94.75 306 THR A C 1
ATOM 2455 O O . THR A 1 306 ? 47.212 16.605 -66.549 1.00 94.75 306 THR A O 1
ATOM 2458 N N . ILE A 1 307 ? 45.391 15.653 -65.654 1.00 94.25 307 ILE A N 1
ATOM 2459 C CA . ILE A 1 307 ? 44.709 15.396 -66.936 1.00 94.25 307 ILE A CA 1
ATOM 2460 C C . ILE A 1 307 ? 44.381 16.709 -67.658 1.00 94.25 307 ILE A C 1
ATOM 2462 O O . ILE A 1 307 ? 44.524 16.805 -68.874 1.00 94.25 307 ILE A O 1
ATOM 2466 N N . ASN A 1 308 ? 43.937 17.737 -66.935 1.00 93.12 308 ASN A N 1
ATOM 2467 C CA . ASN A 1 308 ? 43.658 19.040 -67.537 1.00 93.12 308 ASN A CA 1
ATOM 2468 C C . ASN A 1 308 ? 44.947 19.734 -68.007 1.00 93.12 308 ASN A C 1
ATOM 2470 O O . ASN A 1 308 ? 44.949 20.342 -69.076 1.00 93.12 308 ASN A O 1
ATOM 2474 N N . GLN A 1 309 ? 46.051 19.585 -67.268 1.00 93.50 309 GLN A N 1
ATOM 2475 C CA . GLN A 1 309 ? 47.368 20.063 -67.691 1.00 93.50 309 GLN A CA 1
ATOM 2476 C C . GLN A 1 309 ? 47.880 19.317 -68.934 1.00 93.50 309 GLN A C 1
ATOM 2478 O O . GLN A 1 309 ? 48.357 19.965 -69.863 1.00 93.50 309 GLN A O 1
ATOM 2483 N N . SER A 1 310 ? 47.746 17.986 -68.995 1.00 92.12 310 SER A N 1
ATOM 2484 C CA . SER A 1 310 ? 48.171 17.212 -70.169 1.00 92.12 310 SER A CA 1
ATOM 2485 C C . SER A 1 310 ? 47.344 17.574 -71.403 1.00 92.12 310 SER A C 1
ATOM 2487 O O . SER A 1 310 ? 47.919 17.851 -72.445 1.00 92.12 310 SER A O 1
ATOM 2489 N N . LYS A 1 311 ? 46.017 17.713 -71.269 1.00 94.12 311 LYS A N 1
ATOM 2490 C CA . LYS A 1 311 ? 45.143 18.185 -72.358 1.00 94.12 311 LYS A CA 1
ATOM 2491 C C . LYS A 1 311 ? 45.529 19.572 -72.875 1.00 94.12 311 LYS A C 1
ATOM 2493 O O . LYS A 1 311 ? 45.444 19.808 -74.075 1.00 94.12 311 LYS A O 1
ATOM 2498 N N . ALA A 1 312 ? 45.929 20.491 -71.995 1.00 91.56 312 ALA A N 1
ATOM 2499 C CA . ALA A 1 312 ? 46.397 21.812 -72.411 1.00 91.56 312 ALA A CA 1
ATOM 2500 C C . ALA A 1 312 ? 47.704 21.717 -73.222 1.00 91.56 312 ALA A C 1
ATOM 2502 O O . ALA A 1 312 ? 47.807 22.344 -74.275 1.00 91.56 312 ALA A O 1
ATOM 2503 N N . ALA A 1 313 ? 48.650 20.879 -72.783 1.00 91.94 313 ALA A N 1
ATOM 2504 C CA . ALA A 1 313 ? 49.893 20.616 -73.509 1.00 91.94 313 ALA A CA 1
ATOM 2505 C C . ALA A 1 313 ? 49.661 19.889 -74.851 1.00 91.94 313 ALA A C 1
ATOM 2507 O O . ALA A 1 313 ? 50.310 20.216 -75.840 1.00 91.94 313 ALA A O 1
ATOM 2508 N N . ASP A 1 314 ? 48.707 18.955 -74.921 1.00 92.25 314 ASP A N 1
ATOM 2509 C CA . ASP A 1 314 ? 48.321 18.279 -76.167 1.00 92.25 314 ASP A CA 1
ATOM 2510 C C . ASP A 1 314 ? 47.741 19.279 -77.186 1.00 92.25 314 ASP A C 1
ATOM 2512 O O . ASP A 1 314 ? 48.086 19.233 -78.366 1.00 92.25 314 ASP A O 1
ATOM 2516 N N . ILE A 1 315 ? 46.907 20.228 -76.734 1.00 93.38 315 ILE A N 1
ATOM 2517 C CA . ILE A 1 315 ? 46.368 21.312 -77.575 1.00 93.38 315 ILE A CA 1
ATOM 2518 C C . ILE A 1 315 ? 47.493 22.232 -78.076 1.00 93.38 315 ILE A C 1
ATOM 2520 O O . ILE A 1 315 ? 47.514 22.588 -79.253 1.00 93.38 315 ILE A O 1
ATOM 2524 N N . GLU A 1 316 ? 48.443 22.605 -77.217 1.00 92.56 316 GLU A N 1
ATOM 2525 C CA . GLU A 1 316 ? 49.611 23.412 -77.599 1.00 92.56 316 GLU A CA 1
ATOM 2526 C C . GLU A 1 316 ? 50.511 22.679 -78.617 1.00 92.56 316 GLU A C 1
ATOM 2528 O O . GLU A 1 316 ? 50.949 23.263 -79.613 1.00 92.56 316 GLU A O 1
ATOM 2533 N N . SER A 1 317 ? 50.712 21.373 -78.432 1.00 90.50 317 SER A N 1
ATOM 2534 C CA . SER A 1 317 ? 51.450 20.506 -79.358 1.00 90.50 317 SER A CA 1
ATOM 2535 C C . SER A 1 317 ? 50.756 20.378 -80.723 1.00 90.50 317 SER A C 1
ATOM 2537 O O . SER A 1 317 ? 51.397 20.500 -81.766 1.00 90.50 317 SER A O 1
ATOM 2539 N N . GLU A 1 318 ? 49.431 20.207 -80.758 1.00 93.06 318 GLU A N 1
ATOM 2540 C CA . GLU A 1 318 ? 48.688 20.107 -82.021 1.00 93.06 318 GLU A CA 1
ATOM 2541 C C . GLU A 1 318 ? 48.599 21.464 -82.753 1.00 93.06 318 GLU A C 1
ATOM 2543 O O . GLU A 1 318 ? 48.677 21.510 -83.984 1.00 93.06 318 GLU A O 1
ATOM 2548 N N . ASN A 1 319 ? 48.540 22.583 -82.016 1.00 92.50 319 ASN A N 1
ATOM 2549 C CA . ASN A 1 319 ? 48.641 23.933 -82.583 1.00 92.50 319 ASN A CA 1
ATOM 2550 C C . ASN A 1 319 ? 50.018 24.174 -83.224 1.00 92.50 319 ASN A C 1
ATOM 2552 O O . ASN A 1 319 ? 50.091 24.529 -84.399 1.00 92.50 319 ASN A O 1
ATOM 2556 N N . THR A 1 320 ? 51.114 23.922 -82.498 1.00 93.38 320 THR A N 1
ATOM 2557 C CA . THR A 1 320 ? 52.484 24.098 -83.026 1.00 93.38 320 THR A CA 1
ATOM 2558 C C . THR A 1 320 ? 52.775 23.168 -84.207 1.00 93.38 320 THR A C 1
ATOM 2560 O O . THR A 1 320 ? 53.386 23.582 -85.192 1.00 93.38 320 THR A O 1
ATOM 2563 N N . LYS A 1 321 ? 52.267 21.931 -84.181 1.00 93.06 321 LYS A N 1
ATOM 2564 C CA . LYS A 1 321 ? 52.287 21.010 -85.328 1.00 93.06 321 LYS A CA 1
ATOM 2565 C C . LYS A 1 321 ? 51.525 21.565 -86.537 1.00 93.06 321 LYS A C 1
ATOM 2567 O O . LYS A 1 321 ? 52.029 21.467 -87.655 1.00 93.06 321 LYS A O 1
ATOM 2572 N N . SER A 1 322 ? 50.359 22.176 -86.325 1.00 91.81 322 SER A N 1
ATOM 2573 C CA . SER A 1 322 ? 49.571 22.813 -87.392 1.00 91.81 322 SER A CA 1
ATOM 2574 C C . SER A 1 322 ? 50.302 24.014 -88.007 1.00 91.81 322 SER A C 1
ATOM 2576 O O . SER A 1 322 ? 50.353 24.145 -89.230 1.00 91.81 322 SER A O 1
ATOM 2578 N N . GLU A 1 323 ? 50.941 24.850 -87.182 1.00 92.50 323 GLU A N 1
ATOM 2579 C CA . GLU A 1 323 ? 51.789 25.960 -87.640 1.00 92.50 323 GLU A CA 1
ATOM 2580 C C . GLU A 1 323 ? 52.991 25.466 -88.459 1.00 92.50 323 GLU A C 1
ATOM 2582 O O . GLU A 1 323 ? 53.249 25.976 -89.552 1.00 92.50 323 GLU A O 1
ATOM 2587 N N . LEU A 1 324 ? 53.703 24.443 -87.973 1.00 92.06 324 LEU A N 1
ATOM 2588 C CA . LEU A 1 324 ? 54.825 23.826 -88.688 1.00 92.06 324 LEU A CA 1
ATOM 2589 C C . LEU A 1 324 ? 54.386 23.200 -90.020 1.00 92.06 324 LEU A C 1
ATOM 2591 O O . LEU A 1 324 ? 55.113 23.295 -91.009 1.00 92.06 324 LEU A O 1
ATOM 2595 N N . GLN A 1 325 ? 53.198 22.595 -90.073 1.00 92.75 325 GLN A N 1
ATOM 2596 C CA . GLN A 1 325 ? 52.653 22.009 -91.296 1.00 92.75 325 GLN A CA 1
ATOM 2597 C C . GLN A 1 325 ? 52.310 23.081 -92.347 1.00 92.75 325 GLN A C 1
ATOM 2599 O O . GLN A 1 325 ? 52.582 22.877 -93.532 1.00 92.75 325 GLN A O 1
ATOM 2604 N N . GLU A 1 326 ? 51.798 24.247 -91.939 1.00 92.25 326 GLU A N 1
ATOM 2605 C CA . GLU A 1 326 ? 51.587 25.374 -92.859 1.00 92.25 326 GLU A CA 1
ATOM 2606 C C . GLU A 1 326 ? 52.915 26.007 -93.310 1.00 92.25 326 GLU A C 1
ATOM 2608 O O . GLU A 1 326 ? 53.087 26.291 -94.497 1.00 92.25 326 GLU A O 1
ATOM 2613 N N . GLN A 1 327 ? 53.901 26.149 -92.414 1.00 92.06 327 GLN A N 1
ATOM 2614 C CA . GLN A 1 327 ? 55.253 26.584 -92.794 1.00 92.06 327 GLN A CA 1
ATOM 2615 C C . GLN A 1 327 ? 55.894 25.633 -93.817 1.00 92.06 327 GLN A C 1
ATOM 2617 O O . GLN A 1 327 ? 56.494 26.092 -94.794 1.00 92.06 327 GLN A O 1
ATOM 2622 N N . LEU A 1 328 ? 55.731 24.316 -93.638 1.00 92.69 328 LEU A N 1
ATOM 2623 C CA . LEU A 1 328 ? 56.189 23.308 -94.593 1.00 92.69 328 LEU A CA 1
ATOM 2624 C C . LEU A 1 328 ? 55.499 23.490 -95.953 1.00 92.69 328 LEU A C 1
ATOM 2626 O O . LEU A 1 328 ? 56.185 23.554 -96.972 1.00 92.69 328 LEU A O 1
ATOM 2630 N N . ARG A 1 329 ? 54.171 23.669 -95.974 1.00 93.38 329 ARG A N 1
ATOM 2631 C CA . ARG A 1 329 ? 53.392 23.900 -97.203 1.00 93.38 329 ARG A CA 1
ATOM 2632 C C . ARG A 1 329 ? 53.853 25.151 -97.958 1.00 93.38 329 ARG A C 1
ATOM 2634 O O . ARG A 1 329 ? 53.976 25.123 -99.184 1.00 93.38 329 ARG A O 1
ATOM 2641 N N . ILE A 1 330 ? 54.163 26.235 -97.243 1.00 92.44 330 ILE A N 1
ATOM 2642 C CA . ILE A 1 330 ? 54.741 27.457 -97.827 1.00 92.44 330 ILE A CA 1
ATOM 2643 C C . ILE A 1 330 ? 56.115 27.160 -98.446 1.00 92.44 330 ILE A C 1
ATOM 2645 O O . ILE A 1 330 ? 56.370 27.552 -99.586 1.00 92.44 330 ILE A O 1
ATOM 2649 N N . LYS A 1 331 ? 56.988 26.423 -97.745 1.00 91.19 331 LYS A N 1
ATOM 2650 C CA . LYS A 1 331 ? 58.323 26.048 -98.250 1.00 91.19 331 LYS A CA 1
ATOM 2651 C C . LYS A 1 331 ? 58.264 25.107 -99.456 1.00 91.19 331 LYS A C 1
ATOM 2653 O O . LYS A 1 331 ? 59.068 25.250 -100.377 1.00 91.19 331 LYS A O 1
ATOM 2658 N N . GLU A 1 332 ? 57.299 24.195 -99.508 1.00 91.19 332 GLU A N 1
ATOM 2659 C CA . GLU A 1 332 ? 57.049 23.352 -100.682 1.00 91.19 332 GLU A CA 1
ATOM 2660 C C . GLU A 1 332 ? 56.548 24.169 -101.881 1.00 91.19 332 GLU A C 1
ATOM 2662 O O . GLU A 1 332 ? 57.017 23.959 -103.000 1.00 91.19 332 GLU A O 1
ATOM 2667 N N . ALA A 1 333 ? 55.672 25.156 -101.664 1.00 90.75 333 ALA A N 1
ATOM 2668 C CA . ALA A 1 333 ? 55.231 26.070 -102.718 1.00 90.75 333 ALA A CA 1
ATOM 2669 C C . ALA A 1 333 ? 56.375 26.966 -103.241 1.00 90.75 333 ALA A C 1
ATOM 2671 O O . ALA A 1 333 ? 56.489 27.189 -104.449 1.00 90.75 333 ALA A O 1
ATOM 2672 N N . GLU A 1 334 ? 57.262 27.451 -102.363 1.00 91.25 334 GLU A N 1
ATOM 2673 C CA . GLU A 1 334 ? 58.493 28.153 -102.757 1.00 91.25 334 GLU A CA 1
ATOM 2674 C C . GLU A 1 334 ? 59.416 27.257 -103.595 1.00 91.25 334 GLU A C 1
ATOM 2676 O O . GLU A 1 334 ? 59.870 27.669 -104.666 1.00 91.25 334 GLU A O 1
ATOM 2681 N N . LYS A 1 335 ? 59.654 26.015 -103.150 1.00 91.81 335 LYS A N 1
ATOM 2682 C CA . LYS A 1 335 ? 60.448 25.017 -103.880 1.00 91.81 335 LYS A CA 1
ATOM 2683 C C . LYS A 1 335 ? 59.864 24.739 -105.266 1.00 91.81 335 LYS A C 1
ATOM 2685 O O . LYS A 1 335 ? 60.613 24.725 -106.241 1.00 91.81 335 LYS A O 1
ATOM 2690 N N . GLN A 1 336 ? 58.547 24.585 -105.381 1.00 90.69 336 GLN A N 1
ATOM 2691 C CA . GLN A 1 336 ? 57.899 24.314 -106.665 1.00 90.69 336 GLN A CA 1
ATOM 2692 C C . GLN A 1 336 ? 58.021 25.502 -107.626 1.00 90.69 336 GLN A C 1
ATOM 2694 O O . GLN A 1 336 ? 58.388 25.299 -108.780 1.00 90.69 336 GLN A O 1
ATOM 2699 N N . ARG A 1 337 ? 57.870 26.745 -107.145 1.00 90.62 337 ARG A N 1
ATOM 2700 C CA . ARG A 1 337 ? 58.159 27.954 -107.945 1.00 90.62 337 ARG A CA 1
ATOM 2701 C C . ARG A 1 337 ? 59.616 28.026 -108.415 1.00 90.62 337 ARG A C 1
ATOM 2703 O O . ARG A 1 337 ? 59.886 28.544 -109.497 1.00 90.62 337 ARG A O 1
ATOM 2710 N N . LEU A 1 338 ? 60.571 27.546 -107.615 1.00 90.25 338 LEU A N 1
ATOM 2711 C CA . LEU A 1 338 ? 61.978 27.459 -108.025 1.00 90.25 338 LEU A CA 1
ATOM 2712 C C . LEU A 1 338 ? 62.194 26.377 -109.095 1.00 90.25 338 LEU A C 1
ATOM 2714 O O . LEU A 1 338 ? 62.932 26.622 -110.047 1.00 90.25 338 LEU A O 1
ATOM 2718 N N . ILE A 1 339 ? 61.514 25.231 -108.990 1.00 89.75 339 ILE A N 1
ATOM 2719 C CA . ILE A 1 339 ? 61.533 24.172 -110.013 1.00 89.75 339 ILE A CA 1
ATOM 2720 C C . ILE A 1 339 ? 60.905 24.666 -111.325 1.00 89.75 339 ILE A C 1
ATOM 2722 O O . ILE A 1 339 ? 61.490 24.460 -112.382 1.00 89.75 339 ILE A O 1
ATOM 2726 N N . GLU A 1 340 ? 59.772 25.371 -111.284 1.00 88.50 340 GLU A N 1
ATOM 2727 C CA . GLU A 1 340 ? 59.157 25.995 -112.468 1.00 88.50 340 GLU A CA 1
ATOM 2728 C C . GLU A 1 340 ? 60.109 26.989 -113.146 1.00 88.50 340 GLU A C 1
ATOM 2730 O O . GLU A 1 340 ? 60.315 26.923 -114.358 1.00 88.50 340 GLU A O 1
ATOM 2735 N N . LYS A 1 341 ? 60.760 27.868 -112.369 1.00 90.44 341 LYS A N 1
ATOM 2736 C CA . LYS A 1 341 ? 61.790 28.783 -112.890 1.00 90.44 341 LYS A CA 1
ATOM 2737 C C . LYS A 1 341 ? 62.955 28.029 -113.534 1.00 90.44 341 LYS A C 1
ATOM 2739 O O . LYS A 1 341 ? 63.366 28.391 -114.634 1.00 90.44 341 LYS A O 1
ATOM 2744 N N . ALA A 1 342 ? 63.468 26.985 -112.883 1.00 87.12 342 ALA A N 1
ATOM 2745 C CA . ALA A 1 342 ? 64.549 26.164 -113.422 1.00 87.12 342 ALA A CA 1
ATOM 2746 C C . ALA A 1 342 ? 64.134 25.450 -114.719 1.00 87.12 342 ALA A C 1
ATOM 2748 O O . ALA A 1 342 ? 64.881 25.476 -115.692 1.00 87.12 342 ALA A O 1
ATOM 2749 N N . ASN A 1 343 ? 62.924 24.888 -114.774 1.00 90.44 343 ASN A N 1
ATOM 2750 C CA . ASN A 1 343 ? 62.383 24.229 -115.964 1.00 90.44 343 ASN A CA 1
ATOM 2751 C C . ASN A 1 343 ? 62.173 25.203 -117.130 1.00 90.44 343 ASN A C 1
ATOM 2753 O O . ASN A 1 343 ? 62.476 24.849 -118.267 1.00 90.44 343 ASN A O 1
ATOM 2757 N N . ASN A 1 344 ? 61.725 26.435 -116.867 1.00 89.62 344 ASN A N 1
ATOM 2758 C CA . ASN A 1 344 ? 61.625 27.472 -117.897 1.00 89.62 344 ASN A CA 1
ATOM 2759 C C . ASN A 1 344 ? 63.005 27.808 -118.485 1.00 89.62 344 ASN A C 1
ATOM 2761 O O . ASN A 1 344 ? 63.158 27.814 -119.705 1.00 89.62 344 ASN A O 1
ATOM 2765 N N . ILE A 1 345 ? 64.024 27.985 -117.634 1.00 90.00 345 ILE A N 1
ATOM 2766 C CA . ILE A 1 345 ? 65.415 28.208 -118.068 1.00 90.00 345 ILE A CA 1
ATOM 2767 C C . ILE A 1 345 ? 65.942 27.002 -118.863 1.00 90.00 345 ILE A C 1
ATOM 2769 O O . ILE A 1 345 ? 66.570 27.179 -119.903 1.00 90.00 345 ILE A O 1
ATOM 2773 N N . ILE A 1 346 ? 65.672 25.770 -118.419 1.00 87.94 346 ILE A N 1
ATOM 2774 C CA . ILE A 1 346 ? 66.062 24.544 -119.136 1.00 87.94 346 ILE A CA 1
ATOM 2775 C C . ILE A 1 346 ? 65.368 24.464 -120.503 1.00 87.94 346 ILE A C 1
ATOM 2777 O O . ILE A 1 346 ? 66.015 24.117 -121.485 1.00 87.94 346 ILE A O 1
ATOM 2781 N N . SER A 1 347 ? 64.084 24.817 -120.597 1.00 87.25 347 SER A N 1
ATOM 2782 C CA . SER A 1 347 ? 63.338 24.856 -121.862 1.00 87.25 347 SER A CA 1
ATOM 2783 C C . SER A 1 347 ? 63.934 25.878 -122.836 1.00 87.25 347 SER A C 1
ATOM 2785 O O . SER A 1 347 ? 64.213 25.555 -123.990 1.00 87.25 347 SER A O 1
ATOM 2787 N N . GLU A 1 348 ? 64.237 27.083 -122.349 1.00 88.19 348 GLU A N 1
ATOM 2788 C CA . GLU A 1 348 ? 64.888 28.144 -123.122 1.00 88.19 348 GLU A CA 1
ATOM 2789 C C . GLU A 1 348 ? 66.294 27.727 -123.596 1.00 88.19 348 GLU A C 1
ATOM 2791 O O . GLU A 1 348 ? 66.653 27.926 -124.759 1.00 88.19 348 GLU A O 1
ATOM 2796 N N . LYS A 1 349 ? 67.074 27.058 -122.736 1.00 86.69 349 LYS A N 1
ATOM 2797 C CA . LYS A 1 349 ? 68.389 26.502 -123.091 1.00 86.69 349 LYS A CA 1
ATOM 2798 C C . LYS A 1 349 ? 68.293 25.336 -124.073 1.00 86.69 349 LYS A C 1
ATOM 2800 O O . LYS A 1 349 ? 69.098 25.274 -124.997 1.00 86.69 349 LYS A O 1
ATOM 2805 N N . ASN A 1 350 ? 67.298 24.463 -123.945 1.00 88.25 350 ASN A N 1
ATOM 2806 C CA . ASN A 1 350 ? 67.039 23.393 -124.908 1.00 88.25 350 ASN A CA 1
ATOM 2807 C C . ASN A 1 350 ? 66.629 23.949 -126.277 1.00 88.25 350 ASN A C 1
ATOM 2809 O O . ASN A 1 350 ? 67.053 23.410 -127.297 1.00 88.25 350 ASN A O 1
ATOM 2813 N N . HIS A 1 351 ? 65.870 25.047 -126.318 1.00 85.69 351 HIS A N 1
ATOM 2814 C CA . HIS A 1 351 ? 65.553 25.735 -127.567 1.00 85.69 351 HIS A CA 1
ATOM 2815 C C . HIS A 1 351 ? 66.809 26.352 -128.206 1.00 85.69 351 HIS A C 1
ATOM 2817 O O . HIS A 1 351 ? 67.056 26.132 -129.389 1.00 85.69 351 HIS A O 1
ATOM 2823 N N . GLN A 1 352 ? 67.671 27.011 -127.419 1.00 87.06 352 GLN A N 1
ATOM 2824 C CA . GLN A 1 352 ? 68.981 27.494 -127.889 1.00 87.06 352 GLN A CA 1
ATOM 2825 C C . GLN A 1 352 ? 69.852 26.347 -128.439 1.00 87.06 352 GLN A C 1
ATOM 2827 O O . GLN A 1 352 ? 70.422 26.473 -129.522 1.00 87.06 352 GLN A O 1
ATOM 2832 N N . ILE A 1 353 ? 69.903 25.201 -127.747 1.00 85.81 353 ILE A N 1
ATOM 2833 C CA . ILE A 1 353 ? 70.608 23.996 -128.212 1.00 85.81 353 ILE A CA 1
ATOM 2834 C C . ILE A 1 353 ? 70.002 23.469 -129.519 1.00 85.81 353 ILE A C 1
ATOM 2836 O O . ILE A 1 353 ? 70.758 23.095 -130.414 1.00 85.81 353 ILE A O 1
ATOM 2840 N N . GLN A 1 354 ? 68.673 23.449 -129.676 1.00 85.69 354 GLN A N 1
ATOM 2841 C CA . GLN A 1 354 ? 68.032 23.045 -130.933 1.00 85.69 354 GLN A CA 1
ATOM 2842 C C . GLN A 1 354 ? 68.436 23.953 -132.097 1.00 85.69 354 GLN A C 1
ATOM 2844 O O . GLN A 1 354 ? 68.850 23.423 -133.127 1.00 85.69 354 GLN A O 1
ATOM 2849 N N . THR A 1 355 ? 68.393 25.278 -131.923 1.00 83.06 355 THR A N 1
ATOM 2850 C CA . THR A 1 355 ? 68.800 26.249 -132.954 1.00 83.06 355 THR A CA 1
ATOM 2851 C C . THR A 1 355 ? 70.255 26.034 -133.376 1.00 83.06 355 THR A C 1
ATOM 2853 O O . THR A 1 355 ? 70.529 25.806 -134.556 1.00 83.06 355 THR A O 1
ATOM 2856 N N . VAL A 1 356 ? 71.177 25.952 -132.410 1.00 82.94 356 VAL A N 1
ATOM 2857 C CA . VAL A 1 356 ? 72.603 25.673 -132.669 1.00 82.94 356 VAL A CA 1
ATOM 2858 C C . VAL A 1 356 ? 72.815 24.280 -133.285 1.00 82.94 356 VAL A C 1
ATOM 2860 O O . VAL A 1 356 ? 73.739 24.069 -134.070 1.00 82.94 356 VAL A O 1
ATOM 2863 N N . THR A 1 357 ? 71.952 23.304 -132.986 1.00 83.88 357 THR A N 1
ATOM 2864 C CA . THR A 1 357 ? 71.994 21.969 -133.610 1.00 83.88 357 THR A CA 1
ATOM 2865 C C . THR A 1 357 ? 71.520 22.008 -135.065 1.00 83.88 357 THR A C 1
ATOM 2867 O O . THR A 1 357 ? 72.075 21.295 -135.902 1.00 83.88 357 THR A O 1
ATOM 2870 N N . THR A 1 358 ? 70.511 22.820 -135.399 1.00 81.56 358 THR A N 1
ATOM 2871 C CA . THR A 1 358 ? 70.092 23.025 -136.794 1.00 81.56 358 THR A CA 1
ATOM 2872 C C . THR A 1 358 ? 71.143 23.785 -137.596 1.00 81.56 358 THR A C 1
ATOM 2874 O O . THR A 1 358 ? 71.478 23.347 -138.693 1.00 81.56 358 THR A O 1
ATOM 2877 N N . GLU A 1 359 ? 71.751 24.823 -137.018 1.00 82.94 359 GLU A N 1
ATOM 2878 C CA . GLU A 1 359 ? 72.866 25.560 -137.628 1.00 82.94 359 GLU A CA 1
ATOM 2879 C C . GLU A 1 359 ? 74.069 24.644 -137.888 1.00 82.94 359 GLU A C 1
ATOM 2881 O O . GLU A 1 359 ? 74.577 24.602 -139.006 1.00 82.94 359 GLU A O 1
ATOM 2886 N N . ASN A 1 360 ? 74.472 23.821 -136.908 1.00 79.88 360 ASN A N 1
ATOM 2887 C CA . ASN A 1 360 ? 75.527 22.823 -137.109 1.00 79.88 360 ASN A CA 1
ATOM 2888 C C . ASN A 1 360 ? 75.181 21.818 -138.217 1.00 79.88 360 ASN A C 1
ATOM 2890 O O . ASN A 1 360 ? 76.052 21.479 -139.009 1.00 79.88 360 ASN A O 1
ATOM 2894 N N . LYS A 1 361 ? 73.926 21.356 -138.326 1.00 81.94 361 LYS A N 1
ATOM 2895 C CA . LYS A 1 361 ? 73.511 20.455 -139.419 1.00 81.94 361 LYS A CA 1
ATOM 2896 C C . LYS A 1 361 ? 73.606 21.114 -140.795 1.00 81.94 361 LYS A C 1
ATOM 2898 O O . LYS A 1 361 ? 73.989 20.439 -141.749 1.00 81.94 361 LYS A O 1
ATOM 2903 N N . ASP A 1 362 ? 73.278 22.397 -140.910 1.00 80.62 362 ASP A N 1
ATOM 2904 C CA . ASP A 1 362 ? 73.408 23.125 -142.175 1.00 80.62 362 ASP A CA 1
ATOM 2905 C C . ASP A 1 362 ? 74.870 23.454 -142.510 1.00 80.62 362 ASP A C 1
ATOM 2907 O O . ASP A 1 362 ? 75.267 23.307 -143.665 1.00 80.62 362 ASP A O 1
ATOM 2911 N N . LEU A 1 363 ? 75.714 23.750 -141.516 1.00 82.12 363 LEU A N 1
ATOM 2912 C CA . LEU A 1 363 ? 77.171 23.819 -141.694 1.00 82.12 363 LEU A CA 1
ATOM 2913 C C . LEU A 1 363 ? 77.761 22.462 -142.121 1.00 82.12 363 LEU A C 1
ATOM 2915 O O . LEU A 1 363 ? 78.606 22.413 -143.014 1.00 82.12 363 LEU A O 1
ATOM 2919 N N . GLN A 1 364 ? 77.273 21.347 -141.564 1.00 78.25 364 GLN A N 1
ATOM 2920 C CA . GLN A 1 364 ? 77.668 19.997 -141.981 1.00 78.25 364 GLN A CA 1
ATOM 2921 C C . GLN A 1 364 ? 77.308 19.738 -143.454 1.00 78.25 364 GLN A C 1
ATOM 2923 O O . GLN A 1 364 ? 78.130 19.230 -144.211 1.00 78.25 364 GLN A O 1
ATOM 2928 N N . ARG A 1 365 ? 76.108 20.150 -143.892 1.00 78.88 365 ARG A N 1
ATOM 2929 C CA . ARG A 1 365 ? 75.677 20.067 -145.302 1.00 78.88 365 ARG A CA 1
ATOM 2930 C C . ARG A 1 365 ? 76.531 20.934 -146.229 1.00 78.88 365 ARG A C 1
ATOM 2932 O O . ARG A 1 365 ? 76.798 20.523 -147.356 1.00 78.88 365 ARG A O 1
ATOM 2939 N N . GLN A 1 366 ? 76.954 22.116 -145.778 1.00 80.50 366 GLN A N 1
ATOM 2940 C CA . GLN A 1 366 ? 77.877 22.973 -146.529 1.00 80.50 366 GLN A CA 1
ATOM 2941 C C . GLN A 1 366 ? 79.265 22.328 -146.654 1.00 80.50 366 GLN A C 1
ATOM 2943 O O . GLN A 1 366 ? 79.847 22.354 -147.737 1.00 80.50 366 GLN A O 1
ATOM 2948 N N . LEU A 1 367 ? 79.766 21.679 -145.597 1.00 77.44 367 LEU A N 1
ATOM 2949 C CA . LEU A 1 367 ? 81.004 20.894 -145.645 1.00 77.44 367 LEU A CA 1
ATOM 2950 C C . LEU A 1 367 ? 80.899 19.698 -146.606 1.00 77.44 367 LEU A C 1
ATOM 2952 O O . LEU A 1 367 ? 81.783 19.536 -147.443 1.00 77.44 367 LEU A O 1
ATOM 2956 N N . ASP A 1 368 ? 79.814 18.918 -146.560 1.00 79.00 368 ASP A N 1
ATOM 2957 C CA . ASP A 1 368 ? 79.565 17.808 -147.499 1.00 79.00 368 ASP A CA 1
ATOM 2958 C C . ASP A 1 368 ? 79.487 18.293 -148.961 1.00 79.00 368 ASP A C 1
ATOM 2960 O O . ASP A 1 368 ? 79.977 17.629 -149.881 1.00 79.00 368 ASP A O 1
ATOM 2964 N N . TYR A 1 369 ? 78.871 19.460 -149.193 1.00 79.25 369 TYR A N 1
ATOM 2965 C CA . TYR A 1 369 ? 78.814 20.094 -150.513 1.00 79.25 369 TYR A CA 1
ATOM 2966 C C . TYR A 1 369 ? 80.219 20.472 -151.006 1.00 79.25 369 TYR A C 1
ATOM 2968 O O . TYR A 1 369 ? 80.611 20.070 -152.103 1.00 79.25 369 TYR A O 1
ATOM 2976 N N . LEU A 1 370 ? 81.002 21.170 -150.176 1.00 78.00 370 LEU A N 1
ATOM 2977 C CA . LEU A 1 370 ? 82.374 21.578 -150.496 1.00 78.00 370 LEU A CA 1
ATOM 2978 C C . LEU A 1 370 ? 83.310 20.374 -150.687 1.00 78.00 370 LEU A C 1
ATOM 2980 O O . LEU A 1 370 ? 84.162 20.405 -151.570 1.00 78.00 370 LEU A O 1
ATOM 2984 N N . GLN A 1 371 ? 83.131 19.286 -149.931 1.00 76.69 371 GLN A N 1
ATOM 2985 C CA . GLN A 1 371 ? 83.867 18.036 -150.146 1.00 76.69 371 GLN A CA 1
ATOM 2986 C C . GLN A 1 371 ? 83.536 17.400 -151.502 1.00 76.69 371 GLN A C 1
ATOM 2988 O O . GLN A 1 371 ? 84.448 16.997 -152.220 1.00 76.69 371 GLN A O 1
ATOM 2993 N N . LYS A 1 372 ? 82.259 17.361 -151.910 1.00 78.19 372 LYS A N 1
ATOM 2994 C CA . LYS A 1 372 ? 81.871 16.903 -153.259 1.00 78.19 372 LYS A CA 1
ATOM 2995 C C . LYS A 1 372 ? 82.420 17.790 -154.375 1.00 78.19 372 LYS A C 1
ATOM 2997 O O . LYS A 1 372 ? 82.730 17.290 -155.455 1.00 78.19 372 LYS A O 1
ATOM 3002 N N . GLU A 1 373 ? 82.504 19.093 -154.143 1.00 77.44 373 GLU A N 1
ATOM 3003 C CA . GLU A 1 373 ? 83.034 20.057 -155.110 1.00 77.44 373 GLU A CA 1
ATOM 3004 C C . GLU A 1 373 ? 84.564 19.946 -155.237 1.00 77.44 373 GLU A C 1
ATOM 3006 O O . GLU A 1 373 ? 85.097 19.978 -156.348 1.00 77.44 373 GLU A O 1
ATOM 3011 N N . LEU A 1 374 ? 85.256 19.687 -154.122 1.00 80.25 374 LEU A N 1
ATOM 3012 C CA . LEU A 1 374 ? 86.674 19.330 -154.082 1.00 80.25 374 LEU A CA 1
ATOM 3013 C C . LEU A 1 374 ? 86.954 18.000 -154.798 1.00 80.25 374 LEU A C 1
ATOM 3015 O O . LEU A 1 374 ? 87.909 17.919 -155.564 1.00 80.25 374 LEU A O 1
ATOM 3019 N N . GLU A 1 375 ? 86.131 16.967 -154.605 1.00 75.31 375 GLU A N 1
ATOM 3020 C CA . GLU A 1 375 ? 86.359 15.673 -155.265 1.00 75.31 375 GLU A CA 1
ATOM 3021 C C . GLU A 1 375 ? 86.180 15.774 -156.786 1.00 75.31 375 GLU A C 1
ATOM 3023 O O . GLU A 1 375 ? 87.032 15.305 -157.539 1.00 75.31 375 GLU A O 1
ATOM 3028 N N . LYS A 1 376 ? 85.168 16.522 -157.246 1.00 76.06 376 LYS A N 1
ATOM 3029 C CA . LYS A 1 376 ? 85.020 16.875 -158.668 1.00 76.06 376 LYS A CA 1
ATOM 3030 C C . LYS A 1 376 ? 86.207 17.665 -159.218 1.00 76.06 376 LYS A C 1
ATOM 3032 O O . LYS A 1 376 ? 86.506 17.550 -160.404 1.00 76.06 376 LYS A O 1
ATOM 3037 N N . SER A 1 377 ? 86.868 18.501 -158.411 1.00 69.88 377 SER A N 1
ATOM 3038 C CA . SER A 1 377 ? 88.051 19.238 -158.874 1.00 69.88 377 SER A CA 1
ATOM 3039 C C . SER A 1 377 ? 89.271 18.320 -159.003 1.00 69.88 377 SER A C 1
ATOM 3041 O O . SER A 1 377 ? 89.994 18.434 -159.992 1.00 69.88 377 SER A O 1
ATOM 3043 N N . LYS A 1 378 ? 89.437 17.339 -158.102 1.00 72.88 378 LYS A N 1
ATOM 3044 C CA . LYS A 1 378 ? 90.456 16.279 -158.220 1.00 72.88 378 LYS A CA 1
ATOM 3045 C C . LYS A 1 378 ? 90.244 15.392 -159.447 1.00 72.88 378 LYS A C 1
ATOM 3047 O O . LYS A 1 378 ? 91.201 15.159 -160.179 1.00 72.88 378 LYS A O 1
ATOM 3052 N N . GLU A 1 379 ? 89.015 14.942 -159.713 1.00 71.81 379 GLU A N 1
ATOM 3053 C CA . GLU A 1 379 ? 88.685 14.182 -160.935 1.00 71.81 379 GLU A CA 1
ATOM 3054 C C . GLU A 1 379 ? 89.077 14.973 -162.194 1.00 71.81 379 GLU A C 1
ATOM 3056 O O . GLU A 1 379 ? 89.682 14.437 -163.122 1.00 71.81 379 GLU A O 1
ATOM 3061 N N . ARG A 1 380 ? 88.817 16.285 -162.189 1.00 71.25 380 ARG A N 1
ATOM 3062 C CA . ARG A 1 380 ? 89.152 17.191 -163.295 1.00 71.25 380 ARG A CA 1
ATOM 3063 C C . ARG A 1 380 ? 90.654 17.429 -163.462 1.00 71.25 380 ARG A C 1
ATOM 3065 O O . ARG A 1 380 ? 91.099 17.642 -164.586 1.00 71.25 380 ARG A O 1
ATOM 3072 N N . ILE A 1 381 ? 91.429 17.385 -162.377 1.00 70.19 381 ILE A N 1
ATOM 3073 C CA . ILE A 1 381 ? 92.900 17.374 -162.427 1.00 70.19 381 ILE A CA 1
ATOM 3074 C C . ILE A 1 381 ? 93.379 16.069 -163.077 1.00 70.19 381 ILE A C 1
ATOM 3076 O O . ILE A 1 381 ? 94.158 16.127 -164.024 1.00 70.19 381 ILE A O 1
ATOM 3080 N N . TYR A 1 382 ? 92.823 14.922 -162.676 1.00 69.31 382 TYR A N 1
ATOM 3081 C CA . TYR A 1 382 ? 93.144 13.609 -163.254 1.00 69.31 382 TYR A CA 1
ATOM 3082 C C . TYR A 1 382 ? 92.888 13.548 -164.776 1.00 69.31 382 TYR A C 1
ATOM 3084 O O . TYR A 1 382 ? 93.713 13.035 -165.534 1.00 69.31 382 TYR A O 1
ATOM 3092 N N . GLU A 1 383 ? 91.777 14.123 -165.258 1.00 66.50 383 GLU A N 1
ATOM 3093 C CA . GLU A 1 383 ? 91.490 14.240 -166.700 1.00 66.50 383 GLU A CA 1
ATOM 3094 C C . GLU A 1 383 ? 92.474 15.155 -167.454 1.00 66.50 383 GLU A C 1
ATOM 3096 O O . GLU A 1 383 ? 92.753 14.932 -168.637 1.00 66.50 383 GLU A O 1
ATOM 3101 N N . LEU A 1 384 ? 92.966 16.215 -166.806 1.00 63.91 384 LEU A N 1
ATOM 3102 C CA . LEU A 1 384 ? 93.914 17.159 -167.404 1.00 63.91 384 LEU A CA 1
ATOM 3103 C C . LEU A 1 384 ? 95.325 16.566 -167.475 1.00 63.91 384 LEU A C 1
ATOM 3105 O O . LEU A 1 384 ? 95.974 16.693 -168.514 1.00 63.91 384 LEU A O 1
ATOM 3109 N N . GLU A 1 385 ? 95.760 15.857 -166.433 1.00 65.69 385 GLU A N 1
ATOM 3110 C CA . GLU A 1 385 ? 97.031 15.124 -166.405 1.00 65.69 385 GLU A CA 1
ATOM 3111 C C . GLU A 1 385 ? 97.064 14.025 -167.483 1.00 65.69 385 GLU A C 1
ATOM 3113 O O . GLU A 1 385 ? 98.039 13.921 -168.233 1.00 65.69 385 GLU A O 1
ATOM 3118 N N . ALA A 1 386 ? 95.964 13.283 -167.669 1.00 61.59 386 ALA A N 1
ATOM 3119 C CA . ALA A 1 386 ? 95.841 12.294 -168.743 1.00 61.59 386 ALA A CA 1
ATOM 3120 C C . ALA A 1 386 ? 95.982 12.917 -170.151 1.00 61.59 386 ALA A C 1
ATOM 3122 O O . ALA A 1 386 ? 96.741 12.415 -170.983 1.00 61.59 386 ALA A O 1
ATOM 3123 N N . LYS A 1 387 ? 95.318 14.055 -170.408 1.00 63.38 387 LYS A N 1
ATOM 3124 C CA . LYS A 1 387 ? 95.421 14.794 -171.687 1.00 63.38 387 LYS A CA 1
ATOM 3125 C C . LYS A 1 387 ? 96.792 15.427 -171.921 1.00 63.38 387 LYS A C 1
ATOM 3127 O O . LYS A 1 387 ? 97.165 15.671 -173.070 1.00 63.38 387 LYS A O 1
ATOM 3132 N N . GLN A 1 388 ? 97.531 15.728 -170.857 1.00 62.62 388 GLN A N 1
ATOM 3133 C CA . GLN A 1 388 ? 98.893 16.240 -170.959 1.00 62.62 388 GLN A CA 1
ATOM 3134 C C . GLN A 1 388 ? 99.862 15.127 -171.382 1.00 62.62 388 GLN A C 1
ATOM 3136 O O . GLN A 1 388 ? 100.673 15.345 -172.281 1.00 62.62 388 GLN A O 1
ATOM 3141 N N . HIS A 1 389 ? 99.707 13.921 -170.830 1.00 60.66 389 HIS A N 1
ATOM 3142 C CA . HIS A 1 389 ? 100.545 12.772 -171.179 1.00 60.66 389 HIS A CA 1
ATOM 3143 C C . HIS A 1 389 ? 100.308 12.260 -172.615 1.00 60.66 389 HIS A C 1
ATOM 3145 O O . HIS A 1 389 ? 101.251 11.883 -173.309 1.00 60.66 389 HIS A O 1
ATOM 3151 N N . GLU A 1 390 ? 99.066 12.319 -173.109 1.00 58.78 390 GLU A N 1
ATOM 3152 C CA . GLU A 1 390 ? 98.726 11.938 -174.490 1.00 58.78 390 GLU A CA 1
ATOM 3153 C C . GLU A 1 390 ? 99.413 12.853 -175.531 1.00 58.78 390 GLU A C 1
ATOM 3155 O O . GLU A 1 390 ? 99.933 12.379 -176.543 1.00 58.78 390 GLU A O 1
ATOM 3160 N N . LYS A 1 391 ? 99.542 14.157 -175.235 1.00 60.59 391 LYS A N 1
ATOM 3161 C CA . LYS A 1 391 ? 100.263 15.126 -176.086 1.00 60.59 391 LYS A CA 1
ATOM 3162 C C . LYS A 1 391 ? 101.788 14.965 -176.083 1.00 60.59 391 LYS A C 1
ATOM 3164 O O . LYS A 1 391 ? 102.430 15.317 -177.073 1.00 60.59 391 LYS A O 1
ATOM 3169 N N . GLU A 1 392 ? 102.384 14.431 -175.018 1.00 57.94 392 GLU A N 1
ATOM 3170 C CA . GLU A 1 392 ? 103.833 14.161 -174.966 1.00 57.94 392 GLU A CA 1
ATOM 3171 C C . GLU A 1 392 ? 104.265 12.999 -175.882 1.00 57.94 392 GLU A C 1
ATOM 3173 O O . GLU A 1 392 ? 105.441 12.898 -176.245 1.00 57.94 392 GLU A O 1
ATOM 3178 N N . LEU A 1 393 ? 103.328 12.133 -176.285 1.00 57.41 393 LEU A N 1
ATOM 3179 C CA . LEU A 1 393 ? 103.587 10.988 -177.162 1.00 57.41 393 LEU A CA 1
ATOM 3180 C C . LEU A 1 393 ? 103.548 11.337 -178.660 1.00 57.41 393 LEU A C 1
ATOM 3182 O O . LEU A 1 393 ? 104.353 10.789 -179.418 1.00 57.41 393 LEU A O 1
ATOM 3186 N N . GLU A 1 394 ? 102.695 12.269 -179.100 1.00 53.28 394 GLU A N 1
ATOM 3187 C CA . GLU A 1 394 ? 102.639 12.685 -180.515 1.00 53.28 394 GLU A CA 1
ATOM 3188 C C . GLU A 1 394 ? 103.851 13.528 -180.949 1.00 53.28 394 GLU A C 1
ATOM 3190 O O . GLU A 1 394 ? 104.327 13.401 -182.078 1.00 53.28 394 GLU A O 1
ATOM 3195 N N . HIS A 1 395 ? 104.419 14.344 -180.055 1.00 51.94 395 HIS A N 1
ATOM 3196 C CA . HIS A 1 395 ? 105.473 15.305 -180.417 1.00 51.94 395 HIS A CA 1
ATOM 3197 C C . HIS A 1 395 ? 106.866 14.676 -180.660 1.00 51.94 395 HIS A C 1
ATOM 3199 O O . HIS A 1 395 ? 107.832 15.375 -180.968 1.00 51.94 395 HIS A O 1
ATOM 3205 N N . LYS A 1 396 ? 106.999 13.347 -180.533 1.00 50.31 396 LYS A N 1
ATOM 3206 C CA . LYS A 1 396 ? 108.283 12.616 -180.557 1.00 50.31 396 LYS A CA 1
ATOM 3207 C C . LYS A 1 396 ? 108.673 12.051 -181.931 1.00 50.31 396 LYS A C 1
ATOM 3209 O O . LYS A 1 396 ? 109.531 11.169 -182.013 1.00 50.31 396 LYS A O 1
ATOM 3214 N N . LYS A 1 397 ? 108.026 12.517 -183.008 1.00 42.78 397 LYS A N 1
ATOM 3215 C CA . LYS A 1 397 ? 108.147 11.939 -184.357 1.00 42.78 397 LYS A CA 1
ATOM 3216 C C . LYS A 1 397 ? 108.212 12.952 -185.514 1.00 42.78 397 LYS A C 1
ATOM 3218 O O . LYS A 1 397 ? 107.697 12.650 -186.583 1.00 42.78 397 LYS A O 1
ATOM 3223 N N . LEU A 1 398 ? 108.906 14.085 -185.361 1.00 35.97 398 LEU A N 1
ATOM 3224 C CA . LEU A 1 398 ? 109.545 14.786 -186.490 1.00 35.97 398 LEU A CA 1
ATOM 3225 C C . LEU A 1 398 ? 110.701 15.693 -186.010 1.00 35.97 398 LEU A C 1
ATOM 3227 O O . LEU A 1 398 ? 110.634 16.251 -184.924 1.00 35.97 398 LEU A O 1
ATOM 3231 N N . GLU A 1 399 ? 111.721 15.814 -186.864 1.00 32.56 399 GLU A N 1
ATOM 3232 C CA . GLU A 1 399 ? 112.910 16.690 -186.791 1.00 32.56 399 GLU A CA 1
ATOM 3233 C C . GLU A 1 399 ? 113.990 16.444 -185.708 1.00 32.56 399 GLU A C 1
ATOM 3235 O O . GLU A 1 399 ? 113.775 16.416 -184.500 1.00 32.56 399 GLU A O 1
ATOM 3240 N N . ARG A 1 400 ? 115.221 16.280 -186.216 1.00 30.48 400 ARG A N 1
ATOM 3241 C CA . ARG A 1 400 ? 116.503 16.403 -185.512 1.00 30.48 400 ARG A CA 1
ATOM 3242 C C . ARG A 1 400 ? 117.064 17.776 -185.867 1.00 30.48 400 ARG A C 1
ATOM 3244 O O . ARG A 1 400 ? 117.079 18.073 -187.056 1.00 30.48 400 ARG A O 1
ATOM 3251 N N . ASP A 1 401 ? 117.634 18.497 -184.902 1.00 28.09 401 ASP A N 1
ATOM 3252 C CA . ASP A 1 401 ? 119.045 18.905 -184.988 1.00 28.09 401 ASP A CA 1
ATOM 3253 C C . ASP A 1 401 ? 119.581 19.557 -183.694 1.00 28.09 401 ASP A C 1
ATOM 3255 O O . ASP A 1 401 ? 118.827 20.013 -182.843 1.00 28.09 401 ASP A O 1
ATOM 3259 N N . GLN A 1 402 ? 120.916 19.574 -183.579 1.00 32.28 402 GLN A N 1
ATOM 3260 C CA . GLN A 1 402 ? 121.746 20.350 -182.632 1.00 32.28 402 GLN A CA 1
ATOM 3261 C C . GLN A 1 402 ? 121.826 19.939 -181.135 1.00 32.28 402 GLN A C 1
ATOM 3263 O O . GLN A 1 402 ? 121.428 20.639 -180.214 1.00 32.28 402 GLN A O 1
ATOM 3268 N N . THR A 1 403 ? 122.533 18.822 -180.921 1.00 27.78 403 THR A N 1
ATOM 3269 C CA . THR A 1 403 ? 123.831 18.747 -180.192 1.00 27.78 403 THR A CA 1
ATOM 3270 C C . THR A 1 403 ? 124.046 19.299 -178.757 1.00 27.78 403 THR A C 1
ATOM 3272 O O . THR A 1 403 ? 124.211 20.495 -178.566 1.00 27.78 403 THR A O 1
ATOM 3275 N N . TRP A 1 404 ? 124.381 18.349 -177.858 1.00 26.34 404 TRP A N 1
ATOM 3276 C CA . TRP A 1 404 ? 125.409 18.377 -176.779 1.00 26.34 404 TRP A CA 1
ATOM 3277 C C . TRP A 1 404 ? 125.263 19.296 -175.536 1.00 26.34 404 TRP A C 1
ATOM 3279 O O . TRP A 1 404 ? 125.293 20.513 -175.646 1.00 26.34 404 TRP A O 1
ATOM 3289 N N . GLY A 1 405 ? 125.399 18.697 -174.332 1.00 28.09 405 GLY A N 1
ATOM 3290 C CA . GLY A 1 405 ? 126.291 19.289 -173.306 1.00 28.09 405 GLY A CA 1
ATOM 3291 C C . GLY A 1 405 ? 125.869 19.391 -171.822 1.00 28.09 405 GLY A C 1
ATOM 3292 O O . GLY A 1 405 ? 125.787 20.493 -171.313 1.00 28.09 405 GLY A O 1
ATOM 3293 N N . ASN A 1 406 ? 125.747 18.259 -171.118 1.00 31.27 406 ASN A N 1
ATOM 3294 C CA . ASN A 1 406 ? 126.375 17.951 -169.806 1.00 31.27 406 ASN A CA 1
ATOM 3295 C C . ASN A 1 406 ? 126.299 18.881 -168.539 1.00 31.27 406 ASN A C 1
ATOM 3297 O O . ASN A 1 406 ? 126.611 20.063 -168.578 1.00 31.27 406 ASN A O 1
ATOM 3301 N N . ASN A 1 407 ? 126.199 18.207 -167.372 1.00 34.19 407 ASN A N 1
ATOM 3302 C CA . ASN A 1 407 ? 126.896 18.466 -166.078 1.00 34.19 407 ASN A CA 1
ATOM 3303 C C . ASN A 1 407 ? 126.225 19.206 -164.867 1.00 34.19 407 ASN A C 1
ATOM 3305 O O . ASN A 1 407 ? 126.073 20.418 -164.846 1.00 34.19 407 ASN A O 1
ATOM 3309 N N . SER A 1 408 ? 125.967 18.423 -163.799 1.00 42.25 408 SER A N 1
ATOM 3310 C CA . SER A 1 408 ? 126.197 18.621 -162.332 1.00 42.25 408 SER A CA 1
ATOM 3311 C C . SER A 1 408 ? 126.270 20.007 -161.627 1.00 42.25 408 SER A C 1
ATOM 3313 O O . SER A 1 408 ? 127.048 20.863 -162.039 1.00 42.25 408 SER A O 1
ATOM 3315 N N . GLY A 1 409 ? 125.716 20.118 -160.396 1.00 32.50 409 GLY A N 1
ATOM 3316 C CA . GLY A 1 409 ? 126.126 21.143 -159.397 1.00 32.50 409 GLY A CA 1
ATOM 3317 C C . GLY A 1 409 ? 125.397 21.133 -158.025 1.00 32.50 409 GLY A C 1
ATOM 3318 O O . GLY A 1 409 ? 124.177 21.095 -157.980 1.00 32.50 409 GLY A O 1
ATOM 3319 N N . TRP A 1 410 ? 126.152 21.173 -156.914 1.00 35.03 410 TRP A N 1
ATOM 3320 C CA . TRP A 1 410 ? 125.764 21.085 -155.477 1.00 35.03 410 TRP A CA 1
ATOM 3321 C C . TRP A 1 410 ? 125.400 22.428 -154.756 1.00 35.03 410 TRP A C 1
ATOM 3323 O O . TRP A 1 410 ? 125.884 23.471 -155.180 1.00 35.03 410 TRP A O 1
ATOM 3333 N N . GLY A 1 411 ? 124.740 22.367 -153.569 1.00 39.97 411 GLY A N 1
ATOM 3334 C CA . GLY A 1 411 ? 124.858 23.333 -152.420 1.00 39.97 411 GLY A CA 1
ATOM 3335 C C . GLY A 1 411 ? 123.631 24.240 -152.077 1.00 39.97 411 GLY A C 1
ATOM 3336 O O . GLY A 1 411 ? 123.134 24.897 -152.976 1.00 39.97 411 GLY A O 1
ATOM 3337 N N . THR A 1 412 ? 122.977 24.233 -150.884 1.00 46.09 412 THR A N 1
ATOM 3338 C CA . THR A 1 412 ? 123.287 24.863 -149.539 1.00 46.09 412 THR A CA 1
ATOM 3339 C C . THR A 1 412 ? 123.066 26.407 -149.445 1.00 46.09 412 THR A C 1
ATOM 3341 O O . THR A 1 412 ? 123.443 27.082 -150.390 1.00 46.09 412 THR A O 1
ATOM 3344 N N . THR A 1 413 ? 122.526 27.092 -148.397 1.00 44.81 413 THR A N 1
ATOM 3345 C CA . THR A 1 413 ? 122.192 26.792 -146.958 1.00 44.81 413 THR A CA 1
ATOM 3346 C C . THR A 1 413 ? 121.326 27.902 -146.258 1.00 44.81 413 THR A C 1
ATOM 3348 O O . THR A 1 413 ? 121.356 29.035 -146.721 1.00 44.81 413 THR A O 1
ATOM 3351 N N . SER A 1 414 ? 120.757 27.640 -145.047 1.00 38.75 414 SER A N 1
ATOM 3352 C CA . SER A 1 414 ? 120.424 28.589 -143.910 1.00 38.75 414 SER A CA 1
ATOM 3353 C C . SER A 1 414 ? 119.269 29.638 -144.028 1.00 38.75 414 SER A C 1
ATOM 3355 O O . SER A 1 414 ? 118.866 29.923 -145.144 1.00 38.75 414 SER A O 1
ATOM 3357 N N . SER A 1 415 ? 118.741 30.336 -142.982 1.00 31.77 415 SER A N 1
ATOM 3358 C CA . SER A 1 415 ? 118.425 30.108 -141.525 1.00 31.77 415 SER A CA 1
ATOM 3359 C C . SER A 1 415 ? 117.771 31.401 -140.895 1.00 31.77 415 SER A C 1
ATOM 3361 O O . SER A 1 415 ? 117.718 32.407 -141.594 1.00 31.77 415 SER A O 1
ATOM 3363 N N . TRP A 1 416 ? 117.398 31.410 -139.587 1.00 30.42 416 TRP A N 1
ATOM 3364 C CA . TRP A 1 416 ? 116.837 32.507 -138.712 1.00 30.42 416 TRP A CA 1
ATOM 3365 C C . TRP A 1 416 ? 115.315 32.822 -138.827 1.00 30.42 416 TRP A C 1
ATOM 3367 O O . TRP A 1 416 ? 114.766 32.724 -139.916 1.00 30.42 416 TRP A O 1
ATOM 3377 N N . GLY A 1 417 ? 114.562 33.232 -137.779 1.00 36.62 417 GLY A N 1
ATOM 3378 C CA . GLY A 1 417 ? 114.822 33.371 -136.320 1.00 36.62 417 GLY A CA 1
ATOM 3379 C C . GLY A 1 417 ? 113.729 34.191 -135.559 1.00 36.62 417 GLY A C 1
ATOM 3380 O O . GLY A 1 417 ? 113.015 34.949 -136.205 1.00 36.62 417 GLY A O 1
ATOM 3381 N N . ASP A 1 418 ? 113.663 34.079 -134.212 1.00 34.94 418 ASP A N 1
ATOM 3382 C CA . ASP A 1 418 ? 112.943 34.946 -133.220 1.00 34.94 418 ASP A CA 1
ATOM 3383 C C . ASP A 1 418 ? 111.375 34.961 -133.143 1.00 34.94 418 ASP A C 1
ATOM 3385 O O . ASP A 1 418 ? 110.700 34.803 -134.152 1.00 34.94 418 ASP A O 1
ATOM 3389 N N . ASN A 1 419 ? 110.684 35.158 -131.990 1.00 36.28 419 ASN A N 1
ATOM 3390 C CA . ASN A 1 419 ? 111.118 35.302 -130.578 1.00 36.28 419 ASN A CA 1
ATOM 3391 C C . ASN A 1 419 ? 110.031 34.940 -129.500 1.00 36.28 419 ASN A C 1
ATOM 3393 O O . ASN A 1 419 ? 108.834 35.085 -129.721 1.00 36.28 419 ASN A O 1
ATOM 3397 N N . THR A 1 420 ? 110.499 34.531 -128.309 1.00 36.06 420 THR A N 1
ATOM 3398 C CA . THR A 1 420 ? 109.912 34.419 -126.932 1.00 36.06 420 THR A CA 1
ATOM 3399 C C . THR A 1 420 ? 108.450 34.811 -126.567 1.00 36.06 420 THR A C 1
ATOM 3401 O O . THR A 1 420 ? 108.047 35.945 -126.821 1.00 36.06 420 THR A O 1
ATOM 3404 N N . LYS A 1 421 ? 107.791 34.041 -125.660 1.00 38.78 421 LYS A N 1
ATOM 3405 C CA . LYS A 1 421 ? 107.728 34.317 -124.183 1.00 38.78 421 LYS A CA 1
ATOM 3406 C C . LYS A 1 421 ? 106.949 33.284 -123.325 1.00 38.78 421 LYS A C 1
ATOM 3408 O O . LYS A 1 421 ? 106.132 32.522 -123.824 1.00 38.78 421 LYS A O 1
ATOM 3413 N N . THR A 1 422 ? 107.246 33.297 -122.020 1.00 39.72 422 THR A N 1
ATOM 3414 C CA . THR A 1 422 ? 106.702 32.500 -120.893 1.00 39.72 422 THR A CA 1
ATOM 3415 C C . THR A 1 422 ? 105.628 33.241 -120.067 1.00 39.72 422 THR A C 1
ATOM 3417 O O . THR A 1 422 ? 105.448 34.438 -120.279 1.00 39.72 422 THR A O 1
ATOM 3420 N N . TYR A 1 423 ? 105.021 32.516 -119.100 1.00 38.03 423 TYR A N 1
ATOM 3421 C CA . TYR A 1 423 ? 104.209 32.860 -117.890 1.00 38.03 423 TYR A CA 1
ATOM 3422 C C . TYR A 1 423 ? 102.898 32.033 -117.892 1.00 38.03 423 TYR A C 1
ATOM 3424 O O . TYR A 1 423 ? 102.343 31.826 -118.962 1.00 38.03 423 TYR A O 1
ATOM 3432 N N . SER A 1 424 ? 102.275 31.563 -116.805 1.00 36.22 424 SER A N 1
ATOM 3433 C CA . SER A 1 424 ? 102.582 31.264 -115.390 1.00 36.22 424 SER A CA 1
ATOM 3434 C C . SER A 1 424 ? 101.235 30.895 -114.715 1.00 36.22 424 SER A C 1
ATOM 3436 O O . SER A 1 424 ? 100.179 31.062 -115.317 1.00 36.22 424 SER A O 1
ATOM 3438 N N . GLU A 1 425 ? 101.295 30.451 -113.459 1.00 39.12 425 GLU A N 1
ATOM 3439 C CA . GLU A 1 425 ? 100.269 30.456 -112.386 1.00 39.12 425 GLU A CA 1
ATOM 3440 C C . GLU A 1 425 ? 99.224 31.612 -112.476 1.00 39.12 425 GLU A C 1
ATOM 3442 O O . GLU A 1 425 ? 99.501 32.644 -113.077 1.00 39.12 425 GLU A O 1
ATOM 3447 N N . ASP A 1 426 ? 98.024 31.598 -111.882 1.00 38.38 426 ASP A N 1
ATOM 3448 C CA . ASP A 1 426 ? 97.647 31.166 -110.531 1.00 38.38 426 ASP A CA 1
ATOM 3449 C C . ASP A 1 426 ? 96.101 31.195 -110.322 1.00 38.38 426 ASP A C 1
ATOM 3451 O O . ASP A 1 426 ? 95.337 31.659 -111.167 1.00 38.38 426 ASP A O 1
ATOM 3455 N N . LYS A 1 427 ? 95.675 30.719 -109.147 1.00 46.44 427 LYS A N 1
ATOM 3456 C CA . LYS A 1 427 ? 94.350 30.776 -108.486 1.00 46.44 427 LYS A CA 1
ATOM 3457 C C . LYS A 1 427 ? 93.415 31.964 -108.824 1.00 46.44 427 LYS A C 1
ATOM 3459 O O . LYS A 1 427 ? 93.834 33.117 -108.822 1.00 46.44 427 LYS A O 1
ATOM 3464 N N . THR A 1 428 ? 92.109 31.707 -108.698 1.00 38.94 428 THR A N 1
ATOM 3465 C CA . THR A 1 428 ? 91.318 32.407 -107.660 1.00 38.94 428 THR A CA 1
ATOM 3466 C C . THR A 1 428 ? 90.720 31.402 -106.678 1.00 38.94 428 THR A C 1
ATOM 3468 O O . THR A 1 428 ? 90.400 30.276 -107.062 1.00 38.94 428 THR A O 1
ATOM 3471 N N . TRP A 1 429 ? 90.654 31.820 -105.412 1.00 47.78 429 TRP A N 1
ATOM 3472 C CA . TRP A 1 429 ? 89.978 31.131 -104.308 1.00 47.78 429 TRP A CA 1
ATOM 3473 C C . TRP A 1 429 ? 88.455 31.278 -104.413 1.00 47.78 429 TRP A C 1
ATOM 3475 O O . TRP A 1 429 ? 88.022 32.298 -104.999 1.00 47.78 429 TRP A O 1
#

Sequence (429 aa):
MAEITKFSASEVAYHIKHDLREIPDGKDYGNESINRSLSGNNYSLLKGRCQTAEEANKYRKELEKEIHQYKRKNLVHAVEVVVQCPADCPPEQKDAFFNVTYEHICSTLPMGERCVFVAEVHVDERVKDHEGKIILDEYGNPLSKDHLHVMYVPAVPDTKHDGYQYKLCADQLTKRARLKEFHPALQKALDDAGIKATVYRKKEGDGKTIGLSVKQLKEITAKTGIKFEKSVTVDELAVILKTNHDLKVYDKALKERLREKEHEVSSLKTASSEKDHRIESLKNHVKDRDTEIENLRSEVKAKEATINQSKAADIESENTKSELQEQLRIKEAEKQRLIEKANNIISEKNHQIQTVTTENKDLQRQLDYLQKELEKSKERIYELEAKQHEKELEHKKLERDQTWGNNSGWGTTSSWGDNTKTYSEDKTW

pLDDT: mean 83.12, std 17.58, range [26.34, 98.19]